Protein AF-A0A660URB2-F1 (afdb_monomer_lite)

Secondary structure (DSSP, 8-state):
-----------------------------------------------PPPPHHHHHHHHHHHHHHHHHHHHHHHHHHHHTT--HHHHHHHTT--HHHHHHHHHH-HHHHHHHHHHHHHHHHHHHHHHHHHHTTT-HHHHHHHHHHHHHHS----S---EEHHHHHHHHTPPTTHHHHHHHHS-----TTSEE-HHHHHHHHHHHHHHH----TTSB-HHHHHHHHT--HHHHHHHHHTT----TTS-B-HHHHHHHHHHHHHHS---------HHHHHHHHHHHHHHHHHTT-SPPHHHHHHHHHHHHHHHHHHHHHHHHHHHHHTTT--HHHHHHHHHHHHHHHHHHHH---HHHHHHHHHHHHHHHHHHH-S---

Foldseek 3Di:
DDDDDDDDDDDDDDDDDDDDDDDDDDDDDDDDDDDDDPPPPPPPPPPPDDDPVRVVVVVVVVVVVVVVVLLVLLLVCLLVLAALQVSCVVSVHHSVRSVVCLVVDVSSVCSNVVNVVVNVVVLVVVLVVCVVVVNPVVNVVSVVVVVPRNDPPPPQPQAAPVNVCVVQVHDPCPQVVCCVPVVQDADPVNTHRCVRRVVSVSVVCVVVDPPPLAFAALVRLCSVVVHDSVVVVVVVVVPQDADPVRGHRNVSNVVVVVVVVVPPPDDPPDPPDVVVVVVVVVVVVVVCVVVVVDDDPVVVVVVVVVVVVVVVVVLVVVLVVVVVVVPDDDSVVSNVVSVVVVVVVVVVVVPPPVVVVVVVVVVVVVVVPVVVDPPDD

pLDDT: mean 74.24, std 17.68, range [32.22, 98.0]

Sequence (377 aa):
MNNSTADFSGGICGIYETTMTKKKKTTRKSVKKTGARAVKKKTVKKKAKKTPRQLAADKRRAAVAARELFLVQLAELAAVSMPPKTAAEHLQLTEVAFEAMLAADVEAARLWHDGRRAFEIEMRRQLKGLAEKGNAGAIRQILAEFEGRSGADSDAAATPAKTLENWLGEKPNWVSNRALHDHLPRNVDHTVDLGRFLPWFADYLARKHTFDATRMKMVDLQPILAVSKTTLIEWTKAGMPRNADGSFSLAAAVGWRVEQVGARPEKPAEPVNPLHQLKAEKLQIEVDAARGKLIDRAAVMSGLLARAAAVMTFIDRKGGELPTVLAGQKAEPIKEILDEFFDRLRDAARTVPEEIESLLSDKRRKLLAELMGDDFE

Structure (mmCIF, N/CA/C/O backbone):
data_AF-A0A660URB2-F1
#
_entry.id   AF-A0A660URB2-F1
#
loop_
_atom_site.group_PDB
_atom_site.id
_atom_site.type_symbol
_atom_site.label_atom_id
_atom_site.label_alt_id
_atom_site.label_comp_id
_atom_site.label_asym_id
_atom_site.label_entity_id
_atom_site.label_seq_id
_atom_site.pdbx_PDB_ins_code
_atom_site.Cartn_x
_atom_site.Cartn_y
_atom_site.Cartn_z
_atom_site.occupancy
_atom_site.B_iso_or_equiv
_atom_site.auth_seq_id
_atom_site.auth_comp_id
_atom_site.auth_asym_id
_atom_site.auth_atom_id
_atom_site.pdbx_PDB_model_num
ATOM 1 N N . MET A 1 1 ? -23.994 50.918 -44.492 1.00 36.62 1 MET A N 1
ATOM 2 C CA . MET A 1 1 ? -23.339 49.816 -45.225 1.00 36.62 1 MET A CA 1
ATOM 3 C C . MET A 1 1 ? -22.812 48.880 -44.142 1.00 36.62 1 MET A C 1
ATOM 5 O O . MET A 1 1 ? -21.899 49.294 -43.446 1.00 36.62 1 MET A O 1
ATOM 9 N N . ASN A 1 2 ? -23.542 47.840 -43.713 1.00 32.44 2 ASN A N 1
ATOM 10 C CA . ASN A 1 2 ? -23.917 46.597 -44.437 1.00 32.44 2 ASN A CA 1
ATOM 11 C C . ASN A 1 2 ? -22.646 45.770 -44.751 1.00 32.44 2 ASN A C 1
ATOM 13 O O . ASN A 1 2 ? -21.703 46.386 -45.228 1.00 32.44 2 ASN A O 1
ATOM 17 N N . ASN A 1 3 ? -22.496 44.440 -44.617 1.00 33.56 3 ASN A N 1
ATOM 18 C CA . ASN A 1 3 ? -23.295 43.268 -44.171 1.00 33.56 3 ASN A CA 1
ATOM 19 C C . ASN A 1 3 ? -22.288 42.083 -43.954 1.00 33.56 3 ASN A C 1
ATOM 21 O O . ASN A 1 3 ? -21.172 42.193 -44.448 1.00 33.56 3 ASN A O 1
ATOM 25 N N . SER A 1 4 ? -22.561 40.901 -43.366 1.00 33.84 4 SER A N 1
ATOM 26 C CA . SER A 1 4 ? -23.585 40.383 -42.426 1.00 33.84 4 SER A CA 1
ATOM 27 C C . SER A 1 4 ? -23.228 38.921 -42.016 1.00 33.84 4 SER A C 1
ATOM 29 O O . SER A 1 4 ? -22.527 38.254 -42.765 1.00 33.84 4 SER A O 1
ATOM 31 N N . THR A 1 5 ? -23.739 38.432 -40.871 1.00 39.53 5 THR A N 1
ATOM 32 C CA . THR A 1 5 ? -24.113 37.019 -40.532 1.00 39.53 5 THR A CA 1
ATOM 33 C C . THR A 1 5 ? -23.361 35.796 -41.110 1.00 39.53 5 THR A C 1
ATOM 35 O O . THR A 1 5 ? -23.468 35.515 -42.301 1.00 39.53 5 THR A O 1
ATOM 38 N N . ALA A 1 6 ? -22.855 34.937 -40.211 1.00 37.41 6 ALA A N 1
ATOM 39 C CA . ALA A 1 6 ? -23.220 33.505 -40.076 1.00 37.41 6 ALA A CA 1
ATOM 40 C C . ALA A 1 6 ? -22.704 33.023 -38.695 1.00 37.41 6 ALA A C 1
ATOM 42 O O . ALA A 1 6 ? -21.533 33.224 -38.391 1.00 37.41 6 ALA A O 1
ATOM 43 N N . ASP A 1 7 ? -23.512 32.612 -37.714 1.00 37.28 7 ASP A N 1
ATOM 44 C CA . ASP A 1 7 ? -24.412 31.445 -37.628 1.00 37.28 7 ASP A CA 1
ATOM 45 C C . ASP A 1 7 ? -23.723 30.079 -37.780 1.00 37.28 7 ASP A C 1
ATOM 47 O O . ASP A 1 7 ? -23.544 29.578 -38.887 1.00 37.28 7 ASP A O 1
ATOM 51 N N . PHE A 1 8 ? -23.473 29.415 -36.643 1.00 35.72 8 PHE A N 1
ATOM 52 C CA . PHE A 1 8 ? -23.774 27.986 -36.512 1.00 35.72 8 PHE A CA 1
ATOM 53 C C . PHE A 1 8 ? -24.152 27.627 -35.068 1.00 35.72 8 PHE A C 1
ATOM 55 O O . PHE A 1 8 ? -23.496 28.039 -34.112 1.00 35.72 8 PHE A O 1
ATOM 62 N N . SER A 1 9 ? -25.242 26.877 -34.915 1.00 38.03 9 SER A N 1
ATOM 63 C CA . SER A 1 9 ? -25.881 26.546 -33.638 1.00 38.03 9 SER A CA 1
ATOM 64 C C . SER A 1 9 ? -25.921 25.031 -33.403 1.00 38.03 9 SER A C 1
ATOM 66 O O . SER A 1 9 ? -25.925 24.247 -34.350 1.00 38.03 9 SER A O 1
ATOM 68 N N . GLY A 1 10 ? -25.978 24.621 -32.130 1.00 33.56 10 GLY A N 1
ATOM 69 C CA . GLY A 1 10 ? -26.087 23.216 -31.710 1.00 33.56 10 GLY A CA 1
ATOM 70 C C . GLY A 1 10 ? -25.029 22.845 -30.660 1.00 33.56 10 GLY A C 1
ATOM 71 O O . GLY A 1 10 ? -23.854 22.774 -30.981 1.00 33.56 10 GLY A O 1
ATOM 72 N N . GLY A 1 11 ? -25.333 22.604 -29.384 1.00 33.75 11 GLY A N 1
ATOM 73 C CA . GLY A 1 11 ? -26.637 22.538 -28.722 1.00 33.75 11 GLY A CA 1
ATOM 74 C C . GLY A 1 11 ? -26.995 21.117 -28.288 1.00 33.75 11 GLY A C 1
ATOM 75 O O . GLY A 1 11 ? -27.779 20.452 -28.954 1.00 33.75 11 GLY A O 1
ATOM 76 N N . ILE A 1 12 ? -26.482 20.690 -27.128 1.00 33.41 12 ILE A N 1
ATOM 77 C CA . ILE A 1 12 ? -27.071 19.622 -26.308 1.00 33.41 12 ILE A CA 1
ATOM 78 C C . ILE A 1 12 ? -27.219 20.159 -24.880 1.00 33.41 12 ILE A C 1
ATOM 80 O O . ILE A 1 12 ? -26.272 20.660 -24.281 1.00 33.41 12 ILE A O 1
ATOM 84 N N . CYS A 1 13 ? -28.443 20.076 -24.365 1.00 32.97 13 CYS A N 1
ATOM 85 C CA . CYS A 1 13 ? -28.838 20.471 -23.016 1.00 32.97 13 CYS A CA 1
ATOM 86 C C . CYS A 1 13 ? -28.939 19.218 -22.128 1.00 32.97 13 CYS A C 1
ATOM 88 O O . CYS A 1 13 ? -29.326 18.158 -22.619 1.00 32.97 13 CYS A O 1
ATOM 90 N N . GLY A 1 14 ? -28.623 19.326 -20.832 1.00 32.22 14 GLY A N 1
ATOM 91 C CA . GLY A 1 14 ? -28.577 18.160 -19.937 1.00 32.22 14 GLY A CA 1
ATOM 92 C C . GLY A 1 14 ? -28.471 18.475 -18.443 1.00 32.22 14 GLY A C 1
ATOM 93 O O . GLY A 1 14 ? -27.767 17.775 -17.724 1.00 32.22 14 GLY A O 1
ATOM 94 N N . ILE A 1 15 ? -29.136 19.532 -17.968 1.00 35.12 15 ILE A N 1
ATOM 95 C CA . ILE A 1 15 ? -29.151 19.906 -16.542 1.00 35.12 15 ILE A CA 1
ATOM 96 C C . ILE A 1 15 ? -30.120 19.000 -15.764 1.00 35.12 15 ILE A C 1
ATOM 98 O O . ILE A 1 15 ? -31.285 18.886 -16.140 1.00 35.12 15 ILE A O 1
ATOM 102 N N . TYR A 1 16 ? -29.678 18.459 -14.623 1.00 33.59 16 TYR A N 1
ATOM 103 C CA . TYR A 1 16 ? -30.561 17.943 -13.567 1.00 33.59 16 TYR A CA 1
ATOM 104 C C . TYR A 1 16 ? -30.189 18.517 -12.192 1.00 33.59 16 TYR A C 1
ATOM 106 O O . TYR A 1 16 ? -29.674 17.827 -11.316 1.00 33.59 16 TYR A O 1
ATOM 114 N N . GLU A 1 17 ? -30.529 19.787 -11.972 1.00 37.59 17 GLU A N 1
ATOM 115 C CA . GLU A 1 17 ? -30.784 20.288 -10.621 1.00 37.59 17 GLU A CA 1
ATOM 116 C C . GLU A 1 17 ? -32.229 19.953 -10.226 1.00 37.59 17 GLU A C 1
ATOM 118 O O . GLU A 1 17 ? -33.182 20.450 -10.828 1.00 37.59 17 GLU A O 1
ATOM 123 N N . THR A 1 18 ? -32.425 19.152 -9.177 1.00 37.06 18 THR A N 1
ATOM 124 C CA . THR A 1 18 ? -33.751 18.957 -8.563 1.00 37.06 18 THR A CA 1
ATOM 125 C C . THR A 1 18 ? -33.827 19.596 -7.184 1.00 37.06 18 THR A C 1
ATOM 127 O O . THR A 1 18 ? -33.692 18.930 -6.156 1.00 37.06 18 THR A O 1
ATOM 130 N N . THR A 1 19 ? -34.122 20.897 -7.152 1.00 41.91 19 THR A N 1
ATOM 131 C CA . THR A 1 19 ? -34.510 21.598 -5.922 1.00 41.91 19 THR A CA 1
ATOM 132 C C . THR A 1 19 ? -35.976 21.301 -5.565 1.00 41.91 19 THR A C 1
ATOM 134 O O . THR A 1 19 ? -36.924 21.610 -6.290 1.00 41.91 19 THR A O 1
ATOM 137 N N . MET A 1 20 ? -36.191 20.671 -4.406 1.00 37.12 20 MET A N 1
ATOM 138 C CA . MET A 1 20 ? -37.517 20.275 -3.908 1.00 37.12 20 MET A CA 1
ATOM 139 C C . MET A 1 20 ? -38.336 21.477 -3.399 1.00 37.12 20 MET A C 1
ATOM 141 O O . MET A 1 20 ? -38.323 21.794 -2.208 1.00 37.12 20 MET A O 1
ATOM 145 N N . THR A 1 21 ? -39.128 22.117 -4.266 1.00 40.47 21 THR A N 1
ATOM 146 C CA . THR A 1 21 ? -40.075 23.171 -3.848 1.00 40.47 21 THR A CA 1
ATOM 147 C C . THR A 1 21 ? -41.463 22.612 -3.492 1.00 40.47 21 THR A C 1
ATOM 149 O O . THR A 1 21 ? -42.220 22.109 -4.323 1.00 40.47 21 THR A O 1
ATOM 152 N N . LYS A 1 22 ? -41.844 22.725 -2.212 1.00 47.62 22 LYS A N 1
ATOM 153 C CA . LYS A 1 22 ? -43.154 22.285 -1.694 1.00 47.62 22 LYS A CA 1
ATOM 154 C C . LYS A 1 22 ? -44.286 23.221 -2.145 1.00 47.62 22 LYS A C 1
ATOM 156 O O . LYS A 1 22 ? -44.539 24.234 -1.496 1.00 47.62 22 LYS A O 1
ATOM 161 N N . LYS A 1 23 ? -45.061 22.848 -3.170 1.00 43.59 23 LYS A N 1
ATOM 162 C CA . LYS A 1 23 ? -46.343 23.513 -3.487 1.00 43.59 23 LYS A CA 1
ATOM 163 C C . LYS A 1 23 ? -47.530 22.824 -2.801 1.00 43.59 23 LYS A C 1
ATOM 165 O O . LYS A 1 23 ? -48.015 21.791 -3.255 1.00 43.59 23 LYS A O 1
ATOM 170 N N . LYS A 1 24 ? -48.052 23.441 -1.730 1.00 49.34 24 LYS A N 1
ATOM 171 C CA . LYS A 1 24 ? -49.417 23.168 -1.234 1.00 49.34 24 LYS A CA 1
ATOM 172 C C . LYS A 1 24 ? -50.412 23.514 -2.348 1.00 49.34 24 LYS A C 1
ATOM 174 O O . LYS A 1 24 ? -50.411 24.647 -2.820 1.00 49.34 24 LYS A O 1
ATOM 179 N N . LYS A 1 25 ? -51.290 22.581 -2.728 1.00 47.84 25 LYS A N 1
ATOM 180 C CA . LYS A 1 25 ? -52.413 22.859 -3.637 1.00 47.84 25 LYS A CA 1
ATOM 181 C C . LYS A 1 25 ? -53.724 22.388 -3.012 1.00 47.84 25 LYS A C 1
ATOM 183 O O . LYS A 1 25 ? -54.076 21.214 -3.055 1.00 47.84 25 LYS A O 1
ATOM 188 N N . THR A 1 26 ? -54.429 23.322 -2.387 1.00 48.56 26 THR A N 1
ATOM 189 C CA . THR A 1 26 ? -55.810 23.156 -1.934 1.00 48.56 26 THR A CA 1
ATOM 190 C C . THR A 1 26 ? -56.751 23.244 -3.131 1.00 48.56 26 THR A C 1
ATOM 192 O O . THR A 1 26 ? -56.843 24.283 -3.775 1.00 48.56 26 THR A O 1
ATOM 195 N N . THR A 1 27 ? -57.516 22.187 -3.399 1.00 44.78 27 THR A N 1
ATOM 196 C CA . THR A 1 27 ? -58.681 22.259 -4.294 1.00 44.78 27 THR A CA 1
ATOM 197 C C . THR A 1 27 ? -59.842 21.466 -3.713 1.00 44.78 27 THR A C 1
ATOM 199 O O . THR A 1 27 ? -59.818 20.236 -3.693 1.00 44.78 27 THR A O 1
ATOM 202 N N . ARG A 1 28 ? -60.888 22.178 -3.278 1.00 48.78 28 ARG A N 1
ATOM 203 C CA . ARG A 1 28 ? -62.230 21.606 -3.120 1.00 48.78 28 ARG A CA 1
ATOM 204 C C . ARG A 1 28 ? -62.762 21.245 -4.511 1.00 48.78 28 ARG A C 1
ATOM 206 O O . ARG A 1 28 ? -62.768 22.101 -5.390 1.00 48.78 28 ARG A O 1
ATOM 213 N N . LYS A 1 29 ? -63.297 20.036 -4.683 1.00 51.59 29 LYS A N 1
ATOM 214 C CA . LYS A 1 29 ? -64.307 19.750 -5.712 1.00 51.59 29 LYS A CA 1
ATOM 215 C C . LYS A 1 29 ? -65.419 18.905 -5.105 1.00 51.59 29 LYS A C 1
ATOM 217 O O . LYS A 1 29 ? -65.188 17.794 -4.642 1.00 51.59 29 LYS A O 1
ATOM 222 N N . SER A 1 30 ? -66.623 19.462 -5.102 1.00 51.25 30 SER A N 1
ATOM 223 C CA . SER A 1 30 ? -67.864 18.756 -4.803 1.00 51.25 30 SER A CA 1
ATOM 224 C C . SER A 1 30 ? -68.365 18.045 -6.057 1.00 51.25 30 SER A C 1
ATOM 226 O O . SER A 1 30 ? -68.533 18.692 -7.088 1.00 51.25 30 SER A O 1
ATOM 228 N N . VAL A 1 31 ? -68.676 16.752 -5.957 1.00 53.56 31 VAL A N 1
ATOM 229 C CA . VAL A 1 31 ? -69.491 16.029 -6.946 1.00 53.56 31 VAL A CA 1
ATOM 230 C C . VAL A 1 31 ? -70.499 15.165 -6.186 1.00 53.56 31 VAL A C 1
ATOM 232 O O . VAL A 1 31 ? -70.130 14.424 -5.276 1.00 53.56 31 VAL A O 1
ATOM 235 N N . LYS A 1 32 ? -71.786 15.298 -6.525 1.00 50.81 32 LYS A N 1
ATOM 236 C CA . LYS A 1 32 ? -72.908 14.544 -5.942 1.00 50.81 32 LYS A CA 1
ATOM 237 C C . LYS A 1 32 ? -73.313 13.407 -6.887 1.00 50.81 32 LYS A C 1
ATOM 239 O O . LYS A 1 32 ? -73.637 13.713 -8.025 1.00 50.81 32 LYS A O 1
ATOM 244 N N . LYS A 1 33 ? -73.484 12.192 -6.331 1.00 52.78 33 LYS A N 1
ATOM 245 C CA . LYS A 1 33 ? -74.310 11.072 -6.861 1.00 52.78 33 LYS A CA 1
ATOM 246 C C . LYS A 1 33 ? -73.867 10.517 -8.253 1.00 52.78 33 LYS A C 1
ATOM 248 O O . LYS A 1 33 ? -73.083 11.146 -8.941 1.00 52.78 33 LYS A O 1
ATOM 253 N N . THR A 1 34 ? -74.218 9.303 -8.705 1.00 44.16 34 THR A N 1
ATOM 254 C CA . THR A 1 34 ? -75.147 8.257 -8.209 1.00 44.16 34 THR A CA 1
ATOM 255 C C . THR A 1 34 ? -74.729 6.862 -8.722 1.00 44.16 34 THR A C 1
ATOM 257 O O . THR A 1 34 ? -74.187 6.774 -9.815 1.00 44.16 34 THR A O 1
ATOM 260 N N . GLY A 1 35 ? -75.124 5.780 -8.030 1.00 46.94 35 GLY A N 1
ATOM 261 C CA . GLY A 1 35 ? -75.415 4.480 -8.676 1.00 46.94 35 GLY A CA 1
ATOM 262 C C . GLY A 1 35 ? -74.342 3.371 -8.657 1.00 46.94 35 GLY A C 1
ATOM 263 O O . GLY A 1 35 ? -73.152 3.632 -8.557 1.00 46.94 35 GLY A O 1
ATOM 264 N N . ALA A 1 36 ? -74.815 2.118 -8.770 1.00 43.12 36 ALA A N 1
ATOM 265 C CA . ALA A 1 36 ? -74.067 0.855 -8.949 1.00 43.12 36 ALA A CA 1
ATOM 266 C C . ALA A 1 36 ? -73.102 0.417 -7.814 1.00 43.12 36 ALA A C 1
ATOM 268 O O . ALA A 1 36 ? -71.880 0.556 -7.870 1.00 43.12 36 ALA A O 1
ATOM 269 N N . ARG A 1 37 ? -73.666 -0.214 -6.774 1.00 47.56 37 ARG A N 1
ATOM 270 C CA . ARG A 1 37 ? -72.971 -0.630 -5.540 1.00 47.56 37 ARG A CA 1
ATOM 271 C C . ARG A 1 37 ? -72.346 -2.036 -5.634 1.00 47.56 37 ARG A C 1
ATOM 273 O O . ARG A 1 37 ? -72.744 -2.942 -4.907 1.00 47.56 37 ARG A O 1
ATOM 280 N N . ALA A 1 38 ? -71.331 -2.220 -6.479 1.00 48.81 38 ALA A N 1
ATOM 281 C CA . ALA A 1 38 ? -70.521 -3.443 -6.465 1.00 48.81 38 ALA A CA 1
ATOM 282 C C . ALA A 1 38 ? -69.618 -3.475 -5.213 1.00 48.81 38 ALA A C 1
ATOM 284 O O . ALA A 1 38 ? -68.566 -2.832 -5.171 1.00 48.81 38 ALA A O 1
ATOM 285 N N . VAL A 1 39 ? -70.022 -4.218 -4.173 1.00 51.12 39 VAL A N 1
ATOM 286 C CA . VAL A 1 39 ? -69.288 -4.324 -2.896 1.00 51.12 39 VAL A CA 1
ATOM 287 C C . VAL A 1 39 ? -68.044 -5.209 -3.055 1.00 51.12 39 VAL A C 1
ATOM 289 O O . VAL A 1 39 ? -67.957 -6.317 -2.527 1.00 51.12 39 VAL A O 1
ATOM 292 N N . LYS A 1 40 ? -67.024 -4.700 -3.757 1.00 54.25 40 LYS A N 1
ATOM 293 C CA . LYS A 1 40 ? -65.662 -5.234 -3.651 1.00 54.25 40 LYS A CA 1
ATOM 294 C C . LYS A 1 40 ? -65.190 -4.999 -2.217 1.00 54.25 40 LYS A C 1
ATOM 296 O O . LYS A 1 40 ? -64.771 -3.891 -1.879 1.00 54.25 40 LYS A O 1
ATOM 301 N N . LYS A 1 41 ? -65.263 -6.041 -1.376 1.00 52.66 41 LYS A N 1
ATOM 302 C CA . LYS A 1 41 ? -64.639 -6.080 -0.045 1.00 52.66 41 LYS A CA 1
ATOM 303 C C . LYS A 1 41 ? -63.142 -5.800 -0.210 1.00 52.66 41 LYS A C 1
ATOM 305 O O . LYS A 1 41 ? -62.357 -6.715 -0.436 1.00 52.66 41 LYS A O 1
ATOM 310 N N . LYS A 1 42 ? -62.740 -4.527 -0.109 1.00 57.53 42 LYS A N 1
ATOM 311 C CA . LYS A 1 42 ? -61.336 -4.135 0.024 1.00 57.53 42 LYS A CA 1
ATOM 312 C C . LYS A 1 42 ? -60.861 -4.647 1.378 1.00 57.53 42 LYS A C 1
ATOM 314 O O . LYS A 1 42 ? -60.966 -3.949 2.382 1.00 57.53 42 LYS A O 1
ATOM 319 N N . THR A 1 43 ? -60.360 -5.878 1.401 1.00 57.31 43 THR A N 1
ATOM 320 C CA . THR A 1 43 ? -59.561 -6.405 2.502 1.00 57.31 43 THR A CA 1
ATOM 321 C C . THR A 1 43 ? -58.337 -5.514 2.638 1.00 57.31 43 THR A C 1
ATOM 323 O O . THR A 1 43 ? -57.336 -5.665 1.938 1.00 57.31 43 THR A O 1
ATOM 326 N N . VAL A 1 44 ? -58.436 -4.529 3.532 1.00 60.88 44 VAL A N 1
ATOM 327 C CA . VAL A 1 44 ? -57.306 -3.704 3.946 1.00 60.88 44 VAL A CA 1
ATOM 328 C C . VAL A 1 44 ? -56.343 -4.643 4.661 1.00 60.88 44 VAL A C 1
ATOM 330 O O . VAL A 1 44 ? -56.461 -4.872 5.864 1.00 60.88 44 VAL A O 1
ATOM 333 N N . LYS A 1 45 ? -55.409 -5.230 3.900 1.00 69.38 45 LYS A N 1
ATOM 334 C CA . LYS A 1 45 ? -54.277 -5.979 4.441 1.00 69.38 45 LYS A CA 1
ATOM 335 C C . LYS A 1 45 ? -53.514 -5.017 5.348 1.00 69.38 45 LYS A C 1
ATOM 337 O O . LYS A 1 45 ? -52.725 -4.205 4.863 1.00 69.38 45 LYS A O 1
ATOM 342 N N . LYS A 1 46 ? -53.784 -5.076 6.659 1.00 70.81 46 LYS A N 1
ATOM 343 C CA . LYS A 1 46 ? -53.004 -4.378 7.683 1.00 70.81 46 LYS A CA 1
ATOM 344 C C . LYS A 1 46 ? -51.556 -4.818 7.484 1.00 70.81 46 LYS A C 1
ATOM 346 O O . LYS A 1 46 ? -51.219 -5.958 7.791 1.00 70.81 46 LYS A O 1
ATOM 351 N N . LYS A 1 47 ? -50.715 -3.941 6.926 1.00 73.56 47 LYS A N 1
ATOM 352 C CA . LYS A 1 47 ? -49.275 -4.194 6.842 1.00 73.56 47 LYS A CA 1
ATOM 353 C C . LYS A 1 47 ? -48.788 -4.366 8.278 1.00 73.56 47 LYS A C 1
ATOM 355 O O . LYS A 1 47 ? -48.881 -3.421 9.061 1.00 73.56 47 LYS A O 1
ATOM 360 N N . ALA A 1 48 ? -48.338 -5.570 8.627 1.00 82.75 48 ALA A N 1
ATOM 361 C CA . ALA A 1 48 ? -47.769 -5.830 9.939 1.00 82.75 48 ALA A CA 1
ATOM 362 C C . ALA A 1 48 ? -46.621 -4.836 10.168 1.00 82.75 48 ALA A C 1
ATOM 364 O O . ALA A 1 48 ? -45.730 -4.711 9.324 1.00 82.75 48 ALA A O 1
ATOM 365 N N . LYS A 1 49 ? -46.666 -4.082 11.274 1.00 89.31 49 LYS A N 1
ATOM 366 C CA . LYS A 1 49 ? -45.545 -3.215 11.646 1.00 89.31 49 LYS A CA 1
ATOM 367 C C . LYS A 1 49 ? -44.347 -4.122 11.921 1.00 89.31 49 LYS A C 1
ATOM 369 O O . LYS A 1 49 ? -44.434 -4.980 12.796 1.00 89.31 49 LYS A O 1
ATOM 374 N N . LYS A 1 50 ? -43.252 -3.932 11.176 1.00 92.75 50 LYS A N 1
ATOM 375 C CA . LYS A 1 50 ? -41.984 -4.619 11.448 1.00 92.75 50 LYS A CA 1
ATOM 376 C C . LYS A 1 50 ? -41.567 -4.345 12.892 1.00 92.75 50 LYS A C 1
ATOM 378 O O . LYS A 1 50 ? -41.683 -3.211 13.360 1.00 92.75 50 LYS A O 1
ATOM 383 N N . THR A 1 51 ? -41.083 -5.366 13.589 1.00 94.69 51 THR A N 1
ATOM 384 C CA . THR A 1 51 ? -40.551 -5.186 14.946 1.00 94.69 51 THR A CA 1
ATOM 385 C C . THR A 1 51 ? -39.240 -4.387 14.897 1.00 94.69 51 THR A C 1
ATOM 387 O O . THR A 1 51 ? -38.544 -4.423 13.877 1.00 94.69 51 THR A O 1
ATOM 390 N N . PRO A 1 52 ? -38.835 -3.693 15.980 1.00 95.38 52 PRO A N 1
ATOM 391 C CA . PRO A 1 52 ? -37.555 -2.978 16.013 1.00 95.38 52 PRO A CA 1
ATOM 392 C C . PRO A 1 52 ? -36.354 -3.874 15.667 1.00 95.38 52 PRO A C 1
ATOM 394 O O . PRO A 1 52 ? -35.446 -3.448 14.957 1.00 95.38 52 PRO A O 1
ATOM 397 N N . ARG A 1 53 ? -36.395 -5.152 16.079 1.00 93.44 53 ARG A N 1
ATOM 398 C CA . ARG A 1 53 ? -35.378 -6.167 15.753 1.00 93.44 53 ARG A CA 1
ATOM 399 C C . ARG A 1 53 ? -35.322 -6.489 14.255 1.00 93.44 53 ARG A C 1
ATOM 401 O O . ARG A 1 53 ? -34.228 -6.595 13.711 1.00 93.44 53 ARG A O 1
ATOM 408 N N . GLN A 1 54 ? -36.471 -6.596 13.580 1.00 94.56 54 GLN A N 1
ATOM 409 C CA . GLN A 1 54 ? -36.522 -6.749 12.118 1.00 94.56 54 GLN A CA 1
ATOM 410 C C . GLN A 1 54 ? -35.962 -5.508 11.414 1.00 94.56 54 GLN A C 1
ATOM 412 O O . GLN A 1 54 ? -35.147 -5.641 10.510 1.00 94.56 54 GLN A O 1
ATOM 417 N N . LEU A 1 55 ? -36.323 -4.305 11.876 1.00 94.06 55 LEU A N 1
ATOM 418 C CA . LEU A 1 55 ? -35.820 -3.056 11.300 1.00 94.06 55 LEU A CA 1
ATOM 419 C C . LEU A 1 55 ? -34.289 -2.924 11.437 1.00 94.06 55 LEU A C 1
ATOM 421 O O . LEU A 1 55 ? -33.624 -2.456 10.517 1.00 94.06 55 LEU A O 1
ATOM 425 N N . ALA A 1 56 ? -33.724 -3.355 12.569 1.00 93.19 56 ALA A N 1
ATOM 426 C CA . ALA A 1 56 ? -32.279 -3.382 12.790 1.00 93.19 56 ALA A CA 1
ATOM 427 C C . ALA A 1 56 ? -31.566 -4.434 11.919 1.00 93.19 56 ALA A C 1
ATOM 429 O O . ALA A 1 56 ? -30.501 -4.152 11.372 1.00 93.19 56 ALA A O 1
ATOM 430 N N . ALA A 1 57 ? -32.156 -5.622 11.747 1.00 94.62 57 ALA A N 1
ATOM 431 C CA . ALA A 1 57 ? -31.623 -6.658 10.862 1.00 94.62 57 ALA A CA 1
ATOM 432 C C . ALA A 1 57 ? -31.638 -6.219 9.386 1.00 94.62 57 ALA A C 1
ATOM 434 O O . ALA A 1 57 ? -30.640 -6.393 8.687 1.00 94.62 57 ALA A O 1
ATOM 435 N N . ASP A 1 58 ? -32.725 -5.588 8.934 1.00 94.12 58 ASP A N 1
ATOM 436 C CA . ASP A 1 58 ? -32.836 -5.028 7.584 1.00 94.12 58 ASP A CA 1
ATOM 437 C C . ASP A 1 58 ? -31.786 -3.931 7.341 1.00 94.12 58 ASP A C 1
ATOM 439 O O . ASP A 1 58 ? -31.131 -3.933 6.301 1.00 94.12 58 ASP A O 1
ATOM 443 N N . LYS A 1 59 ? -31.558 -3.037 8.318 1.00 94.75 59 LYS A N 1
ATOM 444 C CA . LYS A 1 59 ? -30.493 -2.019 8.244 1.00 94.75 59 LYS A CA 1
ATOM 445 C C . LYS A 1 59 ? -29.095 -2.634 8.133 1.00 94.75 59 LYS A C 1
ATOM 447 O O . LYS A 1 59 ? -28.302 -2.160 7.329 1.00 94.75 59 LYS A O 1
ATOM 452 N N . ARG A 1 60 ? -28.794 -3.688 8.903 1.00 94.19 60 ARG A N 1
ATOM 453 C CA . ARG A 1 60 ? -27.501 -4.396 8.814 1.00 94.19 60 ARG A CA 1
ATOM 454 C C . ARG A 1 60 ? -27.302 -5.036 7.440 1.00 94.19 60 ARG A C 1
ATOM 456 O O . ARG A 1 60 ? -26.242 -4.872 6.856 1.00 94.19 60 ARG A O 1
ATOM 463 N N . ARG A 1 61 ? -28.330 -5.698 6.897 1.00 94.50 61 ARG A N 1
ATOM 464 C CA . ARG A 1 61 ? -28.291 -6.282 5.542 1.00 94.50 61 ARG A CA 1
ATOM 465 C C . ARG A 1 61 ? -28.077 -5.223 4.461 1.00 94.50 61 ARG A C 1
ATOM 467 O O . ARG A 1 61 ? -27.255 -5.427 3.580 1.00 94.50 61 ARG A O 1
ATOM 474 N N . ALA A 1 62 ? -28.767 -4.085 4.561 1.00 94.56 62 ALA A N 1
ATOM 475 C CA . ALA A 1 62 ? -28.580 -2.967 3.639 1.00 94.56 62 ALA A CA 1
ATOM 476 C C . ALA A 1 62 ? -27.160 -2.376 3.712 1.00 94.56 62 ALA A C 1
ATOM 478 O O . ALA A 1 62 ? -26.590 -2.056 2.676 1.00 94.56 62 ALA A O 1
ATOM 479 N N . ALA A 1 63 ? -26.572 -2.272 4.910 1.00 92.62 63 ALA A N 1
ATOM 480 C CA . ALA A 1 63 ? -25.200 -1.789 5.084 1.00 92.62 63 ALA A CA 1
ATOM 481 C C . ALA A 1 63 ? -24.148 -2.751 4.500 1.00 92.62 63 ALA A C 1
ATOM 483 O O . ALA A 1 63 ? -23.206 -2.293 3.861 1.00 92.62 63 ALA A O 1
ATOM 484 N N . VAL A 1 64 ? -24.324 -4.069 4.667 1.00 94.38 64 VAL A N 1
ATOM 485 C CA . VAL A 1 64 ? -23.438 -5.081 4.057 1.00 94.38 64 VAL A CA 1
ATOM 486 C C . VAL A 1 64 ? -23.514 -5.016 2.530 1.00 94.38 64 VAL A C 1
ATOM 488 O O . VAL A 1 64 ? -22.485 -4.843 1.888 1.00 94.38 64 VAL A O 1
ATOM 491 N N . ALA A 1 65 ? -24.722 -5.031 1.955 1.00 95.25 65 ALA A N 1
ATOM 492 C CA . ALA A 1 65 ? -24.906 -4.942 0.504 1.00 95.25 65 ALA A CA 1
ATOM 493 C C . ALA A 1 65 ? -24.359 -3.627 -0.091 1.00 95.25 65 ALA A C 1
ATOM 495 O O . ALA A 1 65 ? -23.825 -3.619 -1.197 1.00 95.25 65 ALA A O 1
ATOM 496 N N . ALA A 1 66 ? -24.456 -2.512 0.646 1.00 94.00 66 ALA A N 1
ATOM 497 C CA . ALA A 1 66 ? -23.853 -1.244 0.241 1.00 94.00 66 ALA A CA 1
ATOM 498 C C . ALA A 1 66 ? -22.314 -1.296 0.253 1.00 94.00 66 ALA A C 1
ATOM 500 O O . ALA A 1 66 ? -21.695 -0.771 -0.669 1.00 94.00 66 ALA A O 1
ATOM 501 N N . ARG A 1 67 ? -21.692 -1.956 1.246 1.00 94.81 67 ARG A N 1
ATOM 502 C CA . ARG A 1 67 ? -20.231 -2.158 1.281 1.00 94.81 67 ARG A CA 1
ATOM 503 C C . ARG A 1 67 ? -19.758 -3.061 0.143 1.00 94.81 67 ARG A C 1
ATOM 505 O O . ARG A 1 67 ? -18.769 -2.736 -0.497 1.00 94.81 67 ARG A O 1
ATOM 512 N N . GLU A 1 68 ? -20.457 -4.160 -0.130 1.00 95.62 68 GLU A N 1
ATOM 513 C CA . GLU A 1 68 ? -20.118 -5.068 -1.237 1.00 95.62 68 GLU A CA 1
ATOM 514 C C . GLU A 1 68 ? -20.149 -4.336 -2.587 1.00 95.62 68 GLU A C 1
ATOM 516 O O . GLU A 1 68 ? -19.178 -4.390 -3.339 1.00 95.62 68 GLU A O 1
ATOM 521 N N . LEU A 1 69 ? -21.216 -3.576 -2.860 1.00 96.75 69 LEU A N 1
ATOM 522 C CA . LEU A 1 69 ? -21.335 -2.784 -4.089 1.00 96.75 69 LEU A CA 1
ATOM 523 C C . LEU A 1 69 ? -20.260 -1.688 -4.187 1.00 96.75 69 LEU A C 1
ATOM 525 O O . LEU A 1 69 ? -19.709 -1.470 -5.264 1.00 96.75 69 LEU A O 1
ATOM 529 N N . PHE A 1 70 ? -19.918 -1.048 -3.067 1.00 96.69 70 PHE A N 1
ATOM 530 C CA . PHE A 1 70 ? -18.826 -0.079 -3.000 1.00 96.69 70 PHE A CA 1
ATOM 531 C C . PHE A 1 70 ? -17.460 -0.706 -3.337 1.00 96.69 70 PHE A C 1
ATOM 533 O O . PHE A 1 70 ? -16.702 -0.141 -4.124 1.00 96.69 70 PHE A O 1
ATOM 540 N N . LEU A 1 71 ? -17.141 -1.883 -2.785 1.00 97.00 71 LEU A N 1
ATOM 541 C CA . LEU A 1 71 ? -15.865 -2.559 -3.053 1.00 97.00 71 LEU A CA 1
ATOM 542 C C . LEU A 1 71 ? -15.734 -3.010 -4.515 1.00 97.00 71 LEU A C 1
ATOM 544 O O . LEU A 1 71 ? -14.636 -2.950 -5.065 1.00 97.00 71 LEU A O 1
ATOM 548 N N . VAL A 1 72 ? -16.840 -3.402 -5.161 1.00 97.31 72 VAL A N 1
ATOM 549 C CA . VAL A 1 72 ? -16.862 -3.693 -6.606 1.00 97.31 72 VAL A CA 1
ATOM 550 C C . VAL A 1 72 ? -16.524 -2.438 -7.415 1.00 97.31 72 VAL A C 1
ATOM 552 O O . VAL A 1 72 ? -15.609 -2.478 -8.232 1.00 97.31 72 VAL A O 1
ATOM 555 N N . GLN A 1 73 ? -17.177 -1.305 -7.132 1.00 96.88 73 GLN A N 1
ATOM 556 C CA . GLN A 1 73 ? -16.882 -0.029 -7.801 1.00 96.88 73 GLN A CA 1
ATOM 557 C C . GLN A 1 73 ? -15.427 0.416 -7.585 1.00 96.88 73 GLN A C 1
ATOM 559 O O . GLN A 1 73 ? -14.763 0.855 -8.521 1.00 96.88 73 GLN A O 1
ATOM 564 N N . LEU A 1 74 ? -14.896 0.259 -6.369 1.00 96.94 74 LEU A N 1
ATOM 565 C CA . LEU A 1 74 ? -13.500 0.572 -6.063 1.00 96.94 74 LEU A CA 1
ATOM 566 C C . LEU A 1 74 ? -12.520 -0.291 -6.877 1.00 96.94 74 LEU A C 1
ATOM 568 O O . LEU A 1 74 ? -11.521 0.227 -7.378 1.00 96.94 74 LEU A O 1
ATOM 572 N N . ALA A 1 75 ? -12.806 -1.587 -7.028 1.00 95.81 75 ALA A N 1
ATOM 573 C CA . ALA A 1 75 ? -11.990 -2.507 -7.818 1.00 95.81 75 ALA A CA 1
ATOM 574 C C . ALA A 1 75 ? -12.035 -2.180 -9.324 1.00 95.81 75 ALA A C 1
ATOM 576 O O . ALA A 1 75 ? -10.995 -2.203 -9.985 1.00 95.81 75 ALA A O 1
ATOM 577 N N . GLU A 1 76 ? -13.206 -1.814 -9.855 1.00 95.00 76 GLU A N 1
ATOM 578 C CA . GLU A 1 76 ? -13.363 -1.342 -11.238 1.00 95.00 76 GLU A CA 1
ATOM 579 C C . GLU A 1 76 ? -12.538 -0.069 -11.496 1.00 95.00 76 GLU A C 1
ATOM 581 O O . GLU A 1 76 ? -11.778 -0.011 -12.463 1.00 95.00 76 GLU A O 1
ATOM 586 N N . LEU A 1 77 ? -12.605 0.925 -10.602 1.00 94.81 77 LEU A N 1
ATOM 587 C CA . LEU A 1 77 ? -11.824 2.166 -10.717 1.00 94.81 77 LEU A CA 1
ATOM 588 C C . LEU A 1 77 ? -10.308 1.920 -10.598 1.00 94.81 77 LEU A C 1
ATOM 590 O O . LEU A 1 77 ? -9.521 2.525 -11.334 1.00 94.81 77 LEU A O 1
ATOM 594 N N . ALA A 1 78 ? -9.891 1.002 -9.718 1.00 92.12 78 ALA A N 1
ATOM 595 C CA . ALA A 1 78 ? -8.491 0.603 -9.565 1.00 92.12 78 ALA A CA 1
ATOM 596 C C . ALA A 1 78 ? -7.923 -0.030 -10.846 1.00 92.12 78 ALA A C 1
ATOM 598 O O . ALA A 1 78 ? -6.791 0.268 -11.232 1.00 92.12 78 ALA A O 1
ATOM 599 N N . ALA A 1 79 ? -8.722 -0.856 -11.530 1.00 91.12 79 ALA A N 1
ATOM 600 C CA . ALA A 1 79 ? -8.342 -1.535 -12.768 1.00 91.12 79 ALA A CA 1
ATOM 601 C C . ALA A 1 79 ? -8.171 -0.589 -13.974 1.00 91.12 79 ALA A C 1
ATOM 603 O O . ALA A 1 79 ? -7.532 -0.968 -14.952 1.00 91.12 79 ALA A O 1
ATOM 604 N N . VAL A 1 80 ? -8.698 0.641 -13.916 1.00 87.00 80 VAL A N 1
ATOM 605 C CA . VAL A 1 80 ? -8.560 1.665 -14.976 1.00 87.00 80 VAL A CA 1
ATOM 606 C C . VAL A 1 80 ? -7.384 2.629 -14.703 1.00 87.00 80 VAL A C 1
ATOM 608 O O . VAL A 1 80 ? -7.095 3.508 -15.514 1.00 87.00 80 VAL A O 1
ATOM 611 N N . SER A 1 81 ? -6.666 2.455 -13.582 1.00 81.31 81 SER A N 1
ATOM 612 C CA . SER A 1 81 ? -5.561 3.322 -13.127 1.00 81.31 81 SER A CA 1
ATOM 613 C C . SER A 1 81 ? -5.940 4.805 -12.984 1.00 81.31 81 SER A C 1
ATOM 615 O O . SER A 1 81 ? -5.119 5.705 -13.186 1.00 81.31 81 SER A O 1
ATOM 617 N N . MET A 1 82 ? -7.182 5.069 -12.581 1.00 86.75 82 MET A N 1
ATOM 618 C CA . MET A 1 82 ? -7.675 6.418 -12.303 1.00 86.75 82 MET A CA 1
ATOM 619 C C . MET A 1 82 ? -6.895 7.080 -11.142 1.00 86.75 82 MET A C 1
ATOM 621 O O . MET A 1 82 ? -6.541 6.381 -10.188 1.00 86.75 82 MET A O 1
ATOM 625 N N . PRO A 1 83 ? -6.600 8.394 -11.163 1.00 86.56 83 PRO A N 1
ATOM 626 C CA . PRO A 1 83 ? -5.985 9.088 -10.027 1.00 86.56 83 PRO A CA 1
ATOM 627 C C . PRO A 1 83 ? -6.839 8.994 -8.747 1.00 86.56 83 PRO A C 1
ATOM 629 O O . PRO A 1 83 ? -8.066 8.959 -8.858 1.00 86.56 83 PRO A O 1
ATOM 632 N N . PRO A 1 84 ? -6.241 8.997 -7.535 1.00 88.06 84 PRO A N 1
ATOM 633 C CA . PRO A 1 84 ? -6.990 8.952 -6.274 1.00 88.06 84 PRO A CA 1
ATOM 634 C C . PRO A 1 84 ? -8.063 10.045 -6.153 1.00 88.06 84 PRO A C 1
ATOM 636 O O . PRO A 1 84 ? -9.202 9.722 -5.828 1.00 88.06 84 PRO A O 1
ATOM 639 N N . LYS A 1 85 ? -7.739 11.299 -6.508 1.00 91.38 85 LYS A N 1
ATOM 640 C CA . LYS A 1 85 ? -8.679 12.435 -6.570 1.00 91.38 85 LYS A CA 1
ATOM 641 C C . LYS A 1 85 ? -9.916 12.128 -7.428 1.00 91.38 85 LYS A C 1
ATOM 643 O O . LYS A 1 85 ? -11.040 12.182 -6.940 1.00 91.38 85 LYS A O 1
ATOM 648 N N . THR A 1 86 ? -9.713 11.725 -8.682 1.00 91.50 86 THR A N 1
ATOM 649 C CA . THR A 1 86 ? -10.804 11.425 -9.628 1.00 91.50 86 THR A CA 1
ATOM 650 C C . THR A 1 86 ? -11.608 10.187 -9.212 1.00 91.50 86 THR A C 1
ATOM 652 O O . THR A 1 86 ? -12.825 10.148 -9.379 1.00 91.50 86 THR A O 1
ATOM 655 N N . ALA A 1 87 ? -10.964 9.183 -8.608 1.00 93.31 87 ALA A N 1
ATOM 656 C CA . ALA A 1 87 ? -11.661 8.024 -8.055 1.00 93.31 87 ALA A CA 1
ATOM 657 C C . ALA A 1 87 ? -12.506 8.391 -6.821 1.00 93.31 87 ALA A C 1
ATOM 659 O O . ALA A 1 87 ? -13.625 7.899 -6.686 1.00 93.31 87 ALA A O 1
ATOM 660 N N . ALA A 1 88 ? -12.020 9.293 -5.962 1.00 94.81 88 ALA A N 1
ATOM 661 C CA . ALA A 1 88 ? -12.796 9.844 -4.855 1.00 94.81 88 ALA A CA 1
ATOM 662 C C . ALA A 1 88 ? -14.042 10.587 -5.370 1.00 94.81 88 ALA A C 1
ATOM 664 O O . ALA A 1 88 ? -15.146 10.302 -4.909 1.00 94.81 88 ALA A O 1
ATOM 665 N N . GLU A 1 89 ? -13.892 11.441 -6.389 1.00 95.44 89 GLU A N 1
ATOM 666 C CA . GLU A 1 89 ? -15.005 12.140 -7.053 1.00 95.44 89 GLU A CA 1
ATOM 667 C C . GLU A 1 89 ? -16.051 11.158 -7.616 1.00 95.44 89 GLU A C 1
ATOM 669 O O . GLU A 1 89 ? -17.246 11.308 -7.345 1.00 95.44 89 GLU A O 1
ATOM 674 N N . HIS A 1 90 ? -15.620 10.100 -8.317 1.00 95.50 90 HIS A N 1
ATOM 675 C CA . HIS A 1 90 ? -16.507 9.037 -8.816 1.00 95.50 90 HIS A CA 1
ATOM 676 C C . HIS A 1 90 ? -17.269 8.302 -7.701 1.00 95.50 90 HIS A C 1
ATOM 678 O O . HIS A 1 90 ? -18.423 7.914 -7.894 1.00 95.50 90 HIS A O 1
ATOM 684 N N . LEU A 1 91 ? -16.644 8.131 -6.535 1.00 96.12 91 LEU A N 1
ATOM 685 C CA . LEU A 1 91 ? -17.234 7.505 -5.349 1.00 96.12 91 LEU A CA 1
ATOM 686 C C . LEU A 1 91 ? -18.005 8.497 -4.455 1.00 96.12 91 LEU A C 1
ATOM 688 O O . LEU A 1 91 ? -18.509 8.102 -3.405 1.00 96.12 91 LEU A O 1
ATOM 692 N N . GLN A 1 92 ? -18.129 9.765 -4.870 1.00 96.75 92 GLN A N 1
ATOM 693 C CA . GLN A 1 92 ? -18.768 10.855 -4.116 1.00 96.75 92 GLN A CA 1
ATOM 694 C C . GLN A 1 92 ? -18.113 11.117 -2.744 1.00 96.75 92 GLN A C 1
ATOM 696 O O . GLN A 1 92 ? -18.767 11.526 -1.783 1.00 96.75 92 GLN A O 1
ATOM 701 N N . LEU A 1 93 ? -16.801 10.891 -2.666 1.00 95.50 93 LEU A N 1
ATOM 702 C CA . LEU A 1 93 ? -15.945 11.154 -1.515 1.00 95.50 93 LEU A CA 1
ATOM 703 C C . LEU A 1 93 ? -15.049 12.368 -1.793 1.00 95.50 93 LEU A C 1
ATOM 705 O O . LEU A 1 93 ? -14.702 12.660 -2.935 1.00 95.50 93 LEU A O 1
ATOM 709 N N . THR A 1 94 ? -14.622 13.063 -0.740 1.00 96.56 94 THR A N 1
ATOM 710 C CA . THR A 1 94 ? -13.470 13.968 -0.854 1.00 96.56 94 THR A CA 1
ATOM 711 C C . THR A 1 94 ? -12.184 13.146 -0.894 1.00 96.56 94 THR A C 1
ATOM 713 O O . THR A 1 94 ? -12.139 12.046 -0.345 1.00 96.56 94 THR A O 1
ATOM 716 N N . GLU A 1 95 ? -11.118 13.684 -1.487 1.00 94.31 95 GLU A N 1
ATOM 717 C CA . GLU A 1 95 ? -9.803 13.025 -1.540 1.00 94.31 95 GLU A CA 1
ATOM 718 C C . GLU A 1 95 ? -9.317 12.600 -0.139 1.00 94.31 95 GLU A C 1
ATOM 720 O O . GLU A 1 95 ? -9.004 11.434 0.084 1.00 94.31 95 GLU A O 1
ATOM 725 N N . VAL A 1 96 ? -9.423 13.495 0.851 1.00 94.38 96 VAL A N 1
ATOM 726 C CA . VAL A 1 96 ? -9.102 13.207 2.262 1.00 94.38 96 VAL A CA 1
ATOM 727 C C . VAL A 1 96 ? -9.972 12.083 2.848 1.00 94.38 96 VAL A C 1
ATOM 729 O O . VAL A 1 96 ? -9.479 11.254 3.612 1.00 94.38 96 VAL A O 1
ATOM 732 N N . ALA A 1 97 ? -11.265 12.021 2.507 1.00 94.81 97 ALA A N 1
ATOM 733 C CA . ALA A 1 97 ? -12.148 10.951 2.976 1.00 94.81 97 ALA A CA 1
ATOM 734 C C . ALA A 1 97 ? -11.833 9.605 2.304 1.00 94.81 97 ALA A C 1
ATOM 736 O O . ALA A 1 97 ? -11.933 8.563 2.950 1.00 94.81 97 ALA A O 1
ATOM 737 N N . PHE A 1 98 ? -11.424 9.624 1.034 1.00 96.62 98 PHE A N 1
ATOM 738 C CA . PHE A 1 98 ? -10.980 8.446 0.297 1.00 96.62 98 PHE A CA 1
ATOM 739 C C . PHE A 1 98 ? -9.668 7.889 0.865 1.00 96.62 98 PHE A C 1
ATOM 741 O O . PHE A 1 98 ? -9.596 6.701 1.171 1.00 96.62 98 PHE A O 1
ATOM 748 N N . GLU A 1 99 ? -8.667 8.736 1.115 1.00 95.12 99 GLU A N 1
ATOM 749 C CA . GLU A 1 99 ? -7.420 8.321 1.770 1.00 95.12 99 GLU A CA 1
ATOM 750 C C . GLU A 1 99 ? -7.658 7.784 3.187 1.00 95.12 99 GLU A C 1
ATOM 752 O O . GLU A 1 99 ? -7.164 6.709 3.530 1.00 95.12 99 GLU A O 1
ATOM 757 N N . ALA A 1 100 ? -8.468 8.476 3.997 1.00 92.69 100 ALA A N 1
ATOM 758 C CA . ALA A 1 100 ? -8.824 8.019 5.341 1.00 92.69 100 ALA A CA 1
ATOM 759 C C . ALA A 1 100 ? -9.571 6.673 5.323 1.00 92.69 100 ALA A C 1
ATOM 761 O O . ALA A 1 100 ? -9.361 5.833 6.198 1.00 92.69 100 ALA A O 1
ATOM 762 N N . MET A 1 101 ? -10.415 6.442 4.314 1.00 96.62 101 MET A N 1
ATOM 763 C CA . MET A 1 101 ? -11.097 5.168 4.107 1.00 96.62 101 MET A CA 1
ATOM 764 C C . MET A 1 101 ? -10.115 4.051 3.733 1.00 96.62 101 MET A C 1
ATOM 766 O O . MET A 1 101 ? -10.190 2.984 4.337 1.00 96.62 101 MET A O 1
ATOM 770 N N . LEU A 1 102 ? -9.179 4.276 2.803 1.00 96.06 102 LEU A N 1
ATOM 771 C CA . LEU A 1 102 ? -8.135 3.290 2.488 1.00 96.06 102 LEU A CA 1
ATOM 772 C C . LEU A 1 102 ? -7.249 3.012 3.720 1.00 96.06 102 LEU A C 1
ATOM 774 O O . LEU A 1 102 ? -6.907 1.868 3.998 1.00 96.06 102 LEU A O 1
ATOM 778 N N . ALA A 1 103 ? -6.927 4.027 4.524 1.00 92.19 103 ALA A N 1
ATOM 779 C CA . ALA A 1 103 ? -6.166 3.839 5.761 1.00 92.19 103 ALA A CA 1
ATOM 780 C C . ALA A 1 103 ? -6.918 3.014 6.831 1.00 92.19 103 ALA A C 1
ATOM 782 O O . ALA A 1 103 ? -6.278 2.348 7.651 1.00 92.19 103 ALA A O 1
ATOM 783 N N . ALA A 1 104 ? -8.256 3.058 6.835 1.00 93.62 104 ALA A N 1
ATOM 784 C CA . ALA A 1 104 ? -9.107 2.377 7.810 1.00 93.62 104 ALA A CA 1
ATOM 785 C C . ALA A 1 104 ? -9.562 0.969 7.374 1.00 93.62 104 ALA A C 1
ATOM 787 O O . ALA A 1 104 ? -9.626 0.068 8.213 1.00 93.62 104 ALA A O 1
ATOM 788 N N . ASP A 1 105 ? -9.880 0.764 6.092 1.00 96.69 105 ASP A N 1
ATOM 789 C CA . ASP A 1 105 ? -10.363 -0.509 5.544 1.00 96.69 105 ASP A CA 1
ATOM 790 C C . ASP A 1 105 ? -9.269 -1.199 4.709 1.00 96.69 105 ASP A C 1
ATOM 792 O O . ASP A 1 105 ? -9.011 -0.873 3.549 1.00 96.69 105 ASP A O 1
ATOM 796 N N . VAL A 1 106 ? -8.631 -2.199 5.326 1.00 95.94 106 VAL A N 1
ATOM 797 C CA . VAL A 1 106 ? -7.532 -2.985 4.739 1.00 95.94 106 VAL A CA 1
ATOM 798 C C . VAL A 1 106 ? -7.957 -3.726 3.465 1.00 95.94 106 VAL A C 1
ATOM 800 O O . VAL A 1 106 ? -7.131 -3.931 2.576 1.00 95.94 106 VAL A O 1
ATOM 803 N N . GLU A 1 107 ? -9.227 -4.123 3.344 1.00 96.75 107 GLU A N 1
ATOM 804 C CA . GLU A 1 107 ? -9.740 -4.803 2.151 1.00 96.75 107 GLU A CA 1
ATOM 805 C C . GLU A 1 107 ? -9.878 -3.817 0.985 1.00 96.75 107 GLU A C 1
ATOM 807 O O . GLU A 1 107 ? -9.430 -4.111 -0.124 1.00 96.75 107 GLU A O 1
ATOM 812 N N . ALA A 1 108 ? -10.401 -2.616 1.255 1.00 96.12 108 ALA A N 1
ATOM 813 C CA . ALA A 1 108 ? -10.484 -1.533 0.277 1.00 96.12 108 ALA A CA 1
ATOM 814 C C . ALA A 1 108 ? -9.090 -1.088 -0.205 1.00 96.12 108 ALA A C 1
ATOM 816 O O . ALA A 1 108 ? -8.851 -1.007 -1.411 1.00 96.12 108 ALA A O 1
ATOM 817 N N . ALA A 1 109 ? -8.144 -0.876 0.720 1.00 95.94 109 ALA A N 1
ATOM 818 C CA . ALA A 1 109 ? -6.752 -0.562 0.387 1.00 95.94 109 ALA A CA 1
ATOM 819 C C . ALA A 1 109 ? -6.110 -1.638 -0.486 1.00 95.94 109 ALA A C 1
ATOM 821 O O . ALA A 1 109 ? -5.481 -1.330 -1.500 1.00 95.94 109 ALA A O 1
ATOM 822 N N . ARG A 1 110 ? -6.288 -2.910 -0.115 1.00 96.12 110 ARG A N 1
ATOM 823 C CA . ARG A 1 110 ? -5.740 -4.026 -0.878 1.00 96.12 110 ARG A CA 1
ATOM 824 C C . ARG A 1 110 ? -6.320 -4.078 -2.290 1.00 96.12 110 ARG A C 1
ATOM 826 O O . ARG A 1 110 ? -5.540 -4.147 -3.231 1.00 96.12 110 ARG A O 1
ATOM 833 N N . LEU A 1 111 ? -7.643 -4.000 -2.449 1.00 96.25 111 LEU A N 1
ATOM 834 C CA . LEU A 1 111 ? -8.291 -3.986 -3.768 1.00 96.25 111 LEU A CA 1
ATOM 835 C C . LEU A 1 111 ? -7.783 -2.830 -4.641 1.00 96.25 111 LEU A C 1
ATOM 837 O O . LEU A 1 111 ? -7.460 -3.039 -5.811 1.00 96.25 111 LEU A O 1
ATOM 841 N N . TRP A 1 112 ? -7.641 -1.637 -4.060 1.00 95.62 112 TRP A N 1
ATOM 842 C CA . TRP A 1 112 ? -7.109 -0.464 -4.752 1.00 95.62 112 TRP A CA 1
ATOM 843 C C . TRP A 1 112 ? -5.655 -0.660 -5.213 1.00 95.62 112 TRP A C 1
ATOM 845 O O . TRP A 1 112 ? -5.327 -0.415 -6.376 1.00 95.62 112 TRP A O 1
ATOM 855 N N . HIS A 1 113 ? -4.769 -1.138 -4.335 1.00 91.62 113 HIS A N 1
ATOM 856 C CA . HIS A 1 113 ? -3.354 -1.328 -4.665 1.00 91.62 113 HIS A CA 1
ATOM 857 C C . HIS A 1 113 ? -3.096 -2.534 -5.584 1.00 91.62 113 HIS A C 1
ATOM 859 O O . HIS A 1 113 ? -2.309 -2.410 -6.527 1.00 91.62 113 HIS A O 1
ATOM 865 N N . ASP A 1 114 ? -3.763 -3.669 -5.355 1.00 92.12 114 ASP A N 1
ATOM 866 C CA . ASP A 1 114 ? -3.642 -4.873 -6.188 1.00 92.12 114 ASP A CA 1
ATOM 867 C C . ASP A 1 114 ? -4.188 -4.600 -7.605 1.00 92.12 114 ASP A C 1
ATOM 869 O O . ASP A 1 114 ? -3.532 -4.950 -8.589 1.00 92.12 114 ASP A O 1
ATOM 873 N N . GLY A 1 115 ? -5.320 -3.889 -7.732 1.00 90.06 115 GLY A N 1
ATOM 874 C CA . GLY A 1 115 ? -5.898 -3.490 -9.022 1.00 90.06 115 GLY A CA 1
ATOM 875 C C . GLY A 1 115 ? -4.981 -2.570 -9.837 1.00 90.06 115 GLY A C 1
ATOM 876 O O . GLY A 1 115 ? -4.704 -2.850 -11.006 1.00 90.06 115 GLY A O 1
ATOM 877 N N . ARG A 1 116 ? -4.414 -1.528 -9.208 1.00 88.75 116 ARG A N 1
ATOM 878 C CA . ARG A 1 116 ? -3.435 -0.641 -9.865 1.00 88.75 116 ARG A CA 1
ATOM 879 C C . ARG A 1 116 ? -2.169 -1.384 -10.292 1.00 88.75 116 ARG A C 1
ATOM 881 O O . ARG A 1 116 ? -1.668 -1.152 -11.389 1.00 88.75 116 ARG A O 1
ATOM 888 N N . ARG A 1 117 ? -1.656 -2.293 -9.453 1.00 82.88 117 ARG A N 1
ATOM 889 C CA . ARG A 1 117 ? -0.479 -3.114 -9.782 1.00 82.88 117 ARG A CA 1
ATOM 890 C C . ARG A 1 117 ? -0.764 -4.055 -10.955 1.00 82.88 117 ARG A C 1
ATOM 892 O O . ARG A 1 117 ? 0.090 -4.203 -11.825 1.00 82.88 117 ARG A O 1
ATOM 899 N N . ALA A 1 118 ? -1.947 -4.668 -11.002 1.00 81.69 118 ALA A N 1
ATOM 900 C CA . ALA A 1 118 ? -2.359 -5.518 -12.117 1.00 81.69 118 ALA A CA 1
ATOM 901 C C . ALA A 1 118 ? -2.433 -4.730 -13.437 1.00 81.69 118 ALA A C 1
ATOM 903 O O . ALA A 1 118 ? -1.888 -5.187 -14.444 1.00 81.69 118 ALA A O 1
ATO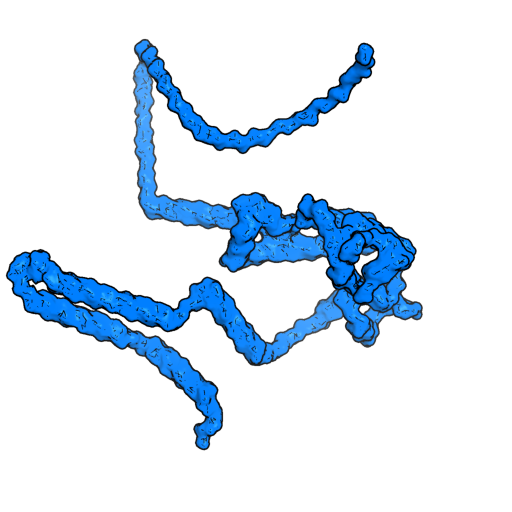M 904 N N . PHE A 1 119 ? -3.013 -3.523 -13.416 1.00 80.38 119 PHE A N 1
ATOM 905 C CA . PHE A 1 119 ? -3.003 -2.615 -14.568 1.00 80.38 119 PHE A CA 1
ATOM 906 C C . PHE A 1 119 ? -1.574 -2.266 -15.010 1.00 80.38 119 PHE A C 1
ATOM 908 O O . PHE A 1 119 ? -1.253 -2.375 -16.191 1.00 80.38 119 PHE A O 1
ATOM 915 N N . GLU A 1 120 ? -0.693 -1.891 -14.077 1.00 79.12 120 GLU A N 1
ATOM 916 C CA . GLU A 1 120 ? 0.689 -1.516 -14.397 1.00 79.12 120 GLU A CA 1
ATOM 917 C C . GLU A 1 120 ? 1.469 -2.677 -15.041 1.00 79.12 120 GLU A C 1
ATOM 919 O O . GLU A 1 120 ? 2.215 -2.475 -16.001 1.00 79.12 120 GLU A O 1
ATOM 924 N N . ILE A 1 121 ? 1.271 -3.908 -14.555 1.00 77.75 121 ILE A N 1
ATOM 925 C CA . ILE A 1 121 ? 1.867 -5.122 -15.130 1.00 77.75 121 ILE A CA 1
ATOM 926 C C . ILE A 1 121 ? 1.374 -5.350 -16.564 1.00 77.75 121 ILE A C 1
ATOM 928 O O . ILE A 1 121 ? 2.185 -5.632 -17.450 1.00 77.75 121 ILE A O 1
ATOM 932 N N . GLU A 1 122 ? 0.071 -5.212 -16.812 1.00 77.50 122 GLU A N 1
ATOM 933 C CA . GLU A 1 122 ? -0.501 -5.416 -18.145 1.00 77.50 122 GLU A CA 1
ATOM 934 C C . GLU A 1 122 ? -0.077 -4.308 -19.123 1.00 77.50 122 GLU A C 1
ATOM 936 O O . GLU A 1 122 ? 0.343 -4.600 -20.241 1.00 77.50 122 GLU A O 1
ATOM 941 N N . MET A 1 123 ? -0.033 -3.049 -18.681 1.00 74.31 123 MET A N 1
ATOM 942 C CA . MET A 1 123 ? 0.528 -1.935 -19.452 1.00 74.31 123 MET A CA 1
ATOM 943 C C . MET A 1 123 ? 2.008 -2.171 -19.801 1.00 74.31 123 MET A C 1
ATOM 945 O O . MET A 1 123 ? 2.404 -2.021 -20.958 1.00 74.31 123 MET A O 1
ATOM 949 N N . ARG A 1 124 ? 2.837 -2.612 -18.840 1.00 74.19 124 ARG A N 1
ATOM 950 C CA . ARG A 1 124 ? 4.243 -2.988 -19.089 1.00 74.19 124 ARG A CA 1
ATOM 951 C C . ARG A 1 124 ? 4.352 -4.137 -20.101 1.00 74.19 124 ARG A C 1
ATOM 953 O O . ARG A 1 124 ? 5.243 -4.107 -20.951 1.00 74.19 124 ARG A O 1
ATOM 960 N N . ARG A 1 125 ? 3.446 -5.125 -20.061 1.00 76.19 125 ARG A N 1
ATOM 961 C CA . ARG A 1 125 ? 3.369 -6.213 -21.057 1.00 76.19 125 ARG A CA 1
ATOM 962 C C . ARG A 1 125 ? 3.012 -5.681 -22.450 1.00 76.19 125 ARG A C 1
ATOM 964 O O . ARG A 1 125 ? 3.662 -6.075 -23.418 1.00 76.19 125 ARG A O 1
ATOM 971 N N . GLN A 1 126 ? 2.039 -4.779 -22.563 1.00 73.00 126 GLN A N 1
ATOM 972 C CA . GLN A 1 126 ? 1.641 -4.168 -23.838 1.00 73.00 126 GLN A CA 1
ATOM 973 C C . GLN A 1 126 ? 2.768 -3.321 -24.441 1.00 73.00 126 GLN A C 1
ATOM 975 O O . GLN A 1 126 ? 3.106 -3.494 -25.613 1.00 73.00 126 GLN A O 1
ATOM 980 N N . LEU A 1 127 ? 3.422 -2.483 -23.629 1.00 68.12 127 LEU A N 1
ATOM 981 C CA . LEU A 1 127 ? 4.597 -1.708 -24.035 1.00 68.12 127 LEU A CA 1
ATOM 982 C C . LEU A 1 127 ? 5.738 -2.617 -24.520 1.00 68.12 127 LEU A C 1
ATOM 984 O O . LEU A 1 127 ? 6.311 -2.356 -25.577 1.00 68.12 127 LEU A O 1
ATOM 988 N N . LYS A 1 128 ? 6.017 -3.726 -23.816 1.00 69.31 128 LYS A N 1
ATOM 989 C CA . LYS A 1 128 ? 7.003 -4.733 -24.249 1.00 69.31 128 LYS A CA 1
ATOM 990 C C . LYS A 1 128 ? 6.641 -5.330 -25.613 1.00 69.31 128 LYS A C 1
ATOM 992 O O . LYS A 1 128 ? 7.478 -5.329 -26.509 1.00 69.31 128 LYS A O 1
ATOM 997 N N . GLY A 1 129 ? 5.394 -5.764 -25.800 1.00 75.06 129 GLY A N 1
ATOM 998 C CA . GLY A 1 129 ? 4.927 -6.349 -27.064 1.00 75.06 129 GLY A CA 1
ATOM 999 C C . GLY A 1 129 ? 4.898 -5.371 -28.248 1.00 75.06 129 GLY A C 1
ATOM 1000 O O . GLY A 1 129 ? 4.927 -5.802 -29.400 1.00 75.06 129 GLY A O 1
ATOM 1001 N N . LEU A 1 130 ? 4.852 -4.058 -27.996 1.00 67.19 130 LEU A N 1
ATOM 1002 C CA . LEU A 1 130 ? 4.982 -3.016 -29.023 1.00 67.19 130 LEU A CA 1
ATOM 1003 C C . LEU A 1 130 ? 6.445 -2.656 -29.312 1.00 67.19 130 LEU A C 1
ATOM 1005 O O . LEU A 1 130 ? 6.786 -2.408 -30.470 1.00 67.19 130 LEU A O 1
ATOM 1009 N N . ALA A 1 131 ? 7.314 -2.696 -28.297 1.00 58.75 131 ALA A N 1
ATOM 1010 C CA . ALA A 1 131 ? 8.761 -2.551 -28.451 1.00 58.75 131 ALA A CA 1
ATOM 1011 C C . ALA A 1 131 ? 9.372 -3.718 -29.241 1.00 58.75 131 ALA A C 1
ATOM 1013 O O . ALA A 1 131 ? 10.159 -3.488 -30.155 1.00 58.75 131 ALA A O 1
ATOM 1014 N N . GLU A 1 132 ? 8.936 -4.954 -28.977 1.00 69.38 132 GLU A N 1
ATOM 1015 C CA . GLU A 1 132 ? 9.307 -6.150 -29.753 1.00 69.38 132 GLU A CA 1
ATOM 1016 C C . GLU A 1 132 ? 8.897 -6.045 -31.235 1.00 69.38 132 GLU A C 1
ATOM 1018 O O . GLU A 1 132 ? 9.547 -6.623 -32.100 1.00 69.38 132 GLU A O 1
ATOM 1023 N N . LYS A 1 133 ? 7.856 -5.259 -31.545 1.00 74.81 133 LYS A N 1
ATOM 1024 C CA . LYS A 1 133 ? 7.397 -4.957 -32.914 1.00 74.81 133 LYS A CA 1
ATOM 1025 C C . LYS A 1 133 ? 8.030 -3.693 -33.514 1.00 74.81 133 LYS A C 1
ATOM 1027 O O . LYS A 1 133 ? 7.626 -3.276 -34.596 1.00 74.81 133 LYS A O 1
ATOM 1032 N N . GLY A 1 134 ? 8.961 -3.041 -32.813 1.00 72.56 134 GLY A N 1
ATOM 1033 C CA . GLY A 1 134 ? 9.615 -1.804 -33.258 1.00 72.56 134 GLY A CA 1
ATOM 1034 C C . GLY A 1 134 ? 8.692 -0.581 -33.372 1.00 72.56 134 GLY A C 1
ATOM 1035 O O . GLY A 1 134 ? 9.088 0.431 -33.950 1.00 72.56 134 GLY A O 1
ATOM 1036 N N . ASN A 1 135 ? 7.462 -0.628 -32.842 1.00 70.00 135 ASN A N 1
ATOM 1037 C CA . ASN A 1 135 ? 6.479 0.437 -33.042 1.00 70.00 135 ASN A CA 1
ATOM 1038 C C . ASN A 1 135 ? 6.634 1.570 -32.010 1.00 70.00 135 ASN A C 1
ATOM 1040 O O . ASN A 1 135 ? 5.837 1.731 -31.084 1.00 70.00 135 ASN A O 1
ATOM 1044 N N . ALA A 1 136 ? 7.654 2.405 -32.219 1.00 58.22 136 ALA A N 1
ATOM 1045 C CA . ALA A 1 136 ? 7.912 3.603 -31.419 1.00 58.22 136 ALA A CA 1
ATOM 1046 C C . ALA A 1 136 ? 6.783 4.659 -31.483 1.00 58.22 136 ALA A C 1
ATOM 1048 O O . ALA A 1 136 ? 6.760 5.583 -30.672 1.00 58.22 136 ALA A O 1
ATOM 1049 N N . GLY A 1 137 ? 5.852 4.569 -32.441 1.00 57.38 137 GLY A N 1
ATOM 1050 C CA . GLY A 1 137 ? 4.645 5.403 -32.475 1.00 57.38 137 GLY A CA 1
ATOM 1051 C C . GLY A 1 137 ? 3.635 4.983 -31.405 1.00 57.38 137 GLY A C 1
ATOM 1052 O O . GLY A 1 137 ? 3.222 5.802 -30.590 1.00 57.38 137 GLY A O 1
ATOM 1053 N N . ALA A 1 138 ? 3.315 3.689 -31.342 1.00 56.62 138 ALA A N 1
ATOM 1054 C CA . ALA A 1 138 ? 2.371 3.143 -30.367 1.00 56.62 138 ALA A CA 1
ATOM 1055 C C . ALA A 1 138 ? 2.873 3.259 -28.914 1.00 56.62 138 ALA A C 1
ATOM 1057 O O . ALA A 1 138 ? 2.087 3.537 -28.014 1.00 56.62 138 ALA A O 1
ATOM 1058 N N . ILE A 1 139 ? 4.187 3.126 -28.685 1.00 57.88 139 ILE A N 1
ATOM 1059 C CA . ILE A 1 139 ? 4.799 3.385 -27.367 1.00 57.88 139 ILE A CA 1
ATOM 1060 C C . ILE A 1 139 ? 4.566 4.841 -26.934 1.00 57.88 139 ILE A C 1
ATOM 1062 O O . ILE A 1 139 ? 4.156 5.081 -25.802 1.00 57.88 139 ILE A O 1
ATOM 1066 N N . ARG A 1 140 ? 4.771 5.810 -27.840 1.00 56.09 140 ARG A N 1
ATOM 1067 C CA . ARG A 1 140 ? 4.511 7.233 -27.565 1.00 56.09 140 ARG A CA 1
ATOM 1068 C C . ARG A 1 140 ? 3.039 7.505 -27.264 1.00 56.09 140 ARG A C 1
ATOM 1070 O O . ARG A 1 140 ? 2.757 8.262 -26.344 1.00 56.09 140 ARG A O 1
ATOM 1077 N N . GLN A 1 141 ? 2.116 6.866 -27.984 1.00 60.75 141 GLN A N 1
ATOM 1078 C CA . GLN A 1 141 ? 0.683 7.029 -27.734 1.00 60.75 141 GLN A CA 1
ATOM 1079 C C . GLN A 1 141 ? 0.268 6.496 -26.352 1.00 60.75 141 GLN A C 1
ATOM 1081 O O . GLN A 1 141 ? -0.441 7.191 -25.634 1.00 60.75 141 GLN A O 1
ATOM 1086 N N . ILE A 1 142 ? 0.744 5.315 -25.940 1.00 63.09 142 ILE A N 1
ATOM 1087 C CA . ILE A 1 142 ? 0.407 4.748 -24.619 1.00 63.09 142 ILE A CA 1
ATOM 1088 C C . ILE A 1 142 ? 0.980 5.598 -23.477 1.00 63.09 142 ILE A C 1
ATOM 1090 O O . ILE A 1 142 ? 0.301 5.802 -22.473 1.00 63.09 142 ILE A O 1
ATOM 1094 N N . LEU A 1 143 ? 2.197 6.133 -23.630 1.00 61.84 143 LEU A N 1
ATOM 1095 C CA . LEU A 1 143 ? 2.778 7.056 -22.648 1.00 61.84 143 LEU A CA 1
ATOM 1096 C C . LEU A 1 143 ? 1.978 8.371 -22.562 1.00 61.84 143 LEU A C 1
ATOM 1098 O O . LEU A 1 143 ? 1.653 8.810 -21.463 1.00 61.84 143 LEU A O 1
ATOM 1102 N N . ALA A 1 144 ? 1.564 8.941 -23.698 1.00 62.19 144 ALA A N 1
ATOM 1103 C CA . ALA A 1 144 ? 0.738 10.151 -23.726 1.00 62.19 144 ALA A CA 1
ATOM 1104 C C . ALA A 1 144 ? -0.682 9.933 -23.157 1.00 62.19 144 ALA A C 1
ATOM 1106 O O . ALA A 1 144 ? -1.211 10.794 -22.455 1.00 62.19 144 ALA A O 1
ATOM 1107 N N . GLU A 1 145 ? -1.306 8.776 -23.407 1.00 57.84 145 GLU A N 1
ATOM 1108 C CA . GLU A 1 145 ? -2.599 8.415 -22.802 1.00 57.84 145 GLU A CA 1
ATOM 1109 C C . GLU A 1 145 ? -2.492 8.187 -21.283 1.00 57.84 145 GLU A C 1
ATOM 1111 O O . GLU A 1 145 ? -3.455 8.442 -20.558 1.00 57.84 145 GLU A O 1
ATOM 1116 N N . PHE A 1 146 ? -1.332 7.745 -20.788 1.00 60.00 146 PHE A N 1
ATOM 1117 C CA . PHE A 1 146 ? -1.048 7.635 -19.356 1.00 60.00 146 PHE A CA 1
ATOM 1118 C C . PHE A 1 146 ? -0.891 9.020 -18.704 1.00 60.00 146 PHE A C 1
ATOM 1120 O O . PHE A 1 146 ? -1.499 9.282 -17.665 1.00 60.00 146 PHE A O 1
ATOM 1127 N N . GLU A 1 147 ? -0.161 9.934 -19.349 1.00 54.75 147 GLU A N 1
ATOM 1128 C CA . GLU A 1 147 ? -0.021 11.330 -18.913 1.00 54.75 147 GLU A CA 1
ATOM 1129 C C . GLU A 1 147 ? -1.380 12.050 -18.889 1.00 54.75 147 GLU A C 1
ATOM 1131 O O . GLU A 1 147 ? -1.769 12.596 -17.855 1.00 54.75 147 GLU A O 1
ATOM 1136 N N . GLY A 1 148 ? -2.170 11.965 -19.965 1.00 53.94 148 GLY A N 1
ATOM 1137 C CA . GLY A 1 148 ? -3.497 12.590 -20.039 1.00 53.94 148 GLY A CA 1
ATOM 1138 C C . GLY A 1 148 ? -4.515 12.071 -19.011 1.00 53.94 148 GLY A C 1
ATOM 1139 O O . GLY A 1 148 ? -5.440 12.796 -18.647 1.00 53.94 148 GLY A O 1
ATOM 1140 N N . ARG A 1 149 ? -4.341 10.847 -18.491 1.00 47.06 149 ARG A N 1
ATOM 1141 C CA . ARG A 1 149 ? -5.177 10.283 -17.413 1.00 47.06 149 ARG A CA 1
ATOM 1142 C C . ARG A 1 149 ? -4.685 10.630 -16.008 1.00 47.06 149 ARG A C 1
ATOM 1144 O O . ARG A 1 149 ? -5.405 10.355 -15.052 1.00 47.06 149 ARG A O 1
ATOM 1151 N N . SER A 1 150 ? -3.502 11.229 -15.863 1.00 47.94 150 SER A N 1
ATOM 1152 C CA . SER A 1 150 ? -2.936 11.593 -14.554 1.00 47.94 150 SER A CA 1
ATOM 1153 C C . SER A 1 150 ? -3.525 12.879 -13.947 1.00 47.94 150 SER A C 1
ATOM 1155 O O . SER A 1 150 ? -3.390 13.091 -12.744 1.00 47.94 150 SER A O 1
ATOM 1157 N N . GLY A 1 151 ? -4.261 13.667 -14.742 1.00 38.62 151 GLY A N 1
ATOM 1158 C CA . GLY A 1 151 ? -5.012 14.850 -14.309 1.00 38.62 151 GLY A CA 1
ATOM 1159 C C . GLY A 1 151 ? -4.599 16.107 -15.075 1.00 38.62 151 GLY A C 1
ATOM 1160 O O . GLY A 1 151 ? -3.462 16.554 -14.982 1.00 38.62 151 GLY A O 1
ATOM 1161 N N . ALA A 1 152 ? -5.536 16.693 -15.822 1.00 36.69 152 ALA A N 1
ATOM 1162 C CA . ALA A 1 152 ? -5.300 17.857 -16.678 1.00 36.69 152 ALA A CA 1
ATOM 1163 C C . ALA A 1 152 ? -5.544 19.207 -15.968 1.00 36.69 152 ALA A C 1
ATOM 1165 O O . ALA A 1 152 ? -6.147 20.107 -16.548 1.00 36.69 152 ALA A O 1
ATOM 1166 N N . ASP A 1 153 ? -5.035 19.372 -14.743 1.00 38.84 153 ASP A N 1
ATOM 1167 C CA . ASP A 1 153 ? -4.813 20.704 -14.152 1.00 38.84 153 ASP A CA 1
ATOM 1168 C C . ASP A 1 153 ? -3.446 21.217 -14.651 1.00 38.84 153 ASP A C 1
ATOM 1170 O O . ASP A 1 153 ? -2.460 21.287 -13.918 1.00 38.84 153 ASP A O 1
ATOM 1174 N N . SER A 1 154 ? -3.360 21.489 -15.959 1.00 42.38 154 SER A N 1
ATOM 1175 C CA . SER A 1 154 ? -2.111 21.834 -16.646 1.00 42.38 154 SER A CA 1
ATOM 1176 C C . SER A 1 154 ? -1.768 23.326 -16.560 1.00 42.38 154 SER A C 1
ATOM 1178 O O . SER A 1 154 ? -1.597 23.987 -17.588 1.00 42.38 154 SER A O 1
ATOM 1180 N N . ASP A 1 155 ? -1.564 23.833 -15.345 1.00 38.31 155 ASP A N 1
ATOM 1181 C CA . ASP A 1 155 ? -0.470 24.792 -15.173 1.00 38.31 155 ASP A CA 1
ATOM 1182 C C . ASP A 1 155 ? 0.813 23.991 -15.412 1.00 38.31 155 ASP A C 1
ATOM 1184 O O . ASP A 1 155 ? 1.180 23.140 -14.601 1.00 38.31 155 ASP A O 1
ATOM 1188 N N . ALA A 1 156 ? 1.416 24.168 -16.594 1.00 48.56 156 ALA A N 1
ATOM 1189 C CA . ALA A 1 156 ? 2.466 23.297 -17.123 1.00 48.56 156 ALA A CA 1
ATOM 1190 C C . ALA A 1 156 ? 3.564 23.060 -16.076 1.00 48.56 156 ALA A C 1
ATOM 1192 O O . ALA A 1 156 ? 4.358 23.958 -15.787 1.00 48.56 156 ALA A O 1
ATOM 1193 N N . ALA A 1 157 ? 3.572 21.855 -15.491 1.00 52.56 157 ALA A N 1
ATOM 1194 C CA . ALA A 1 157 ? 4.301 21.564 -14.265 1.00 52.56 157 ALA A CA 1
ATOM 1195 C C . ALA A 1 157 ? 5.813 21.661 -14.493 1.00 52.56 157 ALA A C 1
ATOM 1197 O O . ALA A 1 157 ? 6.473 20.709 -14.919 1.00 52.56 157 ALA A O 1
ATOM 1198 N N . ALA A 1 158 ? 6.321 22.855 -14.192 1.00 56.50 158 ALA A N 1
ATOM 1199 C CA . ALA A 1 158 ? 7.699 23.300 -14.222 1.00 56.50 158 ALA A CA 1
ATOM 1200 C C . ALA A 1 158 ? 8.591 22.322 -13.443 1.00 56.50 158 ALA A C 1
ATOM 1202 O O . ALA A 1 158 ? 8.846 22.474 -12.248 1.00 56.50 158 ALA A O 1
ATOM 1203 N N . THR A 1 159 ? 9.050 21.268 -14.118 1.00 65.62 159 THR A N 1
ATOM 1204 C CA . THR A 1 159 ? 9.710 20.145 -13.455 1.00 65.62 159 THR A CA 1
ATOM 1205 C C . THR A 1 159 ? 11.160 20.533 -13.179 1.00 65.62 159 THR A C 1
ATOM 1207 O O . THR A 1 159 ? 11.881 20.889 -14.119 1.00 65.62 159 THR A O 1
ATOM 1210 N N . PRO A 1 160 ? 11.640 20.484 -11.922 1.00 80.62 160 PRO A N 1
ATOM 1211 C CA . PRO A 1 160 ? 13.031 20.788 -11.627 1.00 80.62 160 PRO A CA 1
ATOM 1212 C C . PRO A 1 160 ? 13.953 19.849 -12.406 1.00 80.62 160 PRO A C 1
ATOM 1214 O O . PRO A 1 160 ? 13.790 18.630 -12.353 1.00 80.62 160 PRO A O 1
ATOM 1217 N N . ALA A 1 161 ? 14.955 20.408 -13.089 1.00 71.31 161 ALA A N 1
ATOM 1218 C CA . ALA A 1 161 ? 15.891 19.654 -13.928 1.00 71.31 161 ALA A CA 1
ATOM 1219 C C . ALA A 1 161 ? 16.468 18.406 -13.229 1.00 71.31 161 ALA A C 1
ATOM 1221 O O . ALA A 1 161 ? 16.552 17.341 -13.828 1.00 71.31 161 ALA A O 1
ATOM 1222 N N . LYS A 1 162 ? 16.777 18.512 -11.932 1.00 72.75 162 LYS A N 1
ATOM 1223 C CA . LYS A 1 162 ? 17.301 17.417 -11.102 1.00 72.75 162 LYS A CA 1
ATOM 1224 C C . LYS A 1 162 ? 16.301 16.269 -10.884 1.00 72.75 162 LYS A C 1
ATOM 1226 O O . LYS A 1 162 ? 16.705 15.115 -10.797 1.00 72.75 162 LYS A O 1
ATOM 1231 N N . THR A 1 163 ? 15.004 16.568 -10.803 1.00 64.94 163 THR A N 1
ATOM 1232 C CA . THR A 1 163 ? 13.939 15.553 -10.726 1.00 64.94 163 THR A CA 1
ATOM 1233 C C . THR A 1 163 ? 13.866 14.773 -12.035 1.00 64.94 163 THR A C 1
ATOM 1235 O O . THR A 1 163 ? 13.807 13.547 -12.018 1.00 64.94 163 THR A O 1
ATOM 1238 N N . LEU A 1 164 ? 13.968 15.482 -13.162 1.00 62.72 164 LEU A N 1
ATOM 1239 C CA . LEU A 1 164 ? 13.973 14.894 -14.498 1.00 62.72 164 LEU A CA 1
ATOM 1240 C C . LEU A 1 164 ? 15.228 14.036 -14.751 1.00 62.72 164 LEU A C 1
ATOM 1242 O O . LEU A 1 164 ? 15.112 12.928 -15.261 1.00 62.72 164 LEU A O 1
ATOM 1246 N N . GLU A 1 165 ? 16.412 14.495 -14.327 1.00 69.06 165 GLU A N 1
ATOM 1247 C CA . GLU A 1 165 ? 17.662 13.709 -14.363 1.00 69.06 165 GLU A CA 1
ATOM 1248 C C . GLU A 1 165 ? 17.520 12.391 -13.588 1.00 69.06 165 GLU A C 1
ATOM 1250 O O . GLU A 1 165 ? 17.855 11.328 -14.112 1.00 69.06 165 GLU A O 1
ATOM 1255 N N . ASN A 1 166 ? 16.941 12.442 -12.381 1.00 63.44 166 ASN A N 1
ATOM 1256 C CA . ASN A 1 166 ? 16.681 11.254 -11.567 1.00 63.44 166 ASN A CA 1
ATOM 1257 C C . ASN A 1 166 ? 15.678 10.289 -12.228 1.00 63.44 166 ASN A C 1
ATOM 1259 O O . ASN A 1 166 ? 15.882 9.079 -12.168 1.00 63.44 166 ASN A O 1
ATOM 1263 N N . TRP A 1 167 ? 14.608 10.796 -12.854 1.00 62.06 167 TRP A N 1
ATOM 1264 C CA . TRP A 1 167 ? 13.620 9.968 -13.563 1.00 62.06 167 TRP A CA 1
ATOM 1265 C C . TRP A 1 167 ? 14.198 9.287 -14.807 1.00 62.06 167 TRP A C 1
ATOM 1267 O O . TRP A 1 167 ? 13.864 8.140 -15.090 1.00 62.06 167 TRP A O 1
ATOM 1277 N N . LEU A 1 168 ? 15.085 9.973 -15.530 1.00 59.56 168 LEU A N 1
ATOM 1278 C CA . LEU A 1 168 ? 15.751 9.447 -16.724 1.00 59.56 168 LEU A CA 1
ATOM 1279 C C . LEU A 1 168 ? 16.952 8.539 -16.399 1.00 59.56 168 LEU A C 1
ATOM 1281 O O . LEU A 1 168 ? 17.510 7.920 -17.304 1.00 59.56 168 LEU A O 1
ATOM 1285 N N . GLY A 1 169 ? 17.368 8.458 -15.128 1.00 56.53 169 GLY A N 1
ATOM 1286 C CA . GLY A 1 169 ? 18.581 7.746 -14.713 1.00 56.53 169 GLY A CA 1
ATOM 1287 C C . GLY A 1 169 ? 19.871 8.383 -15.244 1.00 56.53 169 GLY A C 1
ATOM 1288 O O . GLY A 1 169 ? 20.897 7.710 -15.357 1.00 56.53 169 GLY A O 1
ATOM 1289 N N . GLU A 1 170 ? 19.814 9.665 -15.605 1.00 75.06 170 GLU A N 1
ATOM 1290 C CA . GLU A 1 170 ? 20.900 10.392 -16.254 1.00 75.06 170 GLU A CA 1
ATOM 1291 C C . GLU A 1 170 ? 21.826 11.084 -15.246 1.00 75.06 170 GLU A C 1
ATOM 1293 O O . GLU A 1 170 ? 21.519 11.252 -14.064 1.00 75.06 170 GLU A O 1
ATOM 1298 N N . LYS A 1 171 ? 23.020 11.465 -15.708 1.00 74.62 171 LYS A N 1
ATOM 1299 C CA . LYS A 1 171 ? 24.032 12.076 -14.830 1.00 74.62 171 LYS A CA 1
ATOM 1300 C C . LYS A 1 171 ? 23.578 13.442 -14.284 1.00 74.62 171 LYS A C 1
ATOM 1302 O O . LYS A 1 171 ? 22.908 14.182 -15.004 1.00 74.62 171 LYS A O 1
ATOM 1307 N N . PRO A 1 172 ? 24.048 13.848 -13.086 1.00 76.06 172 PRO A N 1
ATOM 1308 C CA . PRO A 1 172 ? 23.853 15.207 -12.594 1.00 76.06 172 PRO A CA 1
ATOM 1309 C C . PRO A 1 172 ? 24.292 16.255 -13.625 1.00 76.06 172 PRO A C 1
ATOM 1311 O O . PRO A 1 172 ? 25.373 16.139 -14.211 1.00 76.06 172 PRO A O 1
ATOM 1314 N N . ASN A 1 173 ? 23.466 17.282 -13.814 1.00 77.62 173 ASN A N 1
ATOM 1315 C CA . ASN A 1 173 ? 23.604 18.345 -14.815 1.00 77.62 173 ASN A CA 1
ATOM 1316 C C . ASN A 1 173 ? 23.408 17.912 -16.283 1.00 77.62 173 ASN A C 1
ATOM 1318 O O . ASN A 1 173 ? 23.661 18.725 -17.175 1.00 77.62 173 ASN A O 1
ATOM 1322 N N . TRP A 1 174 ? 22.955 16.689 -16.584 1.00 83.00 174 TRP A N 1
ATOM 1323 C CA . TRP A 1 174 ? 22.624 16.279 -17.957 1.00 83.00 174 TRP A CA 1
ATOM 1324 C C . TRP A 1 174 ? 21.610 17.222 -18.618 1.00 83.00 174 TRP A C 1
ATOM 1326 O O . TRP A 1 174 ? 21.831 17.637 -19.756 1.00 83.00 174 TRP A O 1
ATOM 1336 N N . VAL A 1 175 ? 20.556 17.632 -17.902 1.00 76.38 175 VAL A N 1
ATOM 1337 C CA . VAL A 1 175 ? 19.516 18.538 -18.424 1.00 76.38 175 VAL A CA 1
ATOM 1338 C C . VAL A 1 175 ? 20.107 19.922 -18.691 1.00 76.38 175 VAL A C 1
ATOM 1340 O O . VAL A 1 175 ? 19.875 20.503 -19.750 1.00 76.38 175 VAL A O 1
ATOM 1343 N N . SER A 1 176 ? 20.936 20.432 -17.775 1.00 75.88 176 SER A N 1
ATOM 1344 C CA . SER A 1 176 ? 21.630 21.715 -17.958 1.00 75.88 176 SER A CA 1
ATOM 1345 C C . SER A 1 176 ? 22.612 21.690 -19.135 1.00 75.88 176 SER A C 1
ATOM 1347 O O . SER A 1 176 ? 22.645 22.635 -19.919 1.00 75.88 176 SER A O 1
ATOM 1349 N N . ASN A 1 177 ? 23.360 20.598 -19.310 1.00 76.69 177 ASN A N 1
ATOM 1350 C CA . ASN A 1 177 ? 24.297 20.438 -20.422 1.00 76.69 177 ASN A CA 1
ATOM 1351 C C . ASN A 1 177 ? 23.567 20.293 -21.770 1.00 76.69 177 ASN A C 1
ATOM 1353 O O . ASN A 1 177 ? 24.003 20.863 -22.768 1.00 76.69 177 ASN A O 1
ATOM 1357 N N . ARG A 1 178 ? 22.432 19.581 -21.822 1.00 78.31 178 ARG A N 1
ATOM 1358 C CA . ARG A 1 178 ? 21.611 19.468 -23.043 1.00 78.31 178 ARG A CA 1
ATOM 1359 C C . ARG A 1 178 ? 20.903 20.774 -23.401 1.00 78.31 178 ARG A C 1
ATOM 1361 O O . ARG A 1 178 ? 20.776 21.072 -24.584 1.00 78.31 178 ARG A O 1
ATOM 1368 N N . ALA A 1 179 ? 20.529 21.593 -22.417 1.00 73.31 179 ALA A N 1
ATOM 1369 C CA . ALA A 1 179 ? 20.027 22.946 -22.665 1.00 73.31 179 ALA A CA 1
ATOM 1370 C C . ALA A 1 179 ? 21.063 23.855 -23.343 1.00 73.31 179 ALA A C 1
ATOM 1372 O O . ALA A 1 179 ? 20.699 24.639 -24.214 1.00 73.31 179 ALA A O 1
ATOM 1373 N N . LEU A 1 180 ? 22.346 23.706 -22.997 1.00 71.31 180 LEU A N 1
ATOM 1374 C CA . LEU A 1 180 ? 23.440 24.462 -23.613 1.00 71.31 180 LEU A CA 1
ATOM 1375 C C . LEU A 1 180 ? 23.824 23.955 -25.013 1.00 71.31 180 LEU A C 1
ATOM 1377 O O . LEU A 1 180 ? 24.158 24.767 -25.870 1.00 71.31 180 LEU A O 1
ATOM 1381 N N . HIS A 1 181 ? 23.802 22.639 -25.247 1.00 69.94 181 HIS A N 1
ATOM 1382 C CA . HIS A 1 181 ? 24.348 22.047 -26.478 1.00 69.94 181 HIS A CA 1
ATOM 1383 C C . HIS A 1 181 ? 23.314 21.691 -27.553 1.00 69.94 181 HIS A C 1
ATOM 1385 O O . HIS A 1 181 ? 23.617 21.824 -28.735 1.00 69.94 181 HIS A O 1
ATOM 1391 N N . ASP A 1 182 ? 22.109 21.266 -27.166 1.00 70.62 182 ASP A N 1
ATOM 1392 C CA . ASP A 1 182 ? 21.127 20.666 -28.083 1.00 70.62 182 ASP A CA 1
ATOM 1393 C C . ASP A 1 182 ? 19.782 21.430 -28.088 1.00 70.62 182 ASP A C 1
ATOM 1395 O O . ASP A 1 182 ? 18.746 20.899 -28.499 1.00 70.62 182 ASP A O 1
ATOM 1399 N N . HIS A 1 183 ? 19.790 22.678 -27.606 1.00 76.19 183 HIS A N 1
ATOM 1400 C CA . HIS A 1 183 ? 18.628 23.572 -27.516 1.00 76.19 183 HIS A CA 1
ATOM 1401 C C . HIS A 1 183 ? 17.423 22.963 -26.776 1.00 76.19 183 HIS A C 1
ATOM 1403 O O . HIS A 1 183 ? 16.286 23.054 -27.243 1.00 76.19 183 HIS A O 1
ATOM 1409 N N . LEU A 1 184 ? 17.663 22.343 -25.613 1.00 77.38 184 LEU A N 1
ATOM 1410 C CA . LEU A 1 184 ? 16.577 21.859 -24.757 1.00 77.38 184 LEU A CA 1
ATOM 1411 C C . LEU A 1 184 ? 15.587 22.997 -24.440 1.00 77.38 184 LEU A C 1
ATOM 1413 O O . LEU A 1 184 ? 16.024 24.028 -23.918 1.00 77.38 184 LEU A O 1
ATOM 1417 N N . PRO A 1 185 ? 14.271 22.825 -24.667 1.00 73.31 185 PRO A N 1
ATOM 1418 C CA . PRO A 1 185 ? 13.284 23.795 -24.214 1.00 73.31 185 PRO A CA 1
ATOM 1419 C C . PRO A 1 185 ? 13.266 23.824 -22.680 1.00 73.31 185 PRO A C 1
ATOM 1421 O O . PRO A 1 185 ? 12.803 22.892 -22.023 1.00 73.31 185 PRO A O 1
ATOM 1424 N N . ARG A 1 186 ? 13.807 24.905 -22.114 1.00 76.00 186 ARG A N 1
ATOM 1425 C CA . ARG A 1 186 ? 13.949 25.134 -20.675 1.00 76.00 186 ARG A CA 1
ATOM 1426 C C . ARG A 1 186 ? 13.378 26.501 -20.316 1.00 76.00 186 ARG A C 1
ATOM 1428 O O . ARG A 1 186 ? 13.544 27.458 -21.071 1.00 76.00 186 ARG A O 1
ATOM 1435 N N . ASN A 1 187 ? 12.742 26.590 -19.157 1.00 77.88 187 ASN A N 1
ATOM 1436 C CA . ASN A 1 187 ? 12.245 27.846 -18.614 1.00 77.88 187 ASN A CA 1
ATOM 1437 C C . ASN A 1 187 ? 13.390 28.676 -18.002 1.00 77.88 187 ASN A C 1
ATOM 1439 O O . ASN A 1 187 ? 14.464 28.158 -17.676 1.00 77.88 187 ASN A O 1
ATOM 1443 N N . VAL A 1 188 ? 13.153 29.982 -17.835 1.00 77.31 188 VAL A N 1
ATOM 1444 C CA . VAL A 1 188 ? 14.135 30.941 -17.283 1.00 77.31 188 VAL A CA 1
ATOM 1445 C C . VAL A 1 188 ? 14.522 30.595 -15.839 1.00 77.31 188 VAL A C 1
ATOM 1447 O O . VAL A 1 188 ? 15.671 30.768 -15.449 1.00 77.31 188 VAL A O 1
ATOM 1450 N N . ASP A 1 189 ? 13.590 30.029 -15.072 1.00 77.94 189 ASP A N 1
ATOM 1451 C CA . ASP A 1 189 ? 13.748 29.564 -13.686 1.00 77.94 189 ASP A CA 1
ATOM 1452 C C . ASP A 1 189 ? 14.475 28.207 -13.555 1.00 77.94 189 ASP A C 1
ATOM 1454 O O . ASP A 1 189 ? 14.433 27.561 -12.508 1.00 77.94 189 ASP A O 1
ATOM 1458 N N . HIS A 1 190 ? 15.128 27.750 -14.628 1.00 72.81 190 HIS A N 1
ATOM 1459 C CA . HIS A 1 190 ? 15.834 26.475 -14.722 1.00 72.81 190 HIS A CA 1
ATOM 1460 C C . HIS A 1 190 ? 14.967 25.203 -14.666 1.00 72.81 190 HIS A C 1
ATOM 1462 O O . HIS A 1 190 ? 15.535 24.098 -14.694 1.00 72.81 190 HIS A O 1
ATOM 1468 N N . THR A 1 191 ? 13.640 25.321 -14.681 1.00 77.62 191 THR A N 1
ATOM 1469 C CA . THR A 1 191 ? 12.715 24.185 -14.800 1.00 77.62 191 THR A CA 1
ATOM 1470 C C . THR A 1 191 ? 12.511 23.743 -16.251 1.00 77.62 191 THR A C 1
ATOM 1472 O O . THR A 1 191 ? 12.948 24.397 -17.203 1.00 77.62 191 THR A O 1
ATOM 1475 N N . VAL A 1 192 ? 11.873 22.588 -16.422 1.00 71.88 192 VAL A N 1
ATOM 1476 C CA . VAL A 1 192 ? 11.579 21.978 -17.716 1.00 71.88 192 VAL A CA 1
ATOM 1477 C C . VAL A 1 192 ? 10.066 21.817 -17.869 1.00 71.88 192 VAL A C 1
ATOM 1479 O O . VAL A 1 192 ? 9.422 21.160 -17.053 1.00 71.88 192 VAL A O 1
ATOM 1482 N N . ASP A 1 193 ? 9.513 22.407 -18.928 1.00 74.38 193 ASP A N 1
ATOM 1483 C CA . ASP A 1 193 ? 8.141 22.167 -19.386 1.00 74.38 193 ASP A CA 1
ATOM 1484 C C . ASP A 1 193 ? 8.079 20.780 -20.044 1.00 74.38 193 ASP A C 1
ATOM 1486 O O . ASP A 1 193 ? 8.631 20.578 -21.130 1.00 74.38 193 ASP A O 1
ATOM 1490 N N . LEU A 1 194 ? 7.423 19.819 -19.385 1.00 60.62 194 LEU A N 1
ATOM 1491 C CA . LEU A 1 194 ? 7.299 18.441 -19.873 1.00 60.62 194 LEU A CA 1
ATOM 1492 C C . LEU A 1 194 ? 6.625 18.365 -21.252 1.00 60.62 194 LEU A C 1
ATOM 1494 O O . LEU A 1 194 ? 7.056 17.574 -22.091 1.00 60.62 194 LEU A O 1
ATOM 1498 N N . GLY A 1 195 ? 5.647 19.233 -21.532 1.00 61.25 195 GLY A N 1
ATOM 1499 C CA . GLY A 1 195 ? 4.929 19.264 -22.808 1.00 61.25 195 GLY A CA 1
ATOM 1500 C C . GLY A 1 195 ? 5.812 19.670 -23.992 1.00 61.25 195 GLY A C 1
ATOM 1501 O O . GLY A 1 195 ? 5.572 19.241 -25.119 1.00 61.25 195 GLY A O 1
ATOM 1502 N N . ARG A 1 196 ? 6.878 20.444 -23.746 1.00 70.75 196 ARG A N 1
ATOM 1503 C CA . ARG A 1 196 ? 7.904 20.784 -24.753 1.00 70.75 196 ARG A CA 1
ATOM 1504 C C . ARG A 1 196 ? 9.089 19.825 -24.728 1.00 70.75 196 ARG A C 1
ATOM 1506 O O . ARG A 1 196 ? 9.660 19.522 -25.775 1.00 70.75 196 ARG A O 1
ATOM 1513 N N . PHE A 1 197 ? 9.458 19.346 -23.543 1.00 71.94 197 PHE A N 1
ATOM 1514 C CA . PHE A 1 197 ? 10.576 18.433 -23.342 1.00 71.94 197 PHE A CA 1
ATOM 1515 C C . PHE A 1 197 ? 10.336 17.067 -23.968 1.00 71.94 197 PHE A C 1
ATOM 1517 O O . PHE A 1 197 ? 11.226 16.567 -24.643 1.00 71.94 197 PHE A O 1
ATOM 1524 N N . LEU A 1 198 ? 9.166 16.457 -23.773 1.00 62.41 198 LEU A N 1
ATOM 1525 C CA . LEU A 1 198 ? 8.919 15.082 -24.211 1.00 62.41 198 LEU A CA 1
ATOM 1526 C C . LEU A 1 198 ? 8.935 14.926 -25.746 1.00 62.41 198 LEU A C 1
ATOM 1528 O O . LEU A 1 198 ? 9.604 14.004 -26.219 1.00 62.41 198 LEU A O 1
ATOM 1532 N N . PRO A 1 199 ? 8.333 15.829 -26.554 1.00 70.06 199 PRO A N 1
ATOM 1533 C CA . PRO A 1 199 ? 8.503 15.809 -28.007 1.00 70.06 199 PRO A CA 1
ATOM 1534 C C . PRO A 1 199 ? 9.961 16.016 -28.433 1.00 70.06 199 PRO A C 1
ATOM 1536 O O . PRO A 1 199 ? 10.464 15.256 -29.262 1.00 70.06 199 PRO A O 1
ATOM 1539 N N . TRP A 1 200 ? 10.662 16.986 -27.827 1.00 82.88 200 TRP A N 1
ATOM 1540 C CA . TRP A 1 200 ? 12.088 17.218 -28.082 1.00 82.88 200 TRP A CA 1
ATOM 1541 C C . TRP A 1 200 ? 12.933 15.991 -27.718 1.00 82.88 200 TRP A C 1
ATOM 1543 O O . TRP A 1 200 ? 13.835 15.635 -28.466 1.00 82.88 200 TRP A O 1
ATOM 1553 N N . PHE A 1 201 ? 12.635 15.311 -26.609 1.00 65.88 201 PHE A N 1
ATOM 1554 C CA . PHE A 1 201 ? 13.411 14.181 -26.103 1.00 65.88 201 PHE A CA 1
ATOM 1555 C C . PHE A 1 201 ? 13.163 12.925 -26.933 1.00 65.88 201 PHE A C 1
ATOM 1557 O O . PHE A 1 201 ? 14.108 12.211 -27.252 1.00 65.88 201 PHE A O 1
ATOM 1564 N N . ALA A 1 202 ? 11.921 12.688 -27.359 1.00 59.25 202 ALA A N 1
ATOM 1565 C CA . ALA A 1 202 ? 11.592 11.618 -28.292 1.00 59.25 202 ALA A CA 1
ATOM 1566 C C . ALA A 1 202 ? 12.268 11.811 -29.662 1.00 59.25 202 ALA A C 1
ATOM 1568 O O . ALA A 1 202 ? 12.738 10.840 -30.254 1.00 59.25 202 ALA A O 1
ATOM 1569 N N . ASP A 1 203 ? 12.345 13.050 -30.154 1.00 65.19 203 ASP A N 1
ATOM 1570 C CA . ASP A 1 203 ? 13.051 13.394 -31.391 1.00 65.19 203 ASP A CA 1
ATOM 1571 C C . ASP A 1 203 ? 14.581 13.312 -31.206 1.00 65.19 203 ASP A C 1
ATOM 1573 O O . ASP A 1 203 ? 15.265 12.655 -31.982 1.00 65.19 203 ASP A O 1
ATOM 1577 N N . TYR A 1 204 ? 15.132 13.837 -30.107 1.00 71.44 204 TYR A N 1
ATOM 1578 C CA . TYR A 1 204 ? 16.539 13.662 -29.721 1.00 71.44 204 TYR A CA 1
ATOM 1579 C C . TYR A 1 204 ? 16.929 12.179 -29.647 1.00 71.44 204 TYR A C 1
ATOM 1581 O O . TYR A 1 204 ? 17.956 11.802 -30.208 1.00 71.44 204 TYR A O 1
ATOM 1589 N N . LEU A 1 205 ? 16.106 11.323 -29.029 1.00 62.62 205 LEU A N 1
ATOM 1590 C CA . LEU A 1 205 ? 16.321 9.875 -29.005 1.00 62.62 205 LEU A CA 1
ATOM 1591 C C . LEU A 1 205 ? 16.271 9.279 -30.418 1.00 62.62 205 LEU A C 1
ATOM 1593 O O . LEU A 1 205 ? 17.168 8.518 -30.768 1.00 62.62 205 LEU A O 1
ATOM 1597 N N . ALA A 1 206 ? 15.298 9.661 -31.251 1.00 62.44 206 ALA A N 1
ATOM 1598 C CA . ALA A 1 206 ? 15.199 9.197 -32.637 1.00 62.44 206 ALA A CA 1
ATOM 1599 C C . ALA A 1 206 ? 16.385 9.646 -33.518 1.00 62.44 206 ALA A C 1
ATOM 1601 O O . ALA A 1 206 ? 16.832 8.888 -34.375 1.00 62.44 206 ALA A O 1
ATOM 1602 N N . ARG A 1 207 ? 16.931 10.849 -33.294 1.00 64.94 207 ARG A N 1
ATOM 1603 C CA . ARG A 1 207 ? 18.106 11.375 -34.011 1.00 64.94 207 ARG A CA 1
ATOM 1604 C C . ARG A 1 207 ? 19.422 10.781 -33.513 1.00 64.94 207 ARG A C 1
ATOM 1606 O O . ARG A 1 207 ? 20.320 10.549 -34.316 1.00 64.94 207 ARG A O 1
ATOM 1613 N N . LYS A 1 208 ? 19.569 10.550 -32.202 1.00 60.91 208 LYS A N 1
ATOM 1614 C CA . LYS A 1 208 ? 20.784 9.943 -31.630 1.00 60.91 208 LYS A CA 1
ATOM 1615 C C . LYS A 1 208 ? 20.861 8.440 -31.820 1.00 60.91 208 LYS A C 1
ATOM 1617 O O . LYS A 1 208 ? 21.965 7.900 -31.853 1.00 60.91 208 LYS A O 1
ATOM 1622 N N . HIS A 1 209 ? 19.718 7.774 -31.893 1.00 52.06 209 HIS A N 1
ATOM 1623 C CA . HIS A 1 209 ? 19.651 6.337 -32.028 1.00 52.06 209 HIS A CA 1
ATOM 1624 C C . HIS A 1 209 ? 18.992 5.947 -33.353 1.00 52.06 209 HIS A C 1
ATOM 1626 O O . HIS A 1 209 ? 17.776 5.788 -33.445 1.00 52.06 209 HIS A O 1
ATOM 1632 N N . THR A 1 210 ? 19.826 5.505 -34.296 1.00 56.16 210 THR A N 1
ATOM 1633 C CA . THR A 1 210 ? 19.583 4.160 -34.832 1.00 56.16 210 THR A CA 1
ATOM 1634 C C . THR A 1 210 ? 19.590 3.210 -33.633 1.00 56.16 210 THR A C 1
ATOM 1636 O O . THR A 1 210 ? 20.655 2.777 -33.185 1.00 56.16 210 THR A O 1
ATOM 1639 N N . PHE A 1 211 ? 18.418 3.004 -33.021 1.00 67.69 211 PHE A N 1
ATOM 1640 C CA . PHE A 1 211 ? 18.253 2.191 -31.815 1.00 67.69 211 PHE A CA 1
ATOM 1641 C C . PHE A 1 211 ? 18.392 0.724 -32.197 1.00 67.69 211 PHE A C 1
ATOM 1643 O O . PHE A 1 211 ? 17.414 -0.006 -32.351 1.00 67.69 211 PHE A O 1
ATOM 1650 N N . ASP A 1 212 ? 19.635 0.306 -32.403 1.00 79.75 212 ASP A N 1
ATOM 1651 C CA . ASP A 1 212 ? 19.953 -1.082 -32.654 1.00 79.75 212 ASP A CA 1
ATOM 1652 C C . ASP A 1 212 ? 19.880 -1.846 -31.329 1.00 79.75 212 ASP A C 1
ATOM 1654 O O . ASP A 1 212 ? 20.873 -2.055 -30.630 1.00 79.75 212 ASP A O 1
ATOM 1658 N N . ALA A 1 213 ? 18.661 -2.271 -30.991 1.00 82.19 213 ALA A N 1
ATOM 1659 C CA . ALA A 1 213 ? 18.378 -3.151 -29.863 1.00 82.19 213 ALA A CA 1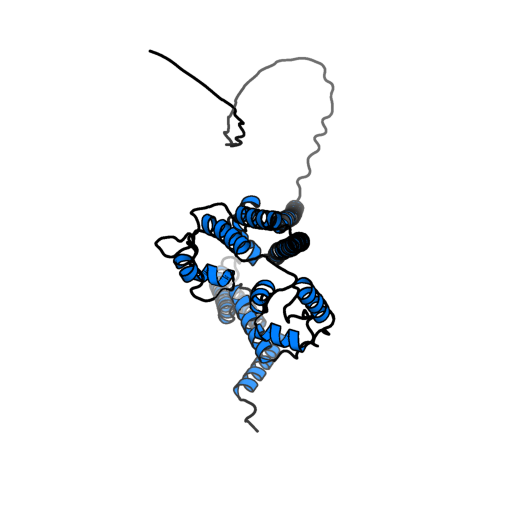
ATOM 1660 C C . ALA A 1 213 ? 19.169 -4.472 -29.930 1.00 82.19 213 ALA A C 1
ATOM 1662 O O . ALA A 1 213 ? 19.262 -5.176 -28.923 1.00 82.19 213 ALA A O 1
ATOM 1663 N N . THR A 1 214 ? 19.741 -4.819 -31.092 1.00 89.88 214 THR A N 1
ATOM 1664 C CA . THR A 1 214 ? 20.609 -5.985 -31.249 1.00 89.88 214 THR A CA 1
ATOM 1665 C C . THR A 1 214 ? 22.064 -5.698 -30.875 1.00 89.88 214 THR A C 1
ATOM 1667 O O . THR A 1 214 ? 22.755 -6.654 -30.540 1.00 89.88 214 THR A O 1
ATOM 1670 N N . ARG A 1 215 ? 22.528 -4.433 -30.856 1.00 90.88 215 ARG A N 1
ATOM 1671 C CA . ARG A 1 215 ? 23.934 -4.033 -30.608 1.00 90.88 215 ARG A CA 1
ATOM 1672 C C . ARG A 1 215 ? 24.090 -2.856 -29.636 1.00 90.88 215 ARG A C 1
ATOM 1674 O O . ARG A 1 215 ? 24.685 -1.823 -29.944 1.00 90.88 215 ARG A O 1
ATOM 1681 N N . MET A 1 216 ? 23.607 -3.027 -28.413 1.00 90.81 216 MET A N 1
ATOM 1682 C CA . MET A 1 216 ? 23.700 -2.015 -27.356 1.00 90.81 216 MET A CA 1
ATOM 1683 C C . MET A 1 216 ? 25.055 -2.045 -26.636 1.00 90.81 216 MET A C 1
ATOM 1685 O O . MET A 1 216 ? 25.598 -3.121 -26.364 1.00 90.81 216 MET A O 1
ATOM 1689 N N . LYS A 1 217 ? 25.605 -0.886 -26.246 1.00 94.00 217 LYS A N 1
ATOM 1690 C CA . LYS A 1 217 ? 26.753 -0.852 -25.323 1.00 94.00 217 LYS A CA 1
ATOM 1691 C C . LYS A 1 217 ? 26.256 -0.964 -23.882 1.00 94.00 217 LYS A C 1
ATOM 1693 O O . LYS A 1 217 ? 25.124 -0.624 -23.555 1.00 94.00 217 LYS A O 1
ATOM 1698 N N . MET A 1 218 ? 27.142 -1.381 -22.976 1.00 94.81 218 MET A N 1
ATOM 1699 C CA . MET A 1 218 ? 26.825 -1.508 -21.544 1.00 94.81 218 MET A CA 1
ATOM 1700 C C . MET A 1 218 ? 26.354 -0.189 -20.901 1.00 94.81 218 MET A C 1
ATOM 1702 O O . MET A 1 218 ? 25.683 -0.221 -19.876 1.00 94.81 218 MET A O 1
ATOM 1706 N N . VAL A 1 219 ? 26.712 0.972 -21.463 1.00 89.81 219 VAL A N 1
ATOM 1707 C CA . VAL A 1 219 ? 26.221 2.284 -20.997 1.00 89.81 219 VAL A CA 1
ATOM 1708 C C . VAL A 1 219 ? 24.737 2.455 -21.319 1.00 89.81 219 VAL A C 1
ATOM 1710 O O . VAL A 1 219 ? 23.980 2.854 -20.444 1.00 89.81 219 VAL A O 1
ATOM 1713 N N . ASP A 1 220 ? 24.321 2.070 -22.524 1.00 87.31 220 ASP A N 1
ATOM 1714 C CA . ASP A 1 220 ? 22.948 2.221 -23.015 1.00 87.31 220 ASP A CA 1
ATOM 1715 C C . ASP A 1 220 ? 22.000 1.182 -22.381 1.00 87.31 220 ASP A C 1
ATOM 1717 O O . ASP A 1 220 ? 20.813 1.434 -22.197 1.00 87.31 220 ASP A O 1
ATOM 1721 N N . LEU A 1 221 ? 22.533 0.011 -22.006 1.00 87.94 221 LEU A N 1
ATOM 1722 C CA . LEU A 1 221 ? 21.768 -1.085 -21.401 1.00 87.94 221 LEU A CA 1
ATOM 1723 C C . LEU A 1 221 ? 21.418 -0.852 -19.913 1.00 87.94 221 LEU A C 1
ATOM 1725 O O . LEU A 1 221 ? 20.407 -1.368 -19.438 1.00 87.94 221 LEU A O 1
ATOM 1729 N N . GLN A 1 222 ? 22.228 -0.078 -19.177 1.00 92.12 222 GLN A N 1
ATOM 1730 C CA . GLN A 1 222 ? 22.013 0.230 -17.749 1.00 92.12 222 GLN A CA 1
ATOM 1731 C C . GLN A 1 222 ? 20.652 0.877 -17.443 1.00 92.12 222 GLN A C 1
ATOM 1733 O O . GLN A 1 222 ? 19.925 0.308 -16.624 1.00 92.12 222 GLN A O 1
ATOM 1738 N N . PRO A 1 223 ? 20.274 2.018 -18.064 1.00 77.69 223 PRO A N 1
ATOM 1739 C CA . PRO A 1 223 ? 18.997 2.666 -17.769 1.00 77.69 223 PRO A CA 1
ATOM 1740 C C . PRO A 1 223 ? 17.806 1.794 -18.182 1.00 77.69 223 PRO A C 1
ATOM 1742 O O . PRO A 1 223 ? 16.829 1.710 -17.446 1.00 77.69 223 PRO A O 1
ATOM 1745 N N . ILE A 1 224 ? 17.908 1.068 -19.302 1.00 80.94 224 ILE A N 1
ATOM 1746 C CA . ILE A 1 224 ? 16.825 0.215 -19.823 1.00 80.94 224 ILE A CA 1
ATOM 1747 C C . ILE A 1 224 ? 16.519 -0.958 -18.885 1.00 80.94 224 ILE A C 1
ATOM 1749 O O . ILE A 1 224 ? 15.356 -1.307 -18.690 1.00 80.94 224 ILE A O 1
ATOM 1753 N N . LEU A 1 225 ? 17.551 -1.572 -18.300 1.00 85.19 225 LEU A N 1
ATOM 1754 C CA . LEU A 1 225 ? 17.391 -2.682 -17.357 1.00 85.19 225 LEU A CA 1
ATOM 1755 C C . LEU A 1 225 ? 17.310 -2.227 -15.888 1.00 85.19 225 LEU A C 1
ATOM 1757 O O . LEU A 1 225 ? 17.195 -3.080 -15.010 1.00 85.19 225 LEU A O 1
ATOM 1761 N N . ALA A 1 226 ? 17.365 -0.916 -15.620 1.00 86.62 226 ALA A N 1
ATOM 1762 C CA . ALA A 1 226 ? 17.371 -0.308 -14.286 1.00 86.62 226 ALA A CA 1
ATOM 1763 C C . ALA A 1 226 ? 18.400 -0.935 -13.315 1.00 86.62 226 ALA A C 1
ATOM 1765 O O . ALA A 1 226 ? 18.121 -1.147 -12.134 1.00 86.62 226 ALA A O 1
ATOM 1766 N N . VAL A 1 227 ? 19.604 -1.246 -13.812 1.00 91.12 227 VAL A N 1
ATOM 1767 C CA . VAL A 1 227 ? 20.686 -1.871 -13.027 1.00 91.12 227 VAL A CA 1
ATOM 1768 C C . VAL A 1 227 ? 22.009 -1.126 -13.157 1.00 91.12 227 VAL A C 1
ATOM 1770 O O . VAL A 1 227 ? 22.300 -0.488 -14.167 1.00 91.12 227 VAL A O 1
ATOM 1773 N N . SER A 1 228 ? 22.846 -1.243 -12.125 1.00 91.94 228 SER A N 1
ATOM 1774 C CA . SER A 1 228 ? 24.172 -0.624 -12.112 1.00 91.94 228 SER A CA 1
ATOM 1775 C C . SER A 1 228 ? 25.122 -1.253 -13.142 1.00 91.94 228 SER A C 1
ATOM 1777 O O . SER A 1 228 ? 25.020 -2.439 -13.474 1.00 91.94 228 SER A O 1
ATOM 1779 N N . LYS A 1 229 ? 26.133 -0.489 -13.579 1.00 93.69 229 LYS A N 1
ATOM 1780 C CA . LYS A 1 229 ? 27.244 -1.011 -14.395 1.00 93.69 229 LYS A CA 1
ATOM 1781 C C . LYS A 1 229 ? 27.894 -2.252 -13.774 1.00 93.69 229 LYS A C 1
ATOM 1783 O O . LYS A 1 229 ? 28.193 -3.203 -14.491 1.00 93.69 229 LYS A O 1
ATOM 1788 N N . THR A 1 230 ? 28.113 -2.243 -12.459 1.00 95.62 230 THR A N 1
ATOM 1789 C CA . THR A 1 230 ? 28.735 -3.352 -11.718 1.00 95.62 230 THR A CA 1
ATOM 1790 C C . THR A 1 230 ? 27.903 -4.624 -11.849 1.00 95.62 230 THR A C 1
ATOM 1792 O O . THR A 1 230 ? 28.436 -5.669 -12.208 1.00 95.62 230 THR A O 1
ATOM 1795 N N . THR A 1 231 ? 26.583 -4.503 -11.699 1.00 95.25 231 THR A N 1
ATOM 1796 C CA . THR A 1 231 ? 25.624 -5.600 -11.877 1.00 95.25 231 THR A CA 1
ATOM 1797 C C . THR A 1 231 ? 25.680 -6.185 -13.295 1.00 95.25 231 THR A C 1
ATOM 1799 O O . THR A 1 231 ? 25.709 -7.401 -13.447 1.00 95.25 231 THR A O 1
ATOM 1802 N N . LEU A 1 232 ? 25.784 -5.360 -14.347 1.00 96.06 232 LEU A N 1
ATOM 1803 C CA . LEU A 1 232 ? 25.949 -5.868 -15.721 1.00 96.06 232 LEU A CA 1
ATOM 1804 C C . LEU A 1 232 ? 27.307 -6.549 -15.962 1.00 96.06 232 LEU A C 1
ATOM 1806 O O . LEU A 1 232 ? 27.389 -7.489 -16.757 1.00 96.06 232 LEU A O 1
ATOM 1810 N N . ILE A 1 233 ? 28.375 -6.104 -15.292 1.00 97.06 233 ILE A N 1
ATOM 1811 C CA . ILE A 1 233 ? 29.686 -6.773 -15.332 1.00 97.06 233 ILE A CA 1
ATOM 1812 C C . ILE A 1 233 ? 29.598 -8.144 -14.649 1.00 97.06 233 ILE A C 1
ATOM 1814 O O . ILE A 1 233 ? 30.108 -9.124 -15.188 1.00 97.06 233 ILE A O 1
ATOM 1818 N N . GLU A 1 234 ? 28.926 -8.239 -13.503 1.00 96.44 234 GLU A N 1
ATOM 1819 C CA . GLU A 1 234 ? 28.664 -9.506 -12.809 1.00 96.44 234 GLU A CA 1
ATOM 1820 C C . GLU A 1 234 ? 27.809 -10.452 -13.656 1.00 96.44 234 GLU A C 1
ATOM 1822 O O . GLU A 1 234 ? 28.159 -11.619 -13.800 1.00 96.44 234 GLU A O 1
ATOM 1827 N N . TRP A 1 235 ? 26.750 -9.954 -14.300 1.00 97.00 235 TRP A N 1
ATOM 1828 C CA . TRP A 1 235 ? 25.925 -10.748 -15.218 1.00 97.00 235 TRP A CA 1
ATOM 1829 C C . TRP A 1 235 ? 26.725 -11.235 -16.429 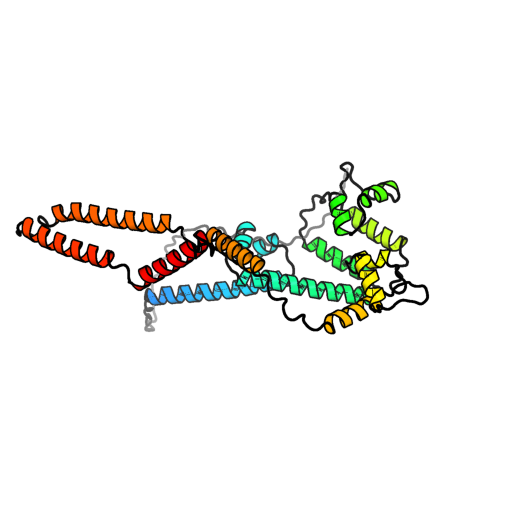1.00 97.00 235 TRP A C 1
ATOM 1831 O O . TRP A 1 235 ? 26.614 -12.393 -16.820 1.00 97.00 235 TRP A O 1
ATOM 1841 N N . THR A 1 236 ? 27.605 -10.392 -16.975 1.00 97.12 236 THR A N 1
ATOM 1842 C CA . THR A 1 236 ? 28.537 -10.788 -18.043 1.00 97.12 236 THR A CA 1
ATOM 1843 C C . THR A 1 236 ? 29.477 -11.909 -17.583 1.00 97.12 236 THR A C 1
ATOM 1845 O O . THR A 1 236 ? 29.682 -12.869 -18.319 1.00 97.12 236 THR A O 1
ATOM 1848 N N . LYS A 1 237 ? 30.017 -11.832 -16.356 1.00 97.44 237 LYS A N 1
ATOM 1849 C CA . LYS A 1 237 ? 30.834 -12.907 -15.759 1.00 97.44 237 LYS A CA 1
ATOM 1850 C C . LYS A 1 237 ? 30.029 -14.188 -15.505 1.00 97.44 237 LYS A C 1
ATOM 1852 O O . LYS A 1 237 ? 30.582 -15.273 -15.622 1.00 97.44 237 LYS A O 1
ATOM 1857 N N . ALA A 1 238 ? 28.739 -14.062 -15.199 1.00 96.19 238 ALA A N 1
ATOM 1858 C CA . ALA A 1 238 ? 27.800 -15.171 -15.026 1.00 96.19 238 ALA A CA 1
ATOM 1859 C C . ALA A 1 238 ? 27.263 -15.753 -16.355 1.00 96.19 238 ALA A C 1
ATOM 1861 O O . ALA A 1 238 ? 26.353 -16.580 -16.335 1.00 96.19 238 ALA A O 1
ATOM 1862 N N . GLY A 1 239 ? 27.806 -15.340 -17.507 1.00 97.25 239 GLY A N 1
ATOM 1863 C CA . GLY A 1 239 ? 27.468 -15.912 -18.813 1.00 97.25 239 GLY A CA 1
ATOM 1864 C C . GLY A 1 239 ? 26.320 -15.228 -19.561 1.00 97.25 239 GLY A C 1
ATOM 1865 O O . GLY A 1 239 ? 25.748 -15.842 -20.458 1.00 97.25 239 GLY A O 1
ATOM 1866 N N . MET A 1 240 ? 25.973 -13.978 -19.232 1.00 97.81 240 MET A N 1
ATOM 1867 C CA . MET A 1 240 ? 25.004 -13.205 -20.021 1.00 97.81 240 MET A CA 1
ATOM 1868 C C . MET A 1 240 ? 25.465 -13.084 -21.492 1.00 97.81 240 MET A C 1
ATOM 1870 O O . MET A 1 240 ? 26.594 -12.634 -21.721 1.00 97.81 240 MET A O 1
ATOM 1874 N N . PRO A 1 241 ? 24.622 -13.440 -22.487 1.00 97.69 241 PRO A N 1
ATOM 1875 C CA . PRO A 1 241 ? 25.010 -13.463 -23.895 1.00 97.69 241 PRO A CA 1
ATOM 1876 C C . PRO A 1 241 ? 25.538 -12.123 -24.415 1.00 97.69 241 PRO A C 1
ATOM 1878 O O . PRO A 1 241 ? 25.004 -11.054 -24.108 1.00 97.69 241 PRO A O 1
ATOM 1881 N N . ARG A 1 242 ? 26.575 -12.196 -25.255 1.00 98.00 242 ARG A N 1
ATOM 1882 C CA . ARG A 1 242 ? 27.202 -11.052 -25.928 1.00 98.00 242 ARG A CA 1
ATOM 1883 C C . ARG A 1 242 ? 27.412 -11.352 -27.401 1.00 98.00 242 ARG A C 1
ATOM 1885 O O . ARG A 1 242 ? 27.659 -12.493 -27.781 1.00 98.00 242 ARG A O 1
ATOM 1892 N N . ASN A 1 243 ? 27.349 -10.303 -28.206 1.00 97.44 243 ASN A N 1
ATOM 1893 C CA . ASN A 1 243 ? 27.676 -10.363 -29.622 1.00 97.44 243 ASN A CA 1
ATOM 1894 C C . ASN A 1 243 ? 29.198 -10.450 -29.823 1.00 97.44 243 ASN A C 1
ATOM 1896 O O . ASN A 1 243 ? 29.977 -10.110 -28.929 1.00 97.44 243 ASN A O 1
ATOM 1900 N N . ALA A 1 244 ? 29.630 -10.845 -31.024 1.00 96.69 244 ALA A N 1
ATOM 1901 C CA . ALA A 1 244 ? 31.050 -10.980 -31.371 1.00 96.69 244 ALA A CA 1
ATOM 1902 C C . ALA A 1 244 ? 31.848 -9.659 -31.276 1.00 96.69 244 ALA A C 1
ATOM 1904 O O . ALA A 1 244 ? 33.044 -9.682 -31.005 1.00 96.69 244 ALA A O 1
ATOM 1905 N N . ASP A 1 245 ? 31.190 -8.507 -31.442 1.00 95.12 245 ASP A N 1
ATOM 1906 C CA . ASP A 1 245 ? 31.772 -7.166 -31.256 1.00 95.12 245 ASP A CA 1
ATOM 1907 C C . ASP A 1 245 ? 31.801 -6.707 -29.780 1.00 95.12 245 ASP A C 1
ATOM 1909 O O . ASP A 1 245 ? 32.201 -5.585 -29.466 1.00 95.12 245 ASP A O 1
ATOM 1913 N N . GLY A 1 246 ? 31.358 -7.562 -28.854 1.00 95.81 246 GLY A N 1
ATOM 1914 C CA . GLY A 1 246 ? 31.260 -7.270 -27.429 1.00 95.81 246 GLY A CA 1
ATOM 1915 C C . GLY A 1 246 ? 30.056 -6.410 -27.027 1.00 95.81 246 GLY A C 1
ATOM 1916 O O . GLY A 1 246 ? 29.940 -6.093 -25.836 1.00 95.81 246 GLY A O 1
ATOM 1917 N N . SER A 1 247 ? 29.169 -6.048 -27.957 1.00 96.69 247 SER A N 1
ATOM 1918 C CA . SER A 1 247 ? 27.876 -5.423 -27.653 1.00 96.69 247 SER A CA 1
ATOM 1919 C C . SER A 1 247 ? 26.866 -6.441 -27.093 1.00 96.69 247 SER A C 1
ATOM 1921 O O . SER A 1 247 ? 27.142 -7.642 -27.000 1.00 96.69 247 SER A O 1
ATOM 1923 N N . PHE A 1 248 ? 25.699 -5.953 -26.678 1.00 96.88 248 PHE A N 1
ATOM 1924 C CA . PHE A 1 248 ? 24.621 -6.744 -26.092 1.00 96.88 248 PHE A CA 1
ATOM 1925 C C . PHE A 1 248 ? 23.346 -6.613 -26.927 1.00 96.88 248 PHE A C 1
ATOM 1927 O O . PHE A 1 248 ? 22.920 -5.502 -27.237 1.00 96.88 248 PHE A O 1
ATOM 1934 N N . SER A 1 249 ? 22.693 -7.737 -27.218 1.00 95.81 249 SER A N 1
ATOM 1935 C CA . SER A 1 249 ? 21.302 -7.733 -27.674 1.00 95.81 249 SER A CA 1
ATOM 1936 C C . SER A 1 249 ? 20.378 -7.616 -26.462 1.00 95.81 249 SER A C 1
ATOM 1938 O O . SER A 1 249 ? 20.447 -8.440 -25.546 1.00 95.81 249 SER A O 1
ATOM 1940 N N . LEU A 1 250 ? 19.503 -6.606 -26.449 1.00 91.81 250 LEU A N 1
ATOM 1941 C CA . LEU A 1 250 ? 18.555 -6.366 -25.356 1.00 91.81 250 LEU A CA 1
ATOM 1942 C C . LEU A 1 250 ? 17.638 -7.577 -25.136 1.00 91.81 250 LEU A C 1
ATOM 1944 O O . LEU A 1 250 ? 17.426 -7.992 -23.999 1.00 91.81 250 LEU A O 1
ATOM 1948 N N . ALA A 1 251 ? 17.150 -8.184 -26.221 1.00 88.69 251 ALA A N 1
ATOM 1949 C CA . ALA A 1 251 ? 16.302 -9.372 -26.156 1.00 88.69 251 ALA A CA 1
ATOM 1950 C C . ALA A 1 251 ? 17.031 -10.564 -25.507 1.00 88.69 251 ALA A C 1
ATOM 1952 O O . ALA A 1 251 ? 16.462 -11.234 -24.646 1.00 88.69 251 ALA A O 1
ATOM 1953 N N . ALA A 1 252 ? 18.303 -10.787 -25.858 1.00 93.50 252 ALA A N 1
ATOM 1954 C CA . ALA A 1 252 ? 19.109 -11.867 -25.287 1.00 93.50 252 ALA A CA 1
ATOM 1955 C C . ALA A 1 252 ? 19.439 -11.628 -23.802 1.00 93.50 252 ALA A C 1
ATOM 1957 O O . ALA A 1 252 ? 19.340 -12.550 -22.994 1.00 93.50 252 ALA A O 1
ATOM 1958 N N . ALA A 1 253 ? 19.769 -10.387 -23.423 1.00 92.81 253 ALA A N 1
ATOM 1959 C CA . ALA A 1 253 ? 20.026 -10.015 -22.032 1.00 92.81 253 ALA A CA 1
ATOM 1960 C C . ALA A 1 253 ? 18.775 -10.174 -21.146 1.00 92.81 253 ALA A C 1
ATOM 1962 O O . ALA A 1 253 ? 18.867 -10.689 -20.030 1.00 92.81 253 ALA A O 1
ATOM 1963 N N . VAL A 1 254 ? 17.594 -9.785 -21.647 1.00 90.06 254 VAL A N 1
ATOM 1964 C CA . VAL A 1 254 ? 16.314 -9.972 -20.942 1.00 90.06 254 VAL A CA 1
ATOM 1965 C C . VAL A 1 254 ? 15.942 -11.453 -20.840 1.00 90.06 254 VAL A C 1
ATOM 1967 O O . VAL A 1 254 ? 15.560 -11.889 -19.757 1.00 90.06 254 VAL A O 1
ATOM 1970 N N . GLY A 1 255 ? 16.085 -12.235 -21.918 1.00 89.06 255 GLY A N 1
ATOM 1971 C CA . GLY A 1 255 ? 15.812 -13.679 -21.913 1.00 89.06 255 GLY A CA 1
ATOM 1972 C C . GLY A 1 255 ? 16.655 -14.422 -20.875 1.00 89.06 255 GLY A C 1
ATOM 1973 O O . GLY A 1 255 ? 16.107 -15.030 -19.956 1.00 89.06 255 GLY A O 1
ATOM 1974 N N . TRP A 1 256 ? 17.979 -14.242 -20.934 1.00 95.56 256 TRP A N 1
ATOM 1975 C CA . TRP A 1 256 ? 18.916 -14.783 -19.943 1.00 95.56 256 TRP A CA 1
ATOM 1976 C C . TRP A 1 256 ? 18.562 -14.351 -18.513 1.00 95.56 256 TRP A C 1
ATOM 1978 O O . TRP A 1 256 ? 18.638 -15.146 -17.577 1.00 95.56 256 TRP A O 1
ATOM 1988 N N . ARG A 1 257 ? 18.126 -13.099 -18.310 1.00 93.31 257 ARG A N 1
ATOM 1989 C CA . ARG A 1 257 ? 17.745 -12.624 -16.975 1.00 93.31 257 ARG A CA 1
ATOM 1990 C C . ARG A 1 257 ? 16.483 -13.308 -16.444 1.00 93.31 257 ARG A C 1
ATOM 1992 O O . ARG A 1 257 ? 16.427 -13.575 -15.246 1.00 93.31 257 ARG A O 1
ATOM 1999 N N . VAL A 1 258 ? 15.497 -13.595 -17.296 1.00 88.62 258 VAL A N 1
ATOM 2000 C CA . VAL A 1 258 ? 14.287 -14.345 -16.911 1.00 88.62 258 VAL A CA 1
ATOM 2001 C C . VAL A 1 258 ? 14.650 -15.775 -16.508 1.00 88.62 258 VAL A C 1
ATOM 2003 O O . VAL A 1 258 ? 14.228 -16.222 -15.442 1.00 88.62 258 VAL A O 1
ATOM 2006 N N . GLU A 1 259 ? 15.498 -16.448 -17.288 1.00 90.50 259 GLU A N 1
ATOM 2007 C CA . GLU A 1 259 ? 16.015 -17.784 -16.962 1.00 90.50 259 GLU A CA 1
ATOM 2008 C C . GLU A 1 259 ? 16.752 -17.789 -15.616 1.00 90.50 259 GLU A C 1
ATOM 2010 O O . GLU A 1 259 ? 16.445 -18.602 -14.753 1.00 90.50 259 GLU A O 1
ATOM 2015 N N . GLN A 1 260 ? 17.654 -16.832 -15.379 1.00 91.25 260 GLN A N 1
ATOM 2016 C CA . GLN A 1 260 ? 18.394 -16.715 -14.114 1.00 91.25 260 GLN A CA 1
ATOM 2017 C C . GLN A 1 260 ? 17.508 -16.397 -12.902 1.00 91.25 260 GLN A C 1
ATOM 2019 O O . GLN A 1 260 ? 17.837 -16.791 -11.785 1.00 91.25 260 GLN A O 1
ATOM 2024 N N . VAL A 1 261 ? 16.401 -15.672 -13.085 1.00 86.94 261 VAL A N 1
ATOM 2025 C CA . VAL A 1 261 ? 15.443 -15.407 -11.999 1.00 86.94 261 VAL A CA 1
ATOM 2026 C C . VAL A 1 261 ? 14.602 -16.649 -11.698 1.00 86.94 261 VAL A C 1
ATOM 2028 O O . VAL A 1 261 ? 14.384 -16.932 -10.525 1.00 86.94 261 VAL A O 1
ATOM 2031 N N . GLY A 1 262 ? 14.184 -17.410 -12.716 1.00 79.31 262 GLY A N 1
ATOM 2032 C CA . GLY A 1 262 ? 13.434 -18.660 -12.535 1.00 79.31 262 GLY A CA 1
ATOM 2033 C C . GLY A 1 262 ? 14.284 -19.846 -12.060 1.00 79.31 262 GLY A C 1
ATOM 2034 O O . GLY A 1 262 ? 13.791 -20.694 -11.325 1.00 79.31 262 GLY A O 1
ATOM 2035 N N . ALA A 1 263 ? 15.561 -19.901 -12.445 1.00 80.12 263 ALA A N 1
ATOM 2036 C CA . ALA A 1 263 ? 16.499 -20.958 -12.060 1.00 80.12 263 ALA A CA 1
ATOM 2037 C C . ALA A 1 263 ? 17.164 -20.723 -10.697 1.00 80.12 263 ALA A C 1
ATOM 2039 O O . ALA A 1 263 ? 17.819 -21.623 -10.169 1.00 80.12 263 ALA A O 1
ATOM 2040 N N . ARG A 1 264 ? 17.029 -19.524 -10.112 1.00 74.94 264 ARG A N 1
ATOM 2041 C CA . ARG A 1 264 ? 17.509 -19.267 -8.755 1.00 74.94 264 ARG A CA 1
ATOM 2042 C C . ARG A 1 264 ? 16.608 -20.044 -7.790 1.00 74.94 264 ARG A C 1
ATOM 2044 O O . ARG A 1 264 ? 15.442 -19.668 -7.676 1.00 74.94 264 ARG A O 1
ATOM 2051 N N . PRO A 1 265 ? 17.104 -21.074 -7.074 1.00 70.38 265 PRO A N 1
ATOM 2052 C CA . PRO A 1 265 ? 16.306 -21.689 -6.024 1.00 70.38 265 PRO A CA 1
ATOM 2053 C C . PRO A 1 265 ? 15.915 -20.590 -5.039 1.00 70.38 265 PRO A C 1
ATOM 2055 O O . PRO A 1 265 ? 16.746 -19.723 -4.732 1.00 70.38 265 PRO A O 1
ATOM 2058 N N . GLU A 1 266 ? 14.663 -20.599 -4.575 1.00 66.00 266 GLU A N 1
ATOM 2059 C CA . GLU A 1 266 ? 14.240 -19.694 -3.510 1.00 66.00 266 GLU A CA 1
ATOM 2060 C C . GLU A 1 266 ? 15.255 -19.828 -2.379 1.00 66.00 266 GLU A C 1
ATOM 2062 O O . GLU A 1 266 ? 15.452 -20.918 -1.836 1.00 66.00 266 GLU A O 1
ATOM 2067 N N . LYS A 1 267 ? 15.980 -18.737 -2.087 1.00 66.25 267 LYS A N 1
ATOM 2068 C CA . LYS A 1 267 ? 16.942 -18.742 -0.987 1.00 66.25 267 LYS A CA 1
ATOM 2069 C C . LYS A 1 267 ? 16.144 -19.173 0.247 1.00 66.25 267 LYS A C 1
ATOM 2071 O O . LYS A 1 267 ? 15.178 -18.466 0.553 1.00 66.25 267 LYS A O 1
ATOM 2076 N N . PRO A 1 268 ? 16.506 -20.275 0.936 1.00 63.72 268 PRO A N 1
ATOM 2077 C CA . PRO A 1 268 ? 15.847 -20.618 2.187 1.00 63.72 268 PRO A CA 1
ATOM 2078 C C . PRO A 1 268 ? 15.945 -19.380 3.069 1.00 63.72 268 PRO A C 1
ATOM 2080 O O . PRO A 1 268 ? 17.035 -18.812 3.179 1.00 63.72 268 PRO A O 1
ATOM 2083 N N . ALA A 1 269 ? 14.793 -18.907 3.556 1.00 68.88 269 ALA A N 1
ATOM 2084 C CA . ALA A 1 269 ? 14.669 -17.579 4.141 1.00 68.88 269 ALA A CA 1
ATOM 2085 C C . ALA A 1 269 ? 15.793 -17.368 5.158 1.00 68.88 269 ALA A C 1
ATOM 2087 O O . ALA A 1 269 ? 15.875 -18.110 6.140 1.00 68.88 269 ALA A O 1
ATOM 2088 N N . GLU A 1 270 ? 16.691 -16.415 4.874 1.00 74.25 270 GLU A N 1
ATOM 2089 C CA . GLU A 1 270 ? 17.847 -16.168 5.736 1.00 74.25 270 GLU A CA 1
ATOM 2090 C C . GLU A 1 270 ? 17.321 -15.939 7.155 1.00 74.25 270 GLU A C 1
ATOM 2092 O O . GLU A 1 270 ? 16.392 -15.138 7.312 1.00 74.25 270 GLU A O 1
ATOM 2097 N N . PRO A 1 271 ? 17.829 -16.680 8.163 1.00 70.81 271 PRO A N 1
ATOM 2098 C CA . PRO A 1 271 ? 17.242 -16.694 9.494 1.00 70.81 271 PRO A CA 1
ATOM 2099 C C . PRO A 1 271 ? 17.171 -15.259 9.998 1.00 70.81 271 PRO A C 1
ATOM 2101 O O . PRO A 1 271 ? 18.201 -14.598 10.156 1.00 70.81 271 PRO A O 1
ATOM 2104 N N . VAL A 1 272 ? 15.939 -14.758 10.142 1.00 72.38 272 VAL A N 1
ATOM 2105 C CA . VAL A 1 272 ? 15.686 -13.327 10.307 1.00 72.38 272 VAL A CA 1
ATOM 2106 C C . VAL A 1 272 ? 16.426 -12.868 11.551 1.00 72.38 272 VAL A C 1
ATOM 2108 O O . VAL A 1 272 ? 16.104 -13.301 12.656 1.00 72.38 272 VAL A O 1
ATOM 2111 N N . ASN A 1 273 ? 17.430 -12.010 11.356 1.00 82.31 273 ASN A N 1
ATOM 2112 C CA . ASN A 1 273 ? 18.272 -11.514 12.436 1.00 82.31 273 ASN A CA 1
ATOM 2113 C C . ASN A 1 273 ? 17.361 -10.982 13.565 1.00 82.31 273 ASN A C 1
ATOM 2115 O O . ASN A 1 273 ? 16.509 -10.133 13.278 1.00 82.31 273 ASN A O 1
ATOM 2119 N N . PRO A 1 274 ? 17.503 -11.452 14.821 1.00 83.44 274 PRO A N 1
ATOM 2120 C CA . PRO A 1 274 ? 16.563 -11.135 15.900 1.00 83.44 274 PRO A CA 1
ATOM 2121 C C . PRO A 1 274 ? 16.419 -9.6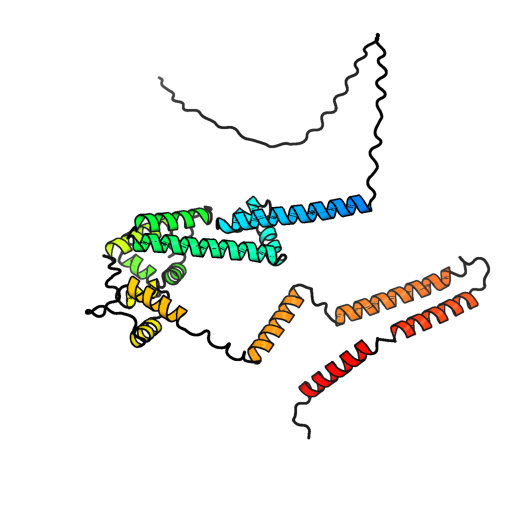24 16.142 1.00 83.44 274 PRO A C 1
ATOM 2123 O O . PRO A 1 274 ? 15.336 -9.147 16.475 1.00 83.44 274 PRO A O 1
ATOM 2126 N N . LEU A 1 275 ? 17.457 -8.830 15.854 1.00 85.44 275 LEU A N 1
ATOM 2127 C CA . LEU A 1 275 ? 17.394 -7.366 15.919 1.00 85.44 275 LEU A CA 1
ATOM 2128 C C . LEU A 1 275 ? 16.401 -6.748 14.919 1.00 85.44 275 LEU A C 1
ATOM 2130 O O . LEU A 1 275 ? 15.863 -5.672 15.176 1.00 85.44 275 LEU A O 1
ATOM 2134 N N . HIS A 1 276 ? 16.149 -7.395 13.778 1.00 82.00 276 HIS A N 1
ATOM 2135 C CA . HIS A 1 276 ? 15.125 -6.963 12.823 1.00 82.00 276 HIS A CA 1
ATOM 2136 C C . HIS A 1 276 ? 13.716 -7.354 13.278 1.00 82.00 276 HIS A C 1
ATOM 2138 O O . HIS A 1 276 ? 12.793 -6.573 13.056 1.00 82.00 276 HIS A O 1
ATOM 2144 N N . GLN A 1 277 ? 13.554 -8.495 13.959 1.00 83.56 277 GLN A N 1
ATOM 2145 C CA . GLN A 1 277 ? 12.277 -8.884 14.567 1.00 83.56 277 GLN A CA 1
ATOM 2146 C C . GLN A 1 277 ? 11.884 -7.893 15.671 1.00 83.56 277 GLN A C 1
ATOM 2148 O O . GLN A 1 277 ? 10.831 -7.272 15.573 1.00 83.56 277 GLN A O 1
ATOM 2153 N N . LEU A 1 278 ? 12.781 -7.617 16.625 1.00 86.38 278 LEU A N 1
ATOM 2154 C CA . LEU A 1 278 ? 12.538 -6.651 17.708 1.00 86.38 278 LEU A CA 1
ATOM 2155 C C . LEU A 1 278 ? 12.241 -5.231 17.190 1.00 86.38 278 LEU A C 1
ATOM 2157 O O . LEU A 1 278 ? 11.392 -4.525 17.736 1.00 86.38 278 LEU A O 1
ATOM 2161 N N . LYS A 1 279 ? 12.900 -4.797 16.104 1.00 91.00 279 LYS A N 1
ATOM 2162 C CA . LYS A 1 279 ? 12.583 -3.517 15.445 1.00 91.00 279 LYS A CA 1
ATOM 2163 C C . LYS A 1 279 ? 11.203 -3.526 14.785 1.00 91.00 279 LYS A C 1
ATOM 2165 O O . LYS A 1 279 ? 10.499 -2.524 14.884 1.00 91.00 279 LYS A O 1
ATOM 2170 N N . ALA A 1 280 ? 10.814 -4.622 14.134 1.00 84.75 280 ALA A N 1
ATOM 2171 C CA . ALA A 1 280 ? 9.488 -4.765 13.538 1.00 84.75 280 ALA A CA 1
ATOM 2172 C C . ALA A 1 280 ? 8.385 -4.796 14.610 1.00 84.75 280 ALA A C 1
ATOM 2174 O O . ALA A 1 280 ? 7.375 -4.116 14.456 1.00 84.75 280 ALA A O 1
ATOM 2175 N N . GLU A 1 281 ? 8.602 -5.502 15.722 1.00 88.81 281 GLU A N 1
ATOM 2176 C CA . GLU A 1 281 ? 7.689 -5.534 16.871 1.00 88.81 281 GLU A CA 1
ATOM 2177 C C . GLU A 1 281 ? 7.531 -4.156 17.518 1.00 88.81 281 GLU A C 1
ATOM 2179 O O . GLU A 1 281 ? 6.406 -3.707 17.736 1.00 88.81 281 GLU A O 1
ATOM 2184 N N . LYS A 1 282 ? 8.636 -3.435 17.755 1.00 92.00 282 LYS A N 1
ATOM 2185 C CA . LYS A 1 282 ? 8.582 -2.059 18.265 1.00 92.00 282 LYS A CA 1
ATOM 2186 C C . LYS A 1 282 ? 7.789 -1.140 17.329 1.00 92.00 282 LYS A C 1
ATOM 2188 O O . LYS A 1 282 ? 6.905 -0.423 17.793 1.00 92.00 282 LYS A O 1
ATOM 2193 N N . LEU A 1 283 ? 8.059 -1.196 16.022 1.00 92.12 283 LEU A N 1
ATOM 2194 C CA . LEU A 1 283 ? 7.333 -0.402 15.027 1.00 92.12 283 LEU A CA 1
ATOM 2195 C C . LEU A 1 283 ? 5.836 -0.765 14.997 1.00 92.12 283 LEU A C 1
ATOM 2197 O O . LEU A 1 283 ? 4.988 0.115 14.884 1.00 92.12 283 LEU A O 1
ATOM 2201 N N . GLN A 1 284 ? 5.497 -2.048 15.146 1.00 89.12 284 GLN A N 1
ATOM 2202 C CA . GLN A 1 284 ? 4.114 -2.520 15.210 1.00 89.12 284 GLN A CA 1
ATOM 2203 C C . GLN A 1 284 ? 3.386 -1.995 16.459 1.00 89.12 284 GLN A C 1
ATOM 2205 O O . GLN A 1 284 ? 2.238 -1.563 16.353 1.00 89.12 284 GLN A O 1
ATOM 2210 N N . ILE A 1 285 ? 4.053 -1.969 17.619 1.00 86.69 285 ILE A N 1
ATOM 2211 C CA . ILE A 1 285 ? 3.524 -1.377 18.860 1.00 86.69 285 ILE A CA 1
ATOM 2212 C C . ILE A 1 285 ? 3.281 0.128 18.680 1.00 86.69 285 ILE A C 1
ATOM 2214 O O . ILE A 1 285 ? 2.208 0.614 19.035 1.00 86.69 285 ILE A O 1
ATOM 2218 N N . GLU A 1 286 ? 4.227 0.863 18.090 1.00 84.25 286 GLU A N 1
ATOM 2219 C CA . GLU A 1 286 ? 4.077 2.298 17.802 1.00 84.25 286 GLU A CA 1
ATOM 2220 C C . GLU A 1 286 ? 2.905 2.565 16.838 1.00 84.25 286 GLU A C 1
ATOM 2222 O O . GLU A 1 286 ? 2.093 3.462 17.075 1.00 84.25 286 GLU A O 1
ATOM 2227 N N . VAL A 1 287 ? 2.745 1.737 15.800 1.00 88.62 287 VAL A N 1
ATOM 2228 C CA . VAL A 1 287 ? 1.626 1.813 14.846 1.00 88.62 287 VAL A CA 1
ATOM 2229 C C . VAL A 1 287 ? 0.278 1.507 15.508 1.00 88.62 287 VAL A C 1
ATOM 2231 O O . VAL A 1 287 ? -0.701 2.210 15.254 1.00 88.62 287 VAL A O 1
ATOM 2234 N N . ASP A 1 288 ? 0.184 0.480 16.353 1.00 85.25 288 ASP A N 1
ATOM 2235 C CA . ASP A 1 288 ? -1.073 0.131 17.025 1.00 85.25 288 ASP A CA 1
ATOM 2236 C C . ASP A 1 288 ? -1.419 1.087 18.186 1.00 85.25 288 ASP A C 1
ATOM 2238 O O . ASP A 1 288 ? -2.604 1.288 18.474 1.00 85.25 288 ASP A O 1
ATOM 2242 N N . ALA A 1 289 ? -0.427 1.764 18.776 1.00 84.69 289 ALA A N 1
ATOM 2243 C CA . ALA A 1 289 ? -0.632 2.910 19.664 1.00 84.69 289 ALA A CA 1
ATOM 2244 C C . ALA A 1 289 ? -1.153 4.139 18.901 1.00 84.69 289 ALA A C 1
ATOM 2246 O O . ALA A 1 289 ? -2.173 4.707 19.288 1.00 84.69 289 ALA A O 1
ATOM 2247 N N . ALA A 1 290 ? -0.535 4.506 17.771 1.00 80.75 290 ALA A N 1
ATOM 2248 C CA . ALA A 1 290 ? -0.990 5.617 16.927 1.00 80.75 290 ALA A CA 1
ATOM 2249 C C . ALA A 1 290 ? -2.407 5.397 16.359 1.00 80.75 290 ALA A C 1
ATOM 2251 O O . ALA A 1 290 ? -3.172 6.344 16.189 1.00 80.75 290 ALA A O 1
ATOM 2252 N N . ARG A 1 291 ? -2.791 4.136 16.118 1.00 84.69 291 ARG A N 1
ATOM 2253 C CA . ARG A 1 291 ? -4.154 3.727 15.727 1.00 84.69 291 ARG A CA 1
ATOM 2254 C C . ARG A 1 291 ? -5.161 3.695 16.885 1.00 84.69 291 ARG A C 1
ATOM 2256 O O . ARG A 1 291 ? -6.314 3.335 16.659 1.00 84.69 291 ARG A O 1
ATOM 2263 N N . GLY A 1 292 ? -4.746 3.999 18.116 1.00 84.50 292 GLY A N 1
ATOM 2264 C CA . GLY A 1 292 ? -5.605 3.958 19.303 1.00 84.50 292 GLY A CA 1
ATOM 2265 C C . GLY A 1 292 ? -6.085 2.556 19.701 1.00 84.50 292 GLY A C 1
ATOM 2266 O O . GLY A 1 292 ? -7.036 2.440 20.471 1.00 84.50 292 GLY A O 1
ATOM 2267 N N . LYS A 1 293 ? -5.458 1.484 19.189 1.00 85.25 293 LYS A N 1
ATOM 2268 C CA . LYS A 1 293 ? -5.767 0.103 19.608 1.00 85.25 293 LYS A CA 1
ATOM 2269 C C . LYS A 1 293 ? -5.160 -0.219 20.970 1.00 85.25 293 LYS A C 1
ATOM 2271 O O . LYS A 1 293 ? -5.730 -1.000 21.727 1.00 85.25 293 LYS A O 1
ATOM 2276 N N . LEU A 1 294 ? -3.997 0.361 21.263 1.00 86.50 294 LEU A N 1
ATOM 2277 C CA . LEU A 1 294 ? -3.376 0.305 22.579 1.00 86.50 294 LEU A CA 1
ATOM 2278 C C . LEU A 1 294 ? -3.840 1.517 23.388 1.00 86.50 294 LEU A C 1
ATOM 2280 O O . LEU A 1 294 ? -3.625 2.659 22.988 1.00 86.50 294 LEU A O 1
ATOM 2284 N N . ILE A 1 295 ? -4.474 1.259 24.530 1.00 85.56 295 ILE A N 1
ATOM 2285 C CA . ILE A 1 295 ? -4.806 2.289 25.517 1.00 85.56 295 ILE A CA 1
ATOM 2286 C C . ILE A 1 295 ? -3.665 2.325 26.530 1.00 85.56 295 ILE A C 1
ATOM 2288 O O . ILE A 1 295 ? -3.252 1.275 27.027 1.00 85.56 295 ILE A O 1
ATOM 2292 N N . ASP A 1 296 ? -3.167 3.519 26.852 1.00 81.81 296 ASP A N 1
ATOM 2293 C CA . ASP A 1 296 ? -2.157 3.675 27.896 1.00 81.81 296 ASP A CA 1
ATOM 2294 C C . ASP A 1 296 ? -2.638 3.080 29.235 1.00 81.81 296 ASP A C 1
ATOM 2296 O O . ASP A 1 296 ? -3.767 3.299 29.685 1.00 81.81 296 ASP A O 1
ATOM 2300 N N . ARG A 1 297 ? -1.749 2.332 29.895 1.00 81.00 297 ARG A N 1
ATOM 2301 C CA . ARG A 1 297 ? -2.045 1.657 31.158 1.00 81.00 297 ARG A CA 1
ATOM 2302 C C . ARG A 1 297 ? -2.355 2.660 32.268 1.00 81.00 297 ARG A C 1
ATOM 2304 O O . ARG A 1 297 ? -3.246 2.384 33.072 1.00 81.00 297 ARG A O 1
ATOM 2311 N N . ALA A 1 298 ? -1.670 3.804 32.324 1.00 73.19 298 ALA A N 1
ATOM 2312 C CA . ALA A 1 298 ? -1.951 4.813 33.345 1.00 73.19 298 ALA A CA 1
ATOM 2313 C C . ALA A 1 298 ? -3.321 5.479 33.110 1.00 73.19 298 ALA A C 1
ATOM 2315 O O . ALA A 1 298 ? -4.067 5.676 34.069 1.00 73.19 298 ALA A O 1
ATOM 2316 N N . ALA A 1 299 ? -3.711 5.719 31.855 1.00 72.75 299 ALA A N 1
ATOM 2317 C CA . ALA A 1 299 ? -5.050 6.176 31.475 1.00 72.75 299 ALA A CA 1
ATOM 2318 C C . ALA A 1 299 ? -6.162 5.158 31.813 1.00 72.75 299 ALA A C 1
ATOM 2320 O O . ALA A 1 299 ? -7.224 5.544 32.309 1.00 72.75 299 ALA A O 1
ATOM 2321 N N . VAL A 1 300 ? -5.933 3.851 31.616 1.00 80.12 300 VAL A N 1
ATOM 2322 C CA . VAL A 1 300 ? -6.888 2.808 32.049 1.00 80.12 300 VAL A CA 1
ATOM 2323 C C . VAL A 1 300 ? -7.036 2.803 33.573 1.00 80.12 300 VAL A C 1
ATOM 2325 O O . VAL A 1 300 ? -8.161 2.799 34.080 1.00 80.12 300 VAL A O 1
ATOM 2328 N N . MET A 1 301 ? -5.919 2.837 34.308 1.00 76.62 301 MET A N 1
ATOM 2329 C CA . MET A 1 301 ? -5.919 2.820 35.774 1.00 76.62 301 MET A CA 1
ATOM 2330 C C . MET A 1 301 ? -6.567 4.076 36.368 1.00 76.62 301 MET A C 1
ATOM 2332 O O . MET A 1 301 ? -7.405 3.957 37.260 1.00 76.62 301 MET A O 1
ATOM 2336 N N . SER A 1 302 ? -6.255 5.269 35.854 1.00 67.38 302 SER A N 1
ATOM 2337 C CA . SER A 1 302 ? -6.877 6.517 36.315 1.00 67.38 302 SER A CA 1
ATOM 2338 C C . SER A 1 302 ? -8.377 6.550 36.009 1.00 67.38 302 SER A C 1
ATOM 2340 O O . SER A 1 302 ? -9.165 6.926 36.874 1.00 67.38 302 SER A O 1
ATOM 2342 N N . GLY A 1 303 ? -8.803 6.052 34.842 1.00 74.31 303 GLY A N 1
ATOM 2343 C CA . GLY A 1 303 ? -10.218 5.898 34.501 1.00 74.31 303 GLY A CA 1
ATOM 2344 C C . GLY A 1 303 ? -10.965 4.890 35.387 1.00 74.31 303 GLY A C 1
ATOM 2345 O O . GLY A 1 303 ? -12.144 5.086 35.684 1.00 74.31 303 GLY A O 1
ATOM 2346 N N . LEU A 1 304 ? -10.307 3.817 35.841 1.00 77.88 304 LEU A N 1
ATOM 2347 C CA . LEU A 1 304 ? -10.870 2.884 36.826 1.00 77.88 304 LEU A CA 1
ATOM 2348 C C . LEU A 1 304 ? -10.993 3.530 38.212 1.00 77.88 304 LEU A C 1
ATOM 2350 O O . LEU A 1 304 ? -12.076 3.483 38.794 1.00 77.88 304 LEU A O 1
ATOM 2354 N N . LEU A 1 305 ? -9.940 4.193 38.698 1.00 75.19 305 LEU A N 1
ATOM 2355 C CA . LEU A 1 305 ? -9.946 4.897 39.986 1.00 75.19 305 LEU A CA 1
ATOM 2356 C C . LEU A 1 305 ? -10.990 6.024 40.024 1.00 75.19 305 LEU A C 1
ATOM 2358 O O . LEU A 1 305 ? -11.732 6.133 40.997 1.00 75.19 305 LEU A O 1
ATOM 2362 N N . ALA A 1 306 ? -11.121 6.807 38.950 1.00 72.88 306 ALA A N 1
ATOM 2363 C CA . ALA A 1 306 ? -12.130 7.860 38.842 1.00 72.88 306 ALA A CA 1
ATOM 2364 C C . ALA A 1 306 ? -13.566 7.304 38.873 1.00 72.88 306 ALA A C 1
ATOM 2366 O O . ALA A 1 306 ? -14.435 7.877 39.531 1.00 72.88 306 ALA A O 1
ATOM 2367 N N . ARG A 1 307 ? -13.821 6.163 38.213 1.00 74.62 307 ARG A N 1
ATOM 2368 C CA . ARG A 1 307 ? -15.122 5.473 38.290 1.00 74.62 307 ARG A CA 1
ATOM 2369 C C . ARG A 1 307 ? -15.402 4.933 39.691 1.00 74.62 307 ARG A C 1
ATOM 2371 O O . ARG A 1 307 ? -16.515 5.108 40.174 1.00 74.62 307 ARG A O 1
ATOM 2378 N N . ALA A 1 308 ? -14.411 4.327 40.346 1.00 74.94 308 ALA A N 1
ATOM 2379 C CA . ALA A 1 308 ? -14.547 3.849 41.721 1.00 74.94 308 ALA A CA 1
ATOM 2380 C C . ALA A 1 308 ? -14.869 5.006 42.682 1.00 74.94 308 ALA A C 1
ATOM 2382 O O . ALA A 1 308 ? -15.839 4.923 43.431 1.00 74.94 308 ALA A O 1
ATOM 2383 N N . ALA A 1 309 ? -14.134 6.120 42.592 1.00 71.19 309 ALA A N 1
ATOM 2384 C CA . ALA A 1 309 ? -14.397 7.323 43.377 1.00 71.19 309 ALA A CA 1
ATOM 2385 C C . ALA A 1 309 ? -15.816 7.868 43.139 1.00 71.19 309 ALA A C 1
ATOM 2387 O O . ALA A 1 309 ? -16.544 8.099 44.098 1.00 71.19 309 ALA A O 1
ATOM 2388 N N . ALA A 1 310 ? -16.250 7.996 41.879 1.00 71.75 310 ALA A N 1
ATOM 2389 C CA . ALA A 1 310 ? -17.593 8.476 41.545 1.00 71.75 310 ALA A CA 1
ATOM 2390 C C . ALA A 1 310 ? -18.715 7.563 42.076 1.00 71.75 310 ALA A C 1
ATOM 2392 O O . ALA A 1 310 ? -19.751 8.062 42.517 1.00 71.75 310 ALA A O 1
ATOM 2393 N N . VAL A 1 311 ? -18.508 6.240 42.064 1.00 75.44 311 VAL A N 1
ATOM 2394 C CA . VAL A 1 311 ? -19.429 5.270 42.677 1.00 75.44 311 VAL A CA 1
ATOM 2395 C C . VAL A 1 311 ? -19.495 5.484 44.190 1.00 75.44 311 VAL A C 1
ATOM 2397 O O . VAL A 1 311 ? -20.597 5.645 44.707 1.00 75.44 311 VAL A O 1
ATOM 2400 N N . MET A 1 312 ? -18.353 5.592 44.879 1.00 77.00 312 MET A N 1
ATOM 2401 C CA . MET A 1 312 ? -18.308 5.889 46.320 1.00 77.00 312 MET A CA 1
ATOM 2402 C C . MET A 1 312 ? -19.033 7.205 46.657 1.00 77.00 312 MET A C 1
ATOM 2404 O O . MET A 1 312 ? -19.924 7.210 47.497 1.00 77.00 312 MET A O 1
ATOM 2408 N N . THR A 1 313 ? -18.769 8.301 45.934 1.00 77.94 313 THR A N 1
ATOM 2409 C CA . THR A 1 313 ? -19.434 9.595 46.204 1.00 77.94 313 THR A CA 1
ATOM 2410 C C . THR A 1 313 ? -20.946 9.552 45.946 1.00 77.94 313 THR A C 1
ATOM 2412 O O . THR A 1 313 ? -21.722 10.222 46.631 1.00 77.94 313 THR A O 1
ATOM 2415 N N . PHE A 1 314 ? -21.395 8.775 44.953 1.00 74.81 314 PHE A N 1
ATOM 2416 C CA . PHE A 1 314 ? -22.822 8.556 44.706 1.00 74.81 314 PHE A CA 1
ATOM 2417 C C . PHE A 1 314 ? -23.475 7.762 45.844 1.00 74.81 314 PHE A C 1
ATOM 2419 O O . PHE A 1 314 ? -24.587 8.100 46.256 1.00 74.81 314 PHE A O 1
ATOM 2426 N N . ILE A 1 315 ? -22.780 6.746 46.360 1.00 69.00 315 ILE A N 1
ATOM 2427 C CA . ILE A 1 315 ? -23.207 5.932 47.501 1.00 69.00 315 ILE A CA 1
ATOM 2428 C C . ILE A 1 315 ? -23.336 6.793 48.754 1.00 69.00 315 ILE A C 1
ATOM 2430 O O . ILE A 1 315 ? -24.425 6.829 49.317 1.00 69.00 315 ILE A O 1
ATOM 2434 N N . ASP A 1 316 ? -22.297 7.539 49.139 1.00 76.44 316 ASP A N 1
ATOM 2435 C CA . ASP A 1 316 ? -22.304 8.387 50.342 1.00 76.44 316 ASP A CA 1
ATOM 2436 C C . ASP A 1 316 ? -23.499 9.352 50.335 1.00 76.44 316 ASP A C 1
ATOM 2438 O O . ASP A 1 316 ? -24.234 9.493 51.315 1.00 76.44 316 ASP A O 1
ATOM 2442 N N . ARG A 1 317 ? -23.756 9.965 49.172 1.00 78.44 317 ARG A N 1
ATOM 2443 C CA . ARG A 1 317 ? -24.903 10.852 48.969 1.00 78.44 317 ARG A CA 1
ATOM 2444 C C . ARG A 1 317 ? -26.241 10.115 49.075 1.00 78.44 317 ARG A C 1
ATOM 2446 O O . ARG A 1 317 ? -27.162 10.614 49.717 1.00 78.44 317 ARG A O 1
ATOM 2453 N N . LYS A 1 318 ? -26.385 8.952 48.430 1.00 72.44 318 LYS A N 1
ATOM 2454 C CA . LYS A 1 318 ? -27.654 8.206 48.406 1.00 72.44 318 LYS A CA 1
ATOM 2455 C C . LYS A 1 318 ? -27.940 7.440 49.692 1.00 72.44 318 LYS A C 1
ATOM 2457 O O . LYS A 1 318 ? -29.113 7.291 50.018 1.00 72.44 318 LYS A O 1
ATOM 2462 N N . GLY A 1 319 ? -26.925 7.049 50.456 1.00 70.31 319 GLY A N 1
ATOM 2463 C CA . GLY A 1 319 ? -27.070 6.475 51.793 1.00 70.31 319 GLY A CA 1
ATOM 2464 C C . GLY A 1 319 ? -27.782 7.426 52.759 1.00 70.31 319 GLY A C 1
ATOM 2465 O O . GLY A 1 319 ? -28.609 6.980 53.545 1.00 70.31 319 GLY A O 1
ATOM 2466 N N . GLY A 1 320 ? -27.557 8.740 52.636 1.00 71.62 320 GLY A N 1
ATOM 2467 C CA . GLY A 1 320 ? -28.310 9.757 53.383 1.00 71.62 320 GLY A CA 1
ATOM 2468 C C . GLY A 1 320 ? -29.748 9.985 52.888 1.00 71.62 320 GLY A C 1
ATOM 2469 O O . GLY A 1 320 ? -30.616 10.353 53.675 1.00 71.6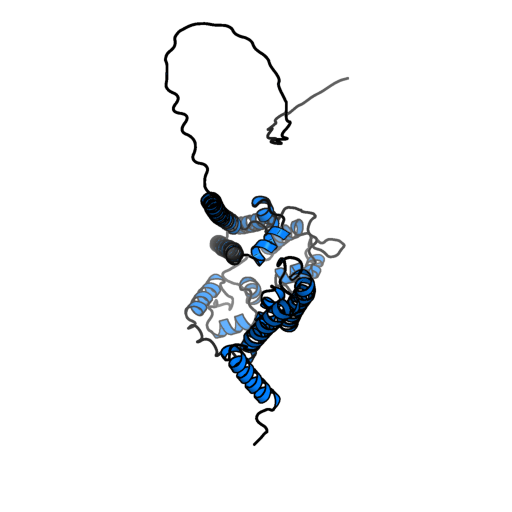2 320 GLY A O 1
ATOM 2470 N N . GLU A 1 321 ? -30.023 9.751 51.599 1.00 71.69 321 GLU A N 1
ATOM 2471 C CA . GLU A 1 321 ? -31.354 9.925 50.984 1.00 71.69 321 GLU A CA 1
ATOM 2472 C C . GLU A 1 321 ? -32.240 8.655 51.071 1.00 71.69 321 GLU A C 1
ATOM 2474 O O . GLU A 1 321 ? -33.454 8.728 50.888 1.00 71.69 321 GLU A O 1
ATOM 2479 N N . LEU A 1 322 ? -31.662 7.479 51.341 1.00 66.75 322 LEU A N 1
ATOM 2480 C CA . LEU A 1 322 ? -32.367 6.189 51.392 1.00 66.75 322 LEU A CA 1
ATOM 2481 C C . LEU A 1 322 ? -33.321 6.015 52.595 1.00 66.75 322 LEU A C 1
ATOM 2483 O O . LEU A 1 322 ? -34.439 5.544 52.372 1.00 66.75 322 LEU A O 1
ATOM 2487 N N . PRO A 1 323 ? -32.975 6.414 53.838 1.00 66.25 323 PRO A N 1
ATOM 2488 C CA . PRO A 1 323 ? -33.871 6.295 54.994 1.00 66.25 323 PRO A CA 1
ATOM 2489 C C . PRO A 1 323 ? -35.195 7.054 54.837 1.00 66.25 323 PRO A C 1
ATOM 2491 O O . PRO A 1 323 ? -36.240 6.576 55.273 1.00 66.25 323 PRO A O 1
ATOM 2494 N N . THR A 1 324 ? -35.181 8.207 54.162 1.00 67.06 324 THR A N 1
ATOM 2495 C CA . THR A 1 324 ? -36.389 8.989 53.846 1.00 67.06 324 THR A CA 1
ATOM 2496 C C . THR A 1 324 ? -37.260 8.339 52.771 1.00 67.06 324 THR A C 1
ATOM 2498 O O . THR A 1 324 ? -38.472 8.544 52.775 1.00 67.06 324 THR A O 1
ATOM 2501 N N . VAL A 1 325 ? -36.682 7.535 51.872 1.00 65.88 325 VAL A N 1
ATOM 2502 C CA . VAL A 1 325 ? -37.420 6.785 50.838 1.00 65.88 325 VAL A CA 1
ATOM 2503 C C . VAL A 1 325 ? -37.979 5.461 51.379 1.00 65.88 325 VAL A C 1
ATOM 2505 O O . VAL A 1 325 ? -39.051 5.034 50.956 1.00 65.88 325 VAL A O 1
ATOM 2508 N N . LEU A 1 326 ? -37.303 4.830 52.345 1.00 73.19 326 LEU A N 1
ATOM 2509 C CA . LEU A 1 326 ? -37.662 3.519 52.914 1.00 73.19 326 LEU A CA 1
ATOM 2510 C C . LEU A 1 326 ? -38.688 3.571 54.070 1.00 73.19 326 LEU A C 1
ATOM 2512 O O . LEU A 1 326 ? -38.820 2.614 54.829 1.00 73.19 326 LEU A O 1
ATOM 2516 N N . ALA A 1 327 ? -39.443 4.670 54.173 1.00 59.84 327 ALA A N 1
ATOM 2517 C CA . ALA A 1 327 ? -40.729 4.772 54.874 1.00 59.84 327 ALA A CA 1
ATOM 2518 C C . ALA A 1 327 ? -40.807 4.118 56.277 1.00 59.84 327 ALA A C 1
ATOM 2520 O O . ALA A 1 327 ? -41.656 3.265 56.535 1.00 59.84 327 ALA A O 1
ATOM 2521 N N . GLY A 1 328 ? -39.965 4.574 57.212 1.00 66.81 328 GLY A N 1
ATOM 2522 C CA . GLY A 1 328 ? -40.135 4.311 58.651 1.00 66.81 328 GLY A CA 1
ATOM 2523 C C . GLY A 1 328 ? -39.100 3.390 59.300 1.00 66.81 328 GLY A C 1
ATOM 2524 O O . GLY A 1 328 ? -39.143 3.201 60.515 1.00 66.81 328 GLY A O 1
ATOM 2525 N N . GLN A 1 329 ? -38.139 2.855 58.544 1.00 72.69 329 GLN A N 1
ATOM 2526 C CA . GLN A 1 329 ? -36.955 2.234 59.143 1.00 72.69 329 GLN A CA 1
ATOM 2527 C C . GLN A 1 329 ? -35.980 3.295 59.681 1.00 72.69 329 GLN A C 1
ATOM 2529 O O . GLN A 1 329 ? -35.838 4.380 59.116 1.00 72.69 329 GLN A O 1
ATOM 2534 N N . LYS A 1 330 ? -35.295 2.979 60.788 1.00 73.94 330 LYS A N 1
ATOM 2535 C CA . LYS A 1 330 ? -34.222 3.826 61.331 1.00 73.94 330 LYS A CA 1
ATOM 2536 C C . LYS A 1 330 ? -33.033 3.843 60.362 1.00 73.94 330 LYS A C 1
ATOM 2538 O O . LYS A 1 330 ? -32.761 2.845 59.701 1.00 73.94 330 LYS A O 1
ATOM 2543 N N . ALA A 1 331 ? -32.309 4.960 60.305 1.00 70.38 331 ALA A N 1
ATOM 2544 C CA . ALA A 1 331 ? -31.207 5.138 59.356 1.00 70.38 331 ALA A CA 1
ATOM 2545 C C . ALA A 1 331 ? -30.013 4.193 59.605 1.00 70.38 331 ALA A C 1
ATOM 2547 O O . ALA A 1 331 ? -29.362 3.781 58.650 1.00 70.38 331 ALA A O 1
ATOM 2548 N N . GLU A 1 332 ? -29.751 3.829 60.864 1.00 76.44 332 GLU A N 1
ATOM 2549 C CA . GLU A 1 332 ? -28.613 2.988 61.272 1.00 76.44 332 GLU A CA 1
ATOM 2550 C C . GLU A 1 332 ? -28.592 1.600 60.598 1.00 76.44 332 GLU A C 1
ATOM 2552 O O . GLU A 1 332 ? -27.629 1.340 59.879 1.00 76.44 332 GLU A O 1
ATOM 2557 N N . PRO A 1 333 ? -29.627 0.736 60.703 1.00 77.25 333 PRO A N 1
ATOM 2558 C CA . PRO A 1 333 ? -29.603 -0.585 60.062 1.00 77.25 333 PRO A CA 1
ATOM 2559 C C . PRO A 1 333 ? -29.566 -0.528 58.526 1.00 77.25 333 PRO A C 1
ATOM 2561 O O . PRO A 1 333 ? -29.001 -1.416 57.895 1.00 77.25 333 PRO A O 1
ATOM 2564 N N . ILE A 1 334 ? -30.127 0.516 57.899 1.00 73.62 334 ILE A N 1
ATOM 2565 C CA . ILE A 1 334 ? -29.995 0.711 56.443 1.00 73.62 334 ILE A CA 1
ATOM 2566 C C . ILE A 1 334 ? -28.536 1.004 56.085 1.00 73.62 334 ILE A C 1
ATOM 2568 O O . ILE A 1 334 ? -28.021 0.453 55.114 1.00 73.62 334 ILE A O 1
ATOM 2572 N N . LYS A 1 335 ? -27.870 1.860 56.868 1.00 74.12 335 LYS A N 1
ATOM 2573 C CA . LYS A 1 335 ? -26.459 2.185 56.669 1.00 74.12 335 LYS A CA 1
ATOM 2574 C C . LYS A 1 335 ? -25.575 0.949 56.855 1.00 74.12 335 LYS A C 1
ATOM 2576 O O . LYS A 1 335 ? -24.742 0.688 56.002 1.00 74.12 335 LYS A O 1
ATOM 2581 N N . GLU A 1 336 ? -25.813 0.163 57.899 1.00 80.00 336 GLU A N 1
ATOM 2582 C CA . GLU A 1 336 ? -25.051 -1.053 58.213 1.00 80.00 336 GLU A CA 1
ATOM 2583 C C . GLU A 1 336 ? -25.128 -2.102 57.083 1.00 80.00 336 GLU A C 1
ATOM 2585 O O . GLU A 1 336 ? -24.102 -2.623 56.652 1.00 80.00 336 GLU A O 1
ATOM 2590 N N . ILE A 1 337 ? -26.320 -2.327 56.508 1.00 77.50 337 ILE A N 1
ATOM 2591 C CA . ILE A 1 337 ? -26.513 -3.214 55.342 1.00 77.50 337 ILE A CA 1
ATOM 2592 C C . ILE A 1 337 ? -25.792 -2.686 54.090 1.00 77.50 337 ILE A C 1
ATOM 2594 O O . ILE A 1 337 ? -25.267 -3.471 53.296 1.00 77.50 337 ILE A O 1
ATOM 2598 N N . LEU A 1 338 ? -25.784 -1.365 53.879 1.00 75.31 338 LEU A N 1
ATOM 2599 C CA . LEU A 1 338 ? -25.080 -0.749 52.752 1.00 75.31 338 LEU A CA 1
ATOM 2600 C C . LEU A 1 338 ? -23.562 -0.864 52.925 1.00 75.31 338 LEU A C 1
ATOM 2602 O O . LEU A 1 338 ? -22.894 -1.315 51.998 1.00 75.31 338 LEU A O 1
ATOM 2606 N N . ASP A 1 339 ? -23.036 -0.512 54.099 1.00 78.88 339 ASP A N 1
ATOM 2607 C CA . ASP A 1 339 ? -21.612 -0.602 54.425 1.00 78.88 339 ASP A CA 1
ATOM 2608 C C . ASP A 1 339 ? -21.116 -2.056 54.244 1.00 78.88 339 ASP A C 1
ATOM 2610 O O . ASP A 1 339 ? -20.140 -2.282 53.524 1.00 78.88 339 ASP A O 1
ATOM 2614 N N . GLU A 1 340 ? -21.852 -3.060 54.746 1.00 78.94 340 GLU A N 1
ATOM 2615 C CA . GLU A 1 340 ? -21.525 -4.481 54.539 1.00 78.94 340 GLU A CA 1
ATOM 2616 C C . GLU A 1 340 ? -21.560 -4.891 53.052 1.00 78.94 340 GLU A C 1
ATOM 2618 O O . GLU A 1 340 ? -20.661 -5.583 52.561 1.00 78.94 340 GLU A O 1
ATOM 2623 N N . PHE A 1 341 ? -22.578 -4.460 52.298 1.00 75.19 341 PHE A N 1
ATOM 2624 C CA . PHE A 1 341 ? -22.663 -4.735 50.861 1.00 75.19 341 PHE A CA 1
ATOM 2625 C C . PHE A 1 341 ? -21.482 -4.125 50.088 1.00 75.19 341 PHE A C 1
ATOM 2627 O O . PHE A 1 341 ? -20.945 -4.768 49.180 1.00 75.19 341 PHE A O 1
ATOM 2634 N N . PHE A 1 342 ? -21.052 -2.911 50.441 1.00 73.31 342 PHE A N 1
ATOM 2635 C CA . PHE A 1 342 ? -19.950 -2.236 49.759 1.00 73.31 342 PHE A CA 1
ATOM 2636 C C . PHE A 1 342 ? -18.573 -2.745 50.167 1.00 73.31 342 PHE A C 1
ATOM 2638 O O . PHE A 1 342 ? -17.693 -2.778 49.307 1.00 73.31 342 PHE A O 1
ATOM 2645 N N . ASP A 1 343 ? -18.382 -3.215 51.398 1.00 79.31 343 ASP A N 1
ATOM 2646 C CA . ASP A 1 343 ? -17.155 -3.914 51.783 1.00 79.31 343 ASP A CA 1
ATOM 2647 C C . ASP A 1 343 ? -17.028 -5.248 51.029 1.00 79.31 343 ASP A C 1
ATOM 2649 O O . ASP A 1 343 ? -15.996 -5.491 50.400 1.00 79.31 343 ASP A O 1
ATOM 2653 N N . ARG A 1 344 ? -18.109 -6.038 50.920 1.00 71.88 344 ARG A N 1
ATOM 2654 C CA . ARG A 1 344 ? -18.140 -7.238 50.056 1.00 71.88 344 ARG A CA 1
ATOM 2655 C C . ARG A 1 344 ? -17.830 -6.911 48.589 1.00 71.88 344 ARG A C 1
ATOM 2657 O O . ARG A 1 344 ? -17.109 -7.655 47.928 1.00 71.88 344 ARG A O 1
ATOM 2664 N N . LEU A 1 345 ? -18.353 -5.797 48.068 1.00 69.94 345 LEU A N 1
ATOM 2665 C CA . LEU A 1 345 ? -18.097 -5.354 46.692 1.00 69.94 345 LEU A CA 1
ATOM 2666 C C . LEU A 1 345 ? -16.660 -4.834 46.502 1.00 69.94 345 LEU A C 1
ATOM 2668 O O . LEU A 1 345 ? -16.080 -5.009 45.431 1.00 69.94 345 LEU A O 1
ATOM 2672 N N . ARG A 1 346 ? -16.063 -4.239 47.541 1.00 69.38 346 ARG A N 1
ATOM 2673 C CA . ARG A 1 346 ? -14.661 -3.803 47.569 1.00 69.38 346 ARG A CA 1
ATOM 2674 C C . ARG A 1 346 ? -13.710 -4.992 47.612 1.00 69.38 346 ARG A C 1
ATOM 2676 O O . ARG A 1 346 ? -12.715 -4.971 46.895 1.00 69.38 346 ARG A O 1
ATOM 2683 N N . ASP A 1 347 ? -14.021 -6.027 48.384 1.00 72.06 347 ASP A N 1
ATOM 2684 C CA . ASP A 1 347 ? -13.206 -7.239 48.437 1.00 72.06 347 ASP A CA 1
ATOM 2685 C C . ASP A 1 347 ? -13.331 -8.061 47.146 1.00 72.06 347 ASP A C 1
ATOM 2687 O O . ASP A 1 347 ? -12.309 -8.464 46.595 1.00 72.06 347 ASP A O 1
ATOM 2691 N N . ALA A 1 348 ? -14.527 -8.161 46.552 1.00 62.88 348 ALA A N 1
ATOM 2692 C CA . ALA A 1 348 ? -14.711 -8.728 45.210 1.00 62.88 348 ALA A CA 1
ATOM 2693 C C . ALA A 1 348 ? -13.989 -7.933 44.095 1.00 62.88 348 ALA A C 1
ATOM 2695 O O . ALA A 1 348 ? -13.640 -8.490 43.054 1.00 62.88 348 ALA A O 1
ATOM 2696 N N . ALA A 1 349 ? -13.749 -6.632 44.294 1.00 60.31 349 ALA A N 1
ATOM 2697 C CA . ALA A 1 349 ? -12.935 -5.806 43.399 1.00 60.31 349 ALA A CA 1
ATOM 2698 C C . ALA A 1 349 ? -11.423 -5.872 43.709 1.00 60.31 349 ALA A C 1
ATOM 2700 O O . ALA A 1 349 ? -10.609 -5.565 42.837 1.00 60.31 349 ALA A O 1
ATOM 2701 N N . ARG A 1 350 ? -11.041 -6.259 44.935 1.00 62.91 350 ARG A N 1
ATOM 2702 C CA . ARG A 1 350 ? -9.651 -6.508 45.360 1.00 62.91 350 ARG A CA 1
ATOM 2703 C C . ARG A 1 350 ? -9.153 -7.888 44.974 1.00 62.91 350 ARG A C 1
ATOM 2705 O O . ARG A 1 350 ? -7.951 -8.026 44.769 1.00 62.91 350 ARG A O 1
ATOM 2712 N N . THR A 1 351 ? -10.040 -8.872 44.832 1.00 59.91 351 THR A N 1
ATOM 2713 C CA . THR A 1 351 ? -9.750 -10.117 44.115 1.00 59.91 351 THR A CA 1
ATOM 2714 C C . THR A 1 351 ? -9.557 -9.812 42.632 1.00 59.91 351 THR A C 1
ATOM 2716 O O . THR A 1 351 ? -10.409 -10.087 41.787 1.00 59.91 351 THR A O 1
ATOM 2719 N N . VAL A 1 352 ? -8.402 -9.221 42.322 1.00 54.66 352 VAL A N 1
ATOM 2720 C CA . VAL A 1 352 ? -7.760 -9.356 41.021 1.00 54.66 352 VAL A CA 1
ATOM 2721 C C . VAL A 1 352 ? -7.689 -10.863 40.755 1.00 54.66 352 VAL A C 1
ATOM 2723 O O . VAL A 1 352 ? -7.174 -11.581 41.612 1.00 54.66 352 VAL A O 1
ATOM 2726 N N . PRO A 1 353 ? -8.227 -11.375 39.633 1.00 57.44 353 PRO A N 1
ATOM 2727 C CA . PRO A 1 353 ? -8.098 -12.789 39.306 1.00 57.44 353 PRO A CA 1
ATOM 2728 C C . PRO A 1 353 ? -6.626 -13.207 39.377 1.00 57.44 353 PRO A C 1
ATOM 2730 O O . PRO A 1 353 ? -5.776 -12.510 38.816 1.00 57.44 353 PRO A O 1
ATOM 2733 N N . GLU A 1 354 ? -6.318 -14.330 40.031 1.00 55.72 354 GLU A N 1
ATOM 2734 C CA . GLU A 1 354 ? -4.937 -14.830 40.191 1.00 55.72 354 GLU A CA 1
ATOM 2735 C C . GLU A 1 354 ? -4.224 -14.994 38.834 1.00 55.72 354 GLU A C 1
ATOM 2737 O O . GLU A 1 354 ? -3.008 -14.874 38.724 1.00 55.72 354 GLU A O 1
ATOM 2742 N N . GLU A 1 355 ? -4.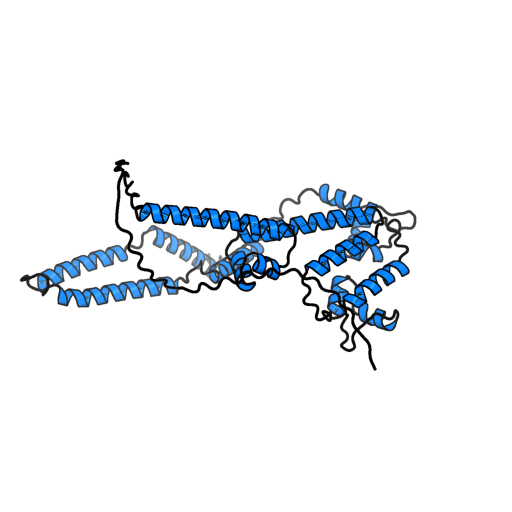997 -15.182 37.766 1.00 52.72 355 GLU A N 1
ATOM 2743 C CA . GLU A 1 355 ? -4.593 -15.184 36.358 1.00 52.72 355 GLU A CA 1
ATOM 2744 C C . GLU A 1 355 ? -3.920 -13.864 35.924 1.00 52.72 355 GLU A C 1
ATOM 2746 O O . GLU A 1 355 ? -2.942 -13.870 35.181 1.00 52.72 355 GLU A O 1
ATOM 2751 N N . ILE A 1 356 ? -4.401 -12.714 36.404 1.00 52.03 356 ILE A N 1
ATOM 2752 C CA . ILE A 1 356 ? -3.806 -11.397 36.135 1.00 52.03 356 ILE A CA 1
ATOM 2753 C C . ILE A 1 356 ? -2.575 -11.174 37.021 1.00 52.03 356 ILE A C 1
ATOM 2755 O O . ILE A 1 356 ? -1.581 -10.612 36.558 1.00 52.03 356 ILE A O 1
ATOM 2759 N N . GLU A 1 357 ? -2.614 -11.609 38.281 1.00 51.72 357 GLU A N 1
ATOM 2760 C CA . GLU A 1 357 ? -1.499 -11.420 39.214 1.00 51.72 357 GLU A CA 1
ATOM 2761 C C . GLU A 1 357 ? -0.298 -12.318 38.873 1.00 51.72 357 GLU A C 1
ATOM 2763 O O . GLU A 1 357 ? 0.836 -11.839 38.851 1.00 51.72 357 GLU A O 1
ATOM 2768 N N . SER A 1 358 ? -0.537 -13.567 38.467 1.00 64.69 358 SER A N 1
ATOM 2769 C CA . SER A 1 358 ? 0.485 -14.472 37.923 1.00 64.69 358 SER A CA 1
ATOM 2770 C C . SER A 1 358 ? 1.127 -13.905 36.651 1.00 64.69 358 SER A C 1
ATOM 2772 O O . SER A 1 358 ? 2.351 -13.750 36.616 1.00 64.69 358 SER A O 1
ATOM 2774 N N . LEU A 1 359 ? 0.328 -13.461 35.668 1.00 56.38 359 LEU A N 1
ATOM 2775 C CA . LEU A 1 359 ? 0.818 -12.783 34.457 1.00 56.38 359 LEU A CA 1
ATOM 2776 C C . LEU A 1 359 ? 1.653 -11.528 34.764 1.00 56.38 359 LEU A C 1
ATOM 2778 O O . LEU A 1 359 ? 2.648 -11.263 34.084 1.00 56.38 359 LEU A O 1
ATOM 2782 N N . LEU A 1 360 ? 1.273 -10.745 35.780 1.00 54.94 360 LEU A N 1
ATOM 2783 C CA . LEU A 1 360 ? 2.053 -9.592 36.235 1.00 54.94 360 LEU A CA 1
ATOM 2784 C C . LEU A 1 360 ? 3.340 -10.012 36.952 1.00 54.94 360 LEU A C 1
ATOM 2786 O O . LEU A 1 360 ? 4.369 -9.363 36.757 1.00 54.94 360 LEU A O 1
ATOM 2790 N N . SER A 1 361 ? 3.306 -11.089 37.739 1.00 72.25 361 SER A N 1
ATOM 2791 C CA . SER A 1 361 ? 4.469 -11.619 38.452 1.00 72.25 361 SER A CA 1
ATOM 2792 C C . SER A 1 361 ? 5.536 -12.138 37.485 1.00 72.25 361 SER A C 1
ATOM 2794 O O . SER A 1 361 ? 6.704 -11.780 37.628 1.00 72.25 361 SER A O 1
ATOM 2796 N N . ASP A 1 362 ? 5.145 -12.857 36.429 1.00 73.00 362 ASP A N 1
ATOM 2797 C CA . ASP A 1 362 ? 6.078 -13.395 35.438 1.00 73.00 362 ASP A CA 1
ATOM 2798 C C . ASP A 1 362 ? 6.632 -12.307 34.515 1.00 73.00 362 ASP A C 1
ATOM 2800 O O . ASP A 1 362 ? 7.829 -12.305 34.218 1.00 73.00 362 ASP A O 1
ATOM 2804 N N . LYS A 1 363 ? 5.820 -11.311 34.123 1.00 70.25 363 LYS A N 1
ATOM 2805 C CA . LYS A 1 363 ? 6.348 -10.131 33.413 1.00 70.25 363 LYS A CA 1
ATOM 2806 C C . LYS A 1 363 ? 7.308 -9.321 34.280 1.00 70.25 363 LYS A C 1
ATOM 2808 O O . LYS A 1 363 ? 8.314 -8.844 33.767 1.00 70.25 363 LYS A O 1
ATOM 2813 N N . ARG A 1 364 ? 7.025 -9.175 35.580 1.00 72.00 364 ARG A N 1
ATOM 2814 C CA . ARG A 1 364 ? 7.909 -8.476 36.524 1.00 72.00 364 ARG A CA 1
ATOM 2815 C C . ARG A 1 364 ? 9.206 -9.252 36.761 1.00 72.00 364 ARG A C 1
ATOM 2817 O O . ARG A 1 364 ? 10.253 -8.623 36.807 1.00 72.00 364 ARG A O 1
ATOM 2824 N N . ARG A 1 365 ? 9.155 -10.586 36.848 1.00 70.62 365 ARG A N 1
ATOM 2825 C CA . ARG A 1 365 ? 10.343 -11.457 36.910 1.00 70.62 365 ARG A CA 1
ATOM 2826 C C . ARG A 1 365 ? 11.194 -11.349 35.647 1.00 70.62 365 ARG A C 1
ATOM 2828 O O . ARG A 1 365 ? 12.390 -11.136 35.774 1.00 70.62 365 ARG A O 1
ATOM 2835 N N . LYS A 1 366 ? 10.593 -11.418 34.450 1.00 77.75 366 LYS A N 1
ATOM 2836 C CA . LYS A 1 366 ? 11.325 -11.238 33.181 1.00 77.75 366 LYS A CA 1
ATOM 2837 C C . LYS A 1 366 ? 11.979 -9.863 33.073 1.00 77.75 366 LYS A C 1
ATOM 2839 O O . LYS A 1 366 ? 13.163 -9.798 32.784 1.00 77.75 366 LYS A O 1
ATOM 2844 N N . LEU A 1 367 ? 11.248 -8.790 33.384 1.00 71.31 367 LEU A N 1
ATOM 2845 C CA . LEU A 1 367 ? 11.810 -7.434 33.397 1.00 71.31 367 LEU A CA 1
ATOM 2846 C C . LEU A 1 367 ? 12.928 -7.267 34.431 1.00 71.31 367 LEU A C 1
ATOM 2848 O O . LEU A 1 367 ? 13.889 -6.564 34.156 1.00 71.31 367 LEU A O 1
ATOM 2852 N N . LEU A 1 368 ? 12.820 -7.892 35.608 1.00 62.25 368 LEU A N 1
ATOM 2853 C CA . LEU A 1 368 ? 13.897 -7.876 36.601 1.00 62.25 368 LEU A CA 1
ATOM 2854 C C . LEU A 1 368 ? 15.117 -8.678 36.133 1.00 62.25 368 LEU A C 1
ATOM 2856 O O . LEU A 1 368 ? 16.226 -8.200 36.317 1.00 62.25 368 LEU A O 1
ATOM 2860 N N . ALA A 1 369 ? 14.936 -9.832 35.486 1.00 75.88 369 ALA A N 1
ATOM 2861 C CA . ALA A 1 369 ? 16.041 -10.587 34.894 1.00 75.88 369 ALA A CA 1
ATOM 2862 C C . ALA A 1 369 ? 16.748 -9.783 33.782 1.00 75.88 369 ALA A C 1
ATOM 2864 O O . ALA A 1 369 ? 17.964 -9.633 33.816 1.00 75.88 369 ALA A O 1
ATOM 2865 N N . GLU A 1 370 ? 15.991 -9.167 32.864 1.00 78.94 370 GLU A N 1
ATOM 2866 C CA . GLU A 1 370 ? 16.542 -8.277 31.826 1.00 78.94 370 GLU A CA 1
ATOM 2867 C C . GLU A 1 370 ? 17.239 -7.030 32.403 1.00 78.94 370 GLU A C 1
ATOM 2869 O O . GLU A 1 370 ? 18.195 -6.538 31.808 1.00 78.94 370 GLU A O 1
ATOM 2874 N N . LEU A 1 371 ? 16.774 -6.503 33.544 1.00 68.12 371 LEU A N 1
ATOM 2875 C CA . LEU A 1 371 ? 17.354 -5.320 34.196 1.00 68.12 371 LEU A CA 1
ATOM 2876 C C . LEU A 1 371 ? 18.563 -5.620 35.087 1.00 68.12 371 LEU A C 1
ATOM 2878 O O . LEU A 1 371 ? 19.376 -4.719 35.284 1.00 68.12 371 LEU A O 1
ATOM 2882 N N . MET A 1 372 ? 18.663 -6.821 35.662 1.00 78.12 372 MET A N 1
ATOM 2883 C CA . MET A 1 372 ? 19.796 -7.198 36.518 1.00 78.12 372 MET A CA 1
ATOM 2884 C C . MET A 1 372 ? 20.946 -7.844 35.734 1.00 78.12 372 MET A C 1
ATOM 2886 O O . MET A 1 372 ? 22.077 -7.781 36.203 1.00 78.12 372 MET A O 1
ATOM 2890 N N . GLY A 1 373 ? 20.677 -8.378 34.536 1.00 62.25 373 GLY A N 1
ATOM 2891 C CA . GLY A 1 373 ? 21.677 -9.032 33.688 1.00 62.25 373 GLY A CA 1
ATOM 2892 C C . GLY A 1 373 ? 22.120 -10.398 34.221 1.00 62.25 373 GLY A C 1
ATOM 2893 O O . GLY A 1 373 ? 21.836 -10.757 35.361 1.00 62.25 373 GLY A O 1
ATOM 2894 N N . ASP A 1 374 ? 22.845 -11.155 33.394 1.00 56.12 374 ASP A N 1
ATOM 2895 C CA . ASP A 1 374 ? 23.401 -12.469 33.767 1.00 56.12 374 ASP A CA 1
ATOM 2896 C C . ASP A 1 374 ? 24.648 -12.359 34.686 1.00 56.12 374 ASP A C 1
ATOM 2898 O O . ASP A 1 374 ? 25.289 -13.361 34.987 1.00 56.12 374 ASP A O 1
ATOM 2902 N N . ASP A 1 375 ? 24.993 -11.157 35.165 1.00 49.09 375 ASP A N 1
ATOM 2903 C CA . ASP A 1 375 ? 26.210 -10.856 35.941 1.00 49.09 375 ASP A CA 1
ATOM 2904 C C . ASP A 1 375 ? 26.031 -11.037 37.473 1.00 49.09 375 ASP A C 1
ATOM 2906 O O . ASP A 1 375 ? 26.660 -10.334 38.268 1.00 49.09 375 ASP A O 1
ATOM 2910 N N . PHE A 1 376 ? 25.155 -11.952 37.909 1.00 45.97 376 PHE A N 1
ATOM 2911 C CA . PHE A 1 376 ? 24.903 -12.246 39.331 1.00 45.97 376 PHE A CA 1
ATOM 2912 C C . PHE A 1 376 ? 24.857 -13.763 39.624 1.00 45.97 376 PHE A C 1
ATOM 2914 O O . PHE A 1 376 ? 23.806 -14.324 39.946 1.00 45.97 376 PHE A O 1
ATOM 2921 N N . GLU A 1 377 ? 26.030 -14.404 39.547 1.00 45.16 377 GLU A N 1
ATOM 2922 C CA . GLU A 1 377 ? 26.367 -15.641 40.285 1.00 45.16 377 GLU A CA 1
ATOM 2923 C C . GLU A 1 377 ? 27.232 -15.319 41.519 1.00 45.16 377 GLU A C 1
ATOM 2925 O O . GLU A 1 377 ? 28.168 -14.495 41.389 1.00 45.16 377 GLU A O 1
#

Radius of gyration: 38.23 Å; chains: 1; bounding box: 107×72×107 Å